Protein AF-A0A939X0T2-F1 (afdb_monomer)

Sequence (406 aa):
MNTKLKSLFQQLLQSPRRFPVEAALGVVFFIIAVWDSESSTWNETSARMESAVNSDILWFFVPLVALSFWLHRVNRWAYLASFFLFLPLMALDLKPFLWTYGFAFTYVLAGILLVVGNRKLDNRSFAAHALHVVTQMFFGMLITGILNLAVVAIVASFFYIFGIEEPKHLYEHIIQFIWFVLAPQVCCTLIRQNEDDVTEPFKVLRLILNFILSPAVIIYTVILYTYFIKIAFEWDLPKGGVAWMVMGFITVALVGRMAQSILSKRYYDWFYNRFTLIAIPPLIMYWIGSIYRIRLYSFTESRFYLMVAGVLMTLFVLMLWKKRTRRYQLMALIFGAAIILFTYIPGISAKSIGLGCQKQRLTQLINELKLTDAKTGKLSDEIDMRRIKQDSLLCEQYMDFTSVVN

Solvent-accessible surface area (backbone atoms only — not comparable to full-atom values): 22617 Å² total; per-residue (Å²): 134,67,66,79,56,58,45,50,56,50,46,57,72,41,24,51,78,74,42,47,54,56,38,50,51,11,50,51,53,30,52,52,52,49,51,48,59,56,54,60,72,76,29,86,88,59,79,83,82,72,74,92,62,48,68,70,48,65,75,46,47,65,39,51,47,24,48,32,60,25,27,60,66,74,37,69,65,58,21,60,52,46,61,59,56,56,60,66,54,42,74,46,88,50,70,78,48,66,80,34,72,68,42,59,49,45,53,54,50,21,55,48,37,58,46,61,48,57,93,55,85,50,70,70,60,36,51,53,48,34,55,46,39,54,53,25,42,53,51,23,51,50,51,43,49,52,44,49,53,49,50,52,52,48,52,53,49,49,33,64,74,73,67,50,87,76,64,83,62,50,67,55,50,53,51,41,41,44,58,36,40,46,29,56,44,45,24,57,50,50,51,58,62,59,80,66,78,84,89,65,100,52,59,65,60,53,46,43,46,66,68,42,49,49,52,49,54,51,54,45,49,51,56,53,50,54,46,53,52,49,34,70,73,70,72,53,81,69,61,79,63,51,44,58,50,45,49,51,50,52,51,53,50,51,52,48,46,56,54,46,71,74,44,94,75,66,88,55,51,77,55,56,71,43,36,59,66,66,47,46,64,51,50,53,53,33,49,56,42,50,52,54,47,39,70,74,70,46,52,35,39,70,57,41,52,49,51,53,49,50,53,50,52,52,50,52,44,54,32,64,72,41,80,90,57,58,43,72,67,56,55,52,51,52,51,52,49,49,48,51,50,36,67,71,36,86,77,65,9,33,60,50,48,12,52,50,46,45,51,52,51,50,52,50,52,38,60,74,68,60,40,53,36,94,88,75,79,40,76,44,91,80,68,67,61,70,63,32,69,73,34,72,66,49,37,52,53,47,53,54,51,52,67,73,75,107

Foldseek 3Di:
DDDPVVVLVVLLVCLCVVQVLLQLLLVVLLVLLVVVQVVVVVPPPPPDDDPLWDNVLNLCLLLLLLVLLLCSLVDPVVNVVSSCVSVVVRVDDCVVVCPDVVSVVSVVVSLVSQLPSDPDPDPVVSVVLSVQLVVLLVLLVVLLVLLLVLVCLLVVLLCQLVVPDDPPCPSVSSNSSSVSRVSSSSSSSSSPVPVPDDDDPCPSLCCSLPPRLPVSLVSLLVSLVVSLVVCVVVVDAGDDCLLVSLLVSLVSLVVSLVSLVVDPDRPCCVPSLCVLVSSVSSLVSNCRNLVVCCVVQNAALVSVVSVLSSVLSNVQSVLSVDPVSPDVVVSVVVVVVSCCQQPPDPPNHSHNRRCVGLVVLLVVLCVVQVQADPPPRDGDPDRPVVVCVVDPVSVVSVVSNVVSVD

Mean predicted aligned error: 10.66 Å

Structure (mmCIF, N/CA/C/O backbone):
data_AF-A0A939X0T2-F1
#
_entry.id   AF-A0A939X0T2-F1
#
loop_
_atom_site.group_PDB
_atom_site.id
_atom_site.type_symbol
_atom_site.label_atom_id
_atom_site.label_alt_id
_atom_site.label_comp_id
_atom_site.label_asym_id
_atom_site.label_entity_id
_atom_site.label_seq_id
_atom_site.pdbx_PDB_ins_code
_atom_site.Cartn_x
_atom_site.Cartn_y
_atom_site.Cartn_z
_atom_site.occupancy
_atom_site.B_iso_or_equiv
_atom_site.auth_seq_id
_atom_site.auth_comp_id
_atom_site.auth_asym_id
_atom_site.auth_atom_id
_atom_site.pdbx_PDB_model_num
ATOM 1 N N . MET A 1 1 ? 3.122 -24.301 16.387 1.00 46.59 1 MET A N 1
ATOM 2 C CA . MET A 1 1 ? 2.465 -23.012 16.053 1.00 46.59 1 MET A CA 1
ATOM 3 C C . MET A 1 1 ? 2.042 -22.338 17.360 1.00 46.59 1 MET A C 1
ATOM 5 O O . MET A 1 1 ? 1.084 -22.799 17.961 1.00 46.59 1 MET A O 1
ATOM 9 N N . ASN A 1 2 ? 2.788 -21.352 17.888 1.00 48.94 2 ASN A N 1
ATOM 10 C CA . ASN A 1 2 ? 2.541 -20.872 19.263 1.00 48.94 2 ASN A CA 1
ATOM 11 C C . ASN A 1 2 ? 1.215 -20.107 19.409 1.00 48.94 2 ASN A C 1
ATOM 13 O O . ASN A 1 2 ? 0.898 -19.189 18.650 1.00 48.94 2 ASN A O 1
ATOM 17 N N . THR A 1 3 ? 0.505 -20.487 20.465 1.00 51.91 3 THR A N 1
ATOM 18 C CA . THR A 1 3 ? -0.833 -20.093 20.925 1.00 51.91 3 THR A CA 1
ATOM 19 C C . THR A 1 3 ? -1.138 -18.592 20.883 1.00 51.91 3 THR A C 1
ATOM 21 O O . THR A 1 3 ? -2.220 -18.229 20.436 1.00 51.91 3 THR A O 1
ATOM 24 N N . LYS A 1 4 ? -0.189 -17.710 21.237 1.00 52.03 4 LYS A N 1
ATOM 25 C CA . LYS A 1 4 ? -0.418 -16.248 21.318 1.00 52.03 4 LYS A CA 1
ATOM 26 C C . LYS A 1 4 ? -0.579 -15.513 19.974 1.00 52.03 4 LYS A C 1
ATOM 28 O O . LYS A 1 4 ? -1.029 -14.379 19.969 1.00 52.03 4 LYS A O 1
ATOM 33 N N . LEU A 1 5 ? -0.180 -16.094 18.836 1.00 50.94 5 LEU A N 1
ATOM 34 C CA . LEU A 1 5 ? -0.314 -15.435 17.519 1.00 50.94 5 LEU A CA 1
ATOM 35 C C . LEU A 1 5 ? -1.510 -15.978 16.733 1.00 50.94 5 LEU A C 1
ATOM 37 O O . LEU A 1 5 ? -2.252 -15.210 16.124 1.00 50.94 5 LEU A O 1
ATOM 41 N N . LYS A 1 6 ? -1.741 -17.298 16.833 1.00 57.78 6 LYS A N 1
ATOM 42 C CA . LYS A 1 6 ? -3.012 -17.915 16.436 1.00 57.78 6 LYS A CA 1
ATOM 43 C C . LYS A 1 6 ? -4.164 -17.230 17.172 1.00 57.78 6 LYS A C 1
ATOM 45 O O . LYS A 1 6 ? -5.175 -16.951 16.545 1.00 57.78 6 LYS A O 1
ATOM 50 N N . SER A 1 7 ? -3.964 -16.860 18.442 1.00 61.12 7 SER A N 1
ATOM 51 C CA . SER A 1 7 ? -4.960 -16.108 19.197 1.00 61.12 7 SER A CA 1
ATOM 52 C C . SER A 1 7 ? -5.221 -14.715 18.633 1.00 61.12 7 SER A C 1
ATOM 54 O O . SER A 1 7 ? -6.370 -14.325 18.662 1.00 61.12 7 SER A O 1
ATOM 56 N N . LEU A 1 8 ? -4.248 -13.964 18.095 1.00 60.44 8 LEU A N 1
ATOM 57 C CA . LEU A 1 8 ? -4.535 -12.633 17.522 1.00 60.44 8 LEU A CA 1
ATOM 58 C C . LEU A 1 8 ? -5.352 -12.740 16.235 1.00 60.44 8 LEU A C 1
ATOM 60 O O . LEU A 1 8 ? -6.330 -12.022 16.075 1.00 60.44 8 LEU A O 1
ATOM 64 N N . PHE A 1 9 ? -4.986 -13.662 15.341 1.00 63.22 9 PHE A N 1
ATOM 65 C CA . PHE A 1 9 ? -5.760 -13.901 14.123 1.00 63.22 9 PHE A CA 1
ATOM 66 C C . PHE A 1 9 ? -7.151 -14.452 14.454 1.00 63.22 9 PHE A C 1
ATOM 68 O O . PHE A 1 9 ? -8.141 -13.972 13.921 1.00 63.22 9 PHE A O 1
ATOM 75 N N . GLN A 1 10 ? -7.252 -15.385 15.406 1.00 67.56 10 GLN A N 1
ATOM 76 C CA . GLN A 1 10 ? -8.541 -15.840 15.934 1.00 67.56 10 GLN A CA 1
ATOM 77 C C . GLN A 1 10 ? -9.315 -14.712 16.623 1.00 67.56 10 GLN A C 1
ATOM 79 O O . GLN A 1 10 ? -10.532 -14.690 16.528 1.00 67.56 10 GLN A O 1
ATOM 84 N N . GLN A 1 11 ? -8.651 -13.770 17.293 1.00 68.12 11 GLN A N 1
ATOM 85 C CA . GLN A 1 11 ? -9.292 -12.611 17.914 1.00 68.12 11 GLN A CA 1
ATOM 86 C C . GLN A 1 11 ? -9.806 -11.624 16.868 1.00 68.12 11 GLN A C 1
ATOM 88 O O . GLN A 1 11 ? -10.896 -11.104 17.061 1.00 68.12 11 GLN A O 1
ATOM 93 N N . LEU A 1 12 ? -9.080 -11.414 15.764 1.00 69.69 12 LEU A N 1
ATOM 94 C CA . LEU A 1 12 ? -9.565 -10.646 14.614 1.00 69.69 12 LEU A CA 1
ATOM 95 C C . LEU A 1 12 ? -10.752 -11.353 13.948 1.00 69.69 12 LEU A C 1
ATOM 97 O O . LEU A 1 12 ? -11.773 -10.723 13.706 1.00 69.69 12 LEU A O 1
ATOM 101 N N . LEU A 1 13 ? -10.676 -12.673 13.753 1.00 72.25 13 LEU A N 1
ATOM 102 C CA . LEU A 1 13 ? -11.790 -13.471 13.222 1.00 72.25 13 LEU A CA 1
ATOM 103 C C . LEU A 1 13 ? -13.018 -13.452 14.148 1.00 72.25 13 LEU A C 1
ATOM 105 O O . LEU A 1 13 ? -14.155 -13.535 13.697 1.00 72.25 13 LEU A O 1
ATOM 109 N N . GLN A 1 14 ? -12.789 -13.360 15.458 1.00 77.12 14 GLN A N 1
ATOM 110 C CA . GLN A 1 14 ? -13.828 -13.217 16.476 1.00 77.12 14 GLN A CA 1
ATOM 111 C C . GLN A 1 14 ? -14.229 -11.757 16.712 1.00 77.12 14 GLN A C 1
ATOM 113 O O . GLN A 1 14 ? -15.144 -11.524 17.501 1.00 77.12 14 GLN A O 1
ATOM 118 N N . SER A 1 15 ? -13.578 -10.783 16.071 1.00 79.12 15 SER A N 1
ATOM 119 C CA . SER A 1 15 ? -13.833 -9.358 16.295 1.00 79.12 15 SER A CA 1
ATOM 120 C C . SER A 1 15 ? -15.284 -8.979 15.992 1.00 79.12 15 SER A C 1
ATOM 122 O O . SER A 1 15 ? -15.916 -8.423 16.891 1.00 79.12 15 SER A O 1
ATOM 124 N N . PRO A 1 16 ? -15.899 -9.446 14.883 1.00 79.25 16 PRO A N 1
ATOM 125 C CA . PRO A 1 16 ? -17.313 -9.175 14.615 1.00 79.25 16 PRO A CA 1
ATOM 126 C C . PRO A 1 16 ? -18.265 -9.748 15.673 1.00 79.25 16 PRO A C 1
ATOM 128 O O . PRO A 1 16 ? -19.349 -9.222 15.888 1.00 79.25 16 PRO A O 1
ATOM 131 N N . ARG A 1 17 ? -17.867 -10.818 16.379 1.00 80.50 17 ARG A N 1
ATOM 132 C CA . ARG A 1 17 ? -18.649 -11.360 17.506 1.00 80.50 17 ARG A CA 1
ATOM 133 C C . ARG A 1 17 ? -18.451 -10.567 18.797 1.00 80.50 17 ARG A C 1
ATOM 135 O O . ARG A 1 17 ? -19.300 -10.628 19.679 1.00 80.50 17 ARG A O 1
ATOM 142 N N . ARG A 1 18 ? -17.320 -9.876 18.943 1.00 81.38 18 ARG A N 1
ATOM 143 C CA . ARG A 1 18 ? -16.981 -9.074 20.131 1.00 81.38 18 ARG A CA 1
ATOM 144 C C . ARG A 1 18 ? -17.493 -7.639 20.023 1.00 81.38 18 ARG A C 1
ATOM 146 O O . ARG A 1 18 ? -17.884 -7.084 21.043 1.00 81.38 18 ARG A O 1
ATOM 153 N N . PHE A 1 19 ? -17.501 -7.092 18.813 1.00 85.06 19 PHE A N 1
ATOM 154 C CA . PHE A 1 19 ? -17.938 -5.741 18.462 1.00 85.06 19 PHE A CA 1
ATOM 155 C C . PHE A 1 19 ? -19.006 -5.807 17.351 1.00 85.06 19 PHE A C 1
ATOM 157 O O . PHE A 1 19 ? -18.753 -5.391 16.215 1.00 85.06 19 PHE A O 1
ATOM 164 N N . PRO A 1 20 ? -20.182 -6.409 17.636 1.00 88.69 20 PRO A N 1
ATOM 165 C CA . PRO A 1 20 ? -21.210 -6.645 16.625 1.00 88.69 20 PRO A CA 1
ATOM 166 C C . PRO A 1 20 ? -21.814 -5.356 16.065 1.00 88.69 20 PRO A C 1
ATOM 168 O O . PRO A 1 20 ? -22.130 -5.317 14.880 1.00 88.69 20 PRO A O 1
ATOM 171 N N . VAL A 1 21 ? -21.947 -4.297 16.873 1.00 90.38 21 VAL A N 1
ATOM 172 C CA . VAL A 1 21 ? -22.518 -3.021 16.409 1.00 90.38 21 VAL A CA 1
ATOM 173 C C . VAL A 1 21 ? -21.551 -2.305 15.473 1.00 90.38 21 VAL A C 1
ATOM 175 O O . VAL A 1 21 ? -21.965 -1.851 14.417 1.00 90.38 21 VAL A O 1
ATOM 178 N N . GLU A 1 22 ? -20.257 -2.269 15.795 1.00 91.81 22 GLU A N 1
ATOM 179 C CA . GLU A 1 22 ? -19.222 -1.693 14.932 1.00 91.81 22 GLU A CA 1
ATOM 180 C C . GLU A 1 22 ? -19.118 -2.448 13.602 1.00 91.81 22 GLU A C 1
ATOM 182 O O . GLU A 1 22 ? -18.925 -1.836 12.554 1.00 91.81 22 GLU A O 1
ATOM 187 N N . ALA A 1 23 ? -19.253 -3.779 13.633 1.00 91.56 23 ALA A N 1
ATOM 188 C CA . ALA A 1 23 ? -19.253 -4.602 12.426 1.00 91.56 23 ALA A CA 1
ATOM 189 C C . ALA A 1 23 ? -20.502 -4.341 11.574 1.00 91.56 23 ALA A C 1
ATOM 191 O O . ALA A 1 23 ? -20.392 -4.167 10.363 1.00 91.56 23 ALA A O 1
ATOM 192 N N . ALA A 1 24 ? -21.677 -4.275 12.206 1.00 93.12 24 ALA A N 1
ATOM 193 C CA . ALA A 1 24 ? -22.932 -3.984 11.525 1.00 93.12 24 ALA A CA 1
ATOM 194 C C . ALA A 1 24 ? -22.932 -2.572 10.921 1.00 93.12 24 ALA A C 1
ATOM 196 O O . ALA A 1 24 ? -23.265 -2.425 9.749 1.00 93.12 24 ALA A O 1
ATOM 197 N N . LEU A 1 25 ? -22.489 -1.554 11.671 1.00 93.19 25 LEU A N 1
ATOM 198 C CA . LEU A 1 25 ? -22.306 -0.192 11.161 1.00 93.19 25 LEU A CA 1
ATOM 199 C C . LEU A 1 25 ? -21.341 -0.179 9.972 1.00 93.19 25 LEU A C 1
ATOM 201 O O . LEU A 1 25 ? -21.660 0.414 8.950 1.00 93.19 25 LEU A O 1
ATOM 205 N N . GLY A 1 26 ? -20.210 -0.884 10.060 1.00 93.44 26 GLY A N 1
ATOM 206 C CA . GLY A 1 26 ? -19.265 -1.003 8.949 1.00 93.44 26 GLY A CA 1
ATOM 207 C C . GLY A 1 26 ? -19.890 -1.575 7.675 1.00 93.44 26 GLY A C 1
ATOM 208 O O . GLY A 1 26 ? -19.675 -1.041 6.592 1.00 93.44 26 GLY A O 1
ATOM 209 N N . VAL A 1 27 ? -20.706 -2.627 7.795 1.00 94.75 27 VAL A N 1
ATOM 210 C CA . VAL A 1 27 ? -21.397 -3.241 6.648 1.00 94.75 27 VAL A CA 1
ATOM 211 C C . VAL A 1 27 ? -22.483 -2.323 6.083 1.00 94.75 27 VAL A C 1
ATOM 213 O O . VAL A 1 27 ? -22.570 -2.180 4.869 1.00 94.75 27 VAL A O 1
ATOM 216 N N . VAL A 1 28 ? -23.285 -1.671 6.931 1.00 93.62 28 VAL A N 1
ATOM 217 C CA . VAL A 1 28 ? -24.322 -0.729 6.476 1.00 93.62 28 VAL A CA 1
ATOM 218 C C . VAL A 1 28 ? -23.692 0.449 5.734 1.00 93.62 28 VAL A C 1
ATOM 220 O O . VAL A 1 28 ? -24.116 0.769 4.629 1.00 93.62 28 VAL A O 1
ATOM 223 N N . PHE A 1 29 ? -22.647 1.060 6.297 1.00 93.94 29 PHE A N 1
ATOM 224 C CA . PHE A 1 29 ? -21.946 2.177 5.660 1.00 93.94 29 PHE A CA 1
ATOM 225 C C . PHE A 1 29 ? -21.234 1.762 4.373 1.00 93.94 29 PHE A C 1
ATOM 227 O O . PHE A 1 29 ? -21.226 2.528 3.417 1.00 93.94 29 PHE A O 1
ATOM 234 N N . PHE A 1 30 ? -20.704 0.538 4.311 1.00 94.69 30 PHE A N 1
ATOM 235 C CA . PHE A 1 30 ? -20.190 -0.027 3.067 1.00 94.69 30 PHE A CA 1
ATOM 236 C C . PHE A 1 30 ? -21.285 -0.142 1.996 1.00 94.69 30 PHE A C 1
ATOM 238 O O . PHE A 1 30 ? -21.071 0.303 0.875 1.00 94.69 30 PHE A O 1
ATOM 245 N N . ILE A 1 31 ? -22.470 -0.663 2.333 1.00 92.50 31 ILE A N 1
ATOM 246 C CA . ILE A 1 31 ? -23.594 -0.767 1.385 1.00 92.50 31 ILE A CA 1
ATOM 247 C C . ILE A 1 31 ? -24.044 0.622 0.911 1.00 92.50 31 ILE A C 1
ATOM 249 O O . ILE A 1 31 ? -24.269 0.806 -0.281 1.00 92.50 31 ILE A O 1
ATOM 253 N N . ILE A 1 32 ? -24.132 1.602 1.818 1.00 90.69 32 ILE A N 1
ATOM 254 C CA . ILE A 1 32 ? -24.464 2.993 1.471 1.00 90.69 32 ILE A CA 1
ATOM 255 C C . ILE A 1 32 ? -23.409 3.585 0.526 1.00 90.69 32 ILE A C 1
ATOM 257 O O . ILE A 1 32 ? -23.768 4.217 -0.460 1.00 90.69 32 ILE A O 1
ATOM 261 N N . ALA A 1 33 ? -22.120 3.358 0.790 1.00 90.56 33 ALA A N 1
ATOM 262 C CA . ALA A 1 33 ? -21.033 3.875 -0.040 1.00 90.56 33 ALA A CA 1
ATOM 263 C C . ALA A 1 33 ? -20.995 3.234 -1.438 1.00 90.56 33 ALA A C 1
ATOM 265 O O . ALA A 1 33 ? -20.744 3.920 -2.428 1.00 90.56 33 ALA A O 1
ATOM 266 N N . VAL A 1 34 ? -21.291 1.934 -1.530 1.00 89.81 34 VAL A N 1
ATOM 267 C CA . VAL A 1 34 ? -21.436 1.236 -2.814 1.00 89.81 34 VAL A CA 1
ATOM 268 C C . VAL A 1 34 ? -22.638 1.788 -3.576 1.00 89.81 34 VAL A C 1
ATOM 270 O O . VAL A 1 34 ? -22.505 2.134 -4.747 1.00 89.81 34 VAL A O 1
ATOM 273 N N . TRP A 1 35 ? -23.785 1.939 -2.909 1.00 88.44 35 TRP A N 1
ATOM 274 C CA . TRP A 1 35 ? -24.985 2.523 -3.509 1.00 88.44 35 TRP A CA 1
ATOM 275 C C . TRP A 1 35 ? -24.727 3.930 -4.055 1.00 88.44 35 TRP A C 1
ATOM 277 O O . TRP A 1 35 ? -25.121 4.229 -5.179 1.00 88.44 35 TRP A O 1
ATOM 287 N N . ASP A 1 36 ? -24.030 4.774 -3.292 1.00 84.94 36 ASP A N 1
ATOM 288 C CA . ASP A 1 36 ? -23.643 6.119 -3.717 1.00 84.94 36 ASP A CA 1
ATOM 289 C C . ASP A 1 36 ? -22.778 6.081 -4.986 1.00 84.94 36 ASP A C 1
ATOM 291 O O . ASP A 1 36 ? -23.136 6.699 -5.991 1.00 84.94 36 ASP A O 1
ATOM 295 N N . SER A 1 37 ? -21.717 5.262 -4.989 1.00 83.88 37 SER A N 1
ATOM 296 C CA . SER A 1 37 ? -20.821 5.119 -6.148 1.00 83.88 37 SER A CA 1
ATOM 297 C C . SER A 1 37 ? -21.558 4.664 -7.414 1.00 83.88 37 SER A C 1
ATOM 299 O O . SER A 1 37 ? -21.397 5.269 -8.473 1.00 83.88 37 SER A O 1
ATOM 301 N N . GLU A 1 38 ? -22.444 3.673 -7.300 1.00 82.88 38 GLU A N 1
ATOM 302 C CA . GLU A 1 38 ? -23.231 3.165 -8.426 1.00 82.88 38 GLU A CA 1
ATOM 303 C C . GLU A 1 38 ? -24.276 4.190 -8.881 1.00 82.88 38 GLU A C 1
ATOM 305 O O . GLU A 1 38 ? -24.415 4.455 -10.067 1.00 82.88 38 GLU A O 1
ATOM 310 N N . SER A 1 39 ? -24.978 4.852 -7.960 1.00 75.25 39 SER A N 1
ATOM 311 C CA . SER A 1 39 ? -25.997 5.844 -8.330 1.00 75.25 39 SER A CA 1
ATOM 312 C C . SER A 1 39 ? -25.413 7.063 -9.057 1.00 75.25 39 SER A C 1
ATOM 314 O O . SER A 1 39 ? -26.061 7.625 -9.944 1.00 75.25 39 SER A O 1
ATOM 316 N N . SER A 1 40 ? -24.169 7.438 -8.736 1.00 67.31 40 SER A N 1
ATOM 317 C CA . SER A 1 40 ? -23.473 8.564 -9.362 1.00 67.31 40 SER A CA 1
ATOM 318 C C . SER A 1 40 ? -23.209 8.357 -10.859 1.00 67.31 40 SER A C 1
ATOM 320 O O . SER A 1 40 ? -23.239 9.321 -11.621 1.00 67.31 40 SER A O 1
ATOM 322 N N . THR A 1 41 ? -23.027 7.111 -11.313 1.00 60.78 41 THR A N 1
ATOM 323 C CA . THR A 1 41 ? -22.762 6.806 -12.730 1.00 60.78 41 THR A CA 1
ATOM 324 C C . THR A 1 41 ? -24.011 6.687 -13.586 1.00 60.78 41 THR A C 1
ATOM 326 O O . THR A 1 41 ? -23.929 6.851 -14.802 1.00 60.78 41 THR A O 1
ATOM 329 N N . TRP A 1 42 ? -25.168 6.417 -12.984 1.00 57.69 42 TRP A N 1
ATOM 330 C CA . TRP A 1 42 ? -26.425 6.278 -13.720 1.00 57.69 42 TRP A CA 1
ATOM 331 C C . TRP A 1 42 ? -27.040 7.645 -14.063 1.00 57.69 42 TRP A C 1
ATOM 333 O O . TRP A 1 42 ? -27.774 7.760 -15.041 1.00 57.69 42 TRP A O 1
ATOM 343 N N . ASN A 1 43 ? -26.706 8.689 -13.293 1.00 54.56 43 ASN A N 1
ATOM 344 C CA . ASN A 1 43 ? -27.447 9.951 -13.242 1.00 54.56 43 ASN A CA 1
ATOM 345 C C . ASN A 1 43 ? -26.643 11.200 -13.659 1.00 54.56 43 ASN A C 1
ATOM 347 O O . ASN A 1 43 ? -26.888 12.280 -13.124 1.00 54.56 43 ASN A O 1
ATOM 351 N N . GLU A 1 44 ? -25.743 11.132 -14.650 1.00 53.78 44 GLU A N 1
ATOM 352 C CA . GLU A 1 44 ? -25.063 12.339 -15.185 1.00 53.78 44 GLU A CA 1
ATOM 353 C C . GLU A 1 44 ? -26.040 13.429 -15.695 1.00 53.78 44 GLU A C 1
ATOM 355 O O . GLU A 1 44 ? -25.669 14.597 -15.795 1.00 53.78 44 GLU A O 1
ATOM 360 N N . THR A 1 45 ? -27.310 13.091 -15.958 1.00 49.22 45 THR A N 1
ATOM 361 C CA . THR A 1 45 ? -28.350 14.024 -16.441 1.00 49.22 45 THR A CA 1
ATOM 362 C C . THR A 1 45 ? -29.402 14.448 -15.398 1.00 49.22 45 THR A C 1
ATOM 364 O O . THR A 1 45 ? -30.122 15.413 -15.643 1.00 49.22 45 THR A O 1
ATOM 367 N N . SER A 1 46 ? -29.477 13.821 -14.216 1.00 48.50 46 SER A N 1
ATOM 368 C CA . SER A 1 46 ? -30.529 14.063 -13.194 1.00 48.50 46 SER A CA 1
ATOM 369 C C . SER A 1 46 ? -29.989 14.220 -11.753 1.00 48.50 46 SER A C 1
ATOM 371 O O . SER A 1 46 ? -30.726 14.131 -10.770 1.00 48.50 46 SER A O 1
ATOM 373 N N . ALA A 1 47 ? -28.690 14.509 -11.620 1.00 47.19 47 ALA A N 1
ATOM 374 C CA . ALA A 1 47 ? -27.840 14.358 -10.429 1.00 47.19 47 ALA A CA 1
ATOM 375 C C . ALA A 1 47 ? -28.160 15.163 -9.142 1.00 47.19 47 ALA A C 1
ATOM 377 O O . ALA A 1 47 ? -27.296 15.255 -8.271 1.00 47.19 47 ALA A O 1
ATOM 378 N N . ARG A 1 48 ? -29.328 15.795 -8.964 1.00 47.78 48 ARG A N 1
ATOM 379 C CA . ARG A 1 48 ? -29.574 16.615 -7.751 1.00 47.78 48 ARG A CA 1
ATOM 380 C C . ARG A 1 48 ? -30.858 16.349 -6.974 1.00 47.78 48 ARG A C 1
ATOM 382 O O . ARG A 1 48 ? -30.953 16.866 -5.866 1.00 47.78 48 ARG A O 1
ATOM 389 N N . MET A 1 49 ? -31.806 15.559 -7.482 1.00 43.94 49 MET A N 1
ATOM 390 C CA . MET A 1 49 ? -33.134 15.455 -6.848 1.00 43.94 49 MET A CA 1
ATOM 391 C C . MET A 1 49 ? -33.577 14.054 -6.401 1.00 43.94 49 MET A C 1
ATOM 393 O O . MET A 1 49 ? -34.558 13.974 -5.672 1.00 43.94 49 MET A O 1
ATOM 397 N N . GLU A 1 50 ? -32.867 12.971 -6.743 1.00 48.62 50 GLU A N 1
ATOM 398 C CA . GLU A 1 50 ? -33.399 11.603 -6.551 1.00 48.62 50 GLU A CA 1
ATOM 399 C C . GLU A 1 50 ? -32.448 10.570 -5.911 1.00 48.62 50 GLU A C 1
ATOM 401 O O . GLU A 1 50 ? -32.719 9.372 -5.968 1.00 48.62 50 GLU A O 1
ATOM 406 N N . SER A 1 51 ? -31.367 10.961 -5.224 1.00 52.31 51 SER A N 1
ATOM 407 C CA . SER A 1 51 ? -30.728 10.003 -4.307 1.00 52.31 51 SER A CA 1
ATOM 408 C C . SER A 1 51 ? -31.543 9.949 -3.008 1.00 52.31 51 SER A C 1
ATOM 410 O O . SER A 1 51 ? -31.385 10.789 -2.126 1.00 52.31 51 SER A O 1
ATOM 412 N N . ALA A 1 52 ? -32.421 8.951 -2.867 1.00 55.75 52 ALA A N 1
ATOM 413 C CA . ALA A 1 52 ? -33.190 8.707 -1.634 1.00 55.75 52 ALA A CA 1
ATOM 414 C C . ALA A 1 52 ? -32.304 8.474 -0.387 1.00 55.75 52 ALA A C 1
ATOM 416 O O . ALA A 1 52 ? -32.792 8.469 0.742 1.00 55.75 52 ALA A O 1
ATOM 417 N N . VAL A 1 53 ? -31.000 8.271 -0.590 1.00 64.88 53 VAL A N 1
ATOM 418 C CA . VAL A 1 53 ? -29.996 8.078 0.452 1.00 64.88 53 VAL A CA 1
ATOM 419 C C . VAL A 1 53 ? -29.113 9.317 0.527 1.00 64.88 53 VAL A C 1
ATOM 421 O O . VAL A 1 53 ? -28.498 9.697 -0.466 1.00 64.88 53 VAL A O 1
ATOM 424 N N . ASN A 1 54 ? -29.042 9.942 1.705 1.00 74.69 54 ASN A N 1
ATOM 425 C CA . ASN A 1 54 ? -28.126 11.049 1.935 1.00 74.69 54 ASN A CA 1
ATOM 426 C C . ASN A 1 54 ? -26.685 10.532 2.116 1.00 74.69 54 ASN A C 1
ATOM 428 O O . ASN A 1 54 ? -26.296 10.135 3.216 1.00 74.69 54 ASN A O 1
ATOM 432 N N . SER A 1 55 ? -25.890 10.556 1.046 1.00 77.81 55 SER A N 1
ATOM 433 C CA . SER A 1 55 ? -24.486 10.114 1.030 1.00 77.81 55 SER A CA 1
ATOM 434 C C . SER A 1 55 ? -23.577 10.904 1.979 1.00 77.81 55 SER A C 1
ATOM 436 O O . SER A 1 55 ? -22.533 10.406 2.403 1.00 77.81 55 SER A O 1
ATOM 438 N N . ASP A 1 56 ? -23.999 12.096 2.413 1.00 84.50 56 ASP A N 1
ATOM 439 C CA . ASP A 1 56 ? -23.281 12.905 3.401 1.00 84.50 56 ASP A CA 1
ATOM 440 C C . ASP A 1 56 ? -23.125 12.189 4.750 1.00 84.50 56 ASP A C 1
ATOM 442 O O . ASP A 1 56 ? -22.211 12.493 5.521 1.00 84.50 56 ASP A O 1
ATOM 446 N N . ILE A 1 57 ? -23.976 11.195 5.035 1.00 89.12 57 ILE A N 1
ATOM 447 C CA . ILE A 1 57 ? -23.876 10.399 6.256 1.00 89.12 57 ILE A CA 1
ATOM 448 C C . ILE A 1 57 ? -22.539 9.665 6.372 1.00 89.12 57 ILE A C 1
ATOM 450 O O . ILE A 1 57 ? -22.066 9.462 7.489 1.00 89.12 57 ILE A O 1
ATOM 454 N N . LEU A 1 58 ? -21.892 9.315 5.252 1.00 90.38 58 LEU A N 1
ATOM 455 C CA . LEU A 1 58 ? -20.625 8.576 5.233 1.00 90.38 58 LEU A CA 1
ATOM 456 C C . LEU A 1 58 ? -19.527 9.278 6.047 1.00 90.38 58 LEU A C 1
ATOM 458 O O . LEU A 1 58 ? -18.709 8.618 6.693 1.00 90.38 58 LEU A O 1
ATOM 462 N N . TRP A 1 59 ? -19.562 10.610 6.107 1.00 90.12 59 TRP A N 1
ATOM 463 C CA . TRP A 1 59 ? -18.647 11.428 6.900 1.00 90.12 59 TRP A CA 1
ATOM 464 C C . TRP A 1 59 ? -18.794 11.217 8.418 1.00 90.12 59 TRP A C 1
ATOM 466 O O . TRP A 1 59 ? -17.823 11.334 9.164 1.00 90.12 59 TRP A O 1
ATOM 476 N N . PHE A 1 60 ? -19.973 10.815 8.894 1.00 91.81 60 PHE A N 1
ATOM 477 C CA . PHE A 1 60 ? -20.238 10.542 10.310 1.00 91.81 60 PHE A CA 1
ATOM 478 C C . PHE A 1 60 ? -19.829 9.139 10.765 1.00 91.81 60 PHE A C 1
ATOM 480 O O . PHE A 1 60 ? -19.955 8.823 11.951 1.00 91.81 60 PHE A O 1
ATOM 487 N N . PHE A 1 61 ? -19.295 8.304 9.870 1.00 93.44 61 PHE A N 1
ATOM 488 C CA . PHE A 1 61 ? -18.910 6.934 10.194 1.00 93.44 61 PHE A CA 1
ATOM 489 C C . PHE A 1 61 ? -17.958 6.843 11.395 1.00 93.44 61 PHE A C 1
ATOM 491 O O . PHE A 1 61 ? -18.228 6.136 12.366 1.00 93.44 61 PHE A O 1
ATOM 498 N N . VAL A 1 62 ? -16.850 7.589 11.355 1.00 92.62 62 VAL A N 1
ATOM 499 C CA . VAL A 1 62 ? -15.827 7.553 12.412 1.00 92.62 62 VAL A CA 1
ATOM 500 C C . VAL A 1 62 ? -16.384 8.056 13.755 1.00 92.62 62 VAL A C 1
ATOM 502 O O . VAL A 1 62 ? -16.207 7.349 14.751 1.00 92.62 62 VAL A O 1
ATOM 505 N N . PRO A 1 63 ? -17.092 9.206 13.822 1.00 93.75 63 PRO A N 1
ATOM 506 C CA . PRO A 1 63 ? -17.786 9.621 15.040 1.00 93.75 63 PRO A CA 1
ATOM 507 C C . PRO A 1 63 ? -18.763 8.580 15.602 1.00 93.75 63 PRO A C 1
ATOM 509 O O . PRO A 1 63 ? -18.762 8.341 16.810 1.00 93.75 63 PRO A O 1
ATOM 512 N N . LEU A 1 64 ? -19.563 7.928 14.752 1.00 93.38 64 LEU A N 1
ATOM 513 C CA . LEU A 1 64 ? -20.539 6.924 15.187 1.00 93.38 64 LEU A CA 1
ATOM 514 C C . LEU A 1 64 ? -19.870 5.659 15.734 1.00 93.38 64 LEU A C 1
ATOM 516 O O . LEU A 1 64 ? -20.286 5.159 16.776 1.00 93.38 64 LEU A O 1
ATOM 520 N N . VAL A 1 65 ? -18.800 5.182 15.093 1.00 92.56 65 VAL A N 1
ATOM 521 C CA . VAL A 1 65 ? -18.003 4.047 15.588 1.00 92.56 65 VAL A CA 1
ATOM 522 C C . VAL A 1 65 ? -17.316 4.386 16.914 1.00 92.56 65 VAL A C 1
ATOM 524 O O . VAL A 1 65 ? -17.277 3.565 17.829 1.00 92.56 65 VAL A O 1
ATOM 527 N N . ALA A 1 66 ? -16.779 5.601 17.058 1.00 91.69 66 ALA A N 1
ATOM 528 C CA . ALA A 1 66 ? -16.180 6.044 18.316 1.00 91.69 66 ALA A CA 1
ATOM 529 C C . ALA A 1 66 ? -17.215 6.099 19.452 1.00 91.69 66 ALA A C 1
ATOM 531 O O . ALA A 1 66 ? -16.943 5.651 20.570 1.00 91.69 66 ALA A O 1
ATOM 532 N N . LEU A 1 67 ? -18.416 6.602 19.153 1.00 92.19 67 LEU A N 1
ATOM 533 C CA . LEU A 1 67 ? -19.534 6.641 20.087 1.00 92.19 67 LEU A CA 1
ATOM 534 C C . LEU A 1 67 ? -20.002 5.231 20.470 1.00 92.19 67 LEU A C 1
ATOM 536 O O . LEU A 1 67 ? -20.162 4.959 21.661 1.00 92.19 67 LEU A O 1
ATOM 540 N N . SER A 1 68 ? -20.186 4.325 19.502 1.00 91.25 68 SER A N 1
ATOM 541 C CA . SER A 1 68 ? -20.597 2.942 19.776 1.00 91.25 68 SER A CA 1
ATOM 542 C C . SER A 1 68 ? -19.564 2.232 20.650 1.00 91.25 68 SER A C 1
ATOM 544 O O . SER A 1 68 ? -19.923 1.614 21.653 1.00 91.25 68 SER A O 1
ATOM 546 N N . PHE A 1 69 ? -18.276 2.413 20.352 1.00 88.38 69 PHE A N 1
ATOM 547 C CA . PHE A 1 69 ? -17.191 1.813 21.120 1.00 88.38 69 PHE A CA 1
ATOM 548 C C . PHE A 1 69 ? -17.145 2.326 22.564 1.00 88.38 69 PHE A C 1
ATOM 550 O O . PHE A 1 69 ? -16.895 1.559 23.499 1.00 88.38 69 PHE A O 1
ATOM 557 N N . TRP A 1 70 ? -17.415 3.616 22.777 1.00 89.25 70 TRP A N 1
ATOM 558 C CA . TRP A 1 70 ? -17.543 4.178 24.120 1.00 89.25 70 TRP A CA 1
ATOM 559 C C . TRP A 1 70 ? -18.771 3.616 24.852 1.00 89.25 70 TRP A C 1
ATOM 561 O O . TRP A 1 70 ? -18.654 3.136 25.983 1.00 89.25 70 TRP A O 1
ATOM 571 N N . LEU A 1 71 ? -19.935 3.581 24.192 1.00 88.25 71 LEU A N 1
ATOM 572 C CA . LEU A 1 71 ? -21.180 3.052 24.758 1.00 88.25 71 LEU A CA 1
ATOM 573 C C . LEU A 1 71 ? -21.076 1.571 25.128 1.00 88.25 71 LEU A C 1
ATOM 575 O O . LEU A 1 71 ? -21.621 1.172 26.159 1.00 88.25 71 LEU A O 1
ATOM 579 N N . HIS A 1 72 ? -20.307 0.786 24.367 1.00 85.88 72 HIS A N 1
ATOM 580 C CA . HIS A 1 72 ? -19.995 -0.611 24.674 1.00 85.88 72 HIS A CA 1
ATOM 581 C C . HIS A 1 72 ? -19.442 -0.793 26.098 1.00 85.88 72 HIS A C 1
ATOM 583 O O . HIS A 1 72 ? -19.726 -1.794 26.756 1.00 85.88 72 HIS A O 1
ATOM 589 N N . ARG A 1 73 ? -1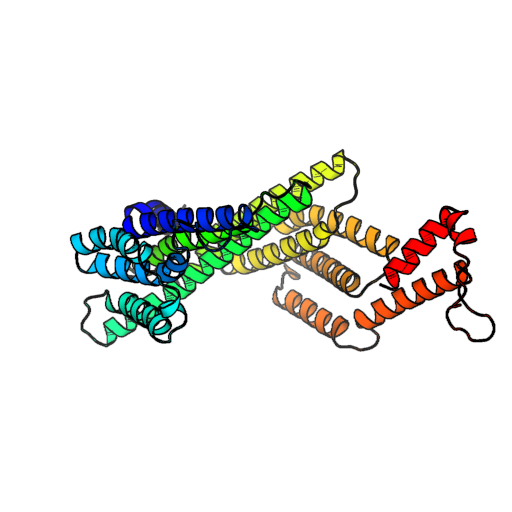8.675 0.186 26.597 1.00 81.62 73 ARG A N 1
ATOM 590 C CA . ARG A 1 73 ? -18.058 0.163 27.935 1.00 81.62 73 ARG A CA 1
ATOM 591 C C . ARG A 1 73 ? -18.957 0.741 29.029 1.00 81.62 73 ARG A C 1
ATOM 593 O O . ARG A 1 73 ? -18.734 0.480 30.211 1.00 81.62 73 ARG A O 1
ATOM 600 N N . VAL A 1 74 ? -19.953 1.543 28.656 1.00 83.94 74 VAL A N 1
ATOM 601 C CA . VAL A 1 74 ? -20.811 2.276 29.597 1.00 83.94 74 VAL A CA 1
ATOM 602 C C . VAL A 1 74 ? -22.092 1.503 29.897 1.00 83.94 74 VAL A C 1
ATOM 604 O O . VAL A 1 74 ? -22.380 1.253 31.068 1.00 83.94 74 VAL A O 1
ATOM 607 N N . ASN A 1 75 ? -22.858 1.140 28.861 1.00 86.38 75 ASN A N 1
ATOM 608 C CA . ASN A 1 75 ? -24.172 0.509 28.985 1.00 86.38 75 ASN A CA 1
ATOM 609 C C . ASN A 1 75 ? -24.503 -0.352 27.750 1.00 86.38 75 ASN A C 1
ATOM 611 O O . ASN A 1 75 ? -24.500 0.131 26.620 1.00 86.38 75 ASN A O 1
ATOM 615 N N . ARG A 1 76 ? -24.886 -1.616 27.979 1.00 87.12 76 ARG A N 1
ATOM 616 C CA . ARG A 1 76 ? -25.242 -2.582 26.923 1.00 87.12 76 ARG A CA 1
ATOM 617 C C . ARG A 1 76 ? -26.440 -2.147 26.073 1.00 87.12 76 ARG A C 1
ATOM 619 O O . ARG A 1 76 ? -26.433 -2.374 24.868 1.00 87.12 76 ARG A O 1
ATOM 626 N N . TRP A 1 77 ? -27.451 -1.523 26.676 1.00 88.69 77 TRP A N 1
ATOM 627 C CA . TRP A 1 77 ? -28.648 -1.094 25.944 1.00 88.69 77 TRP A CA 1
ATOM 628 C C . TRP A 1 77 ? -28.374 0.126 25.074 1.00 88.69 77 TRP A C 1
ATOM 630 O O . TRP A 1 77 ? -28.786 0.160 23.920 1.00 88.69 77 TRP A O 1
ATOM 640 N N . ALA A 1 78 ? -27.613 1.091 25.595 1.00 88.44 78 ALA A N 1
ATOM 641 C CA . ALA A 1 78 ? -27.195 2.253 24.820 1.00 88.44 78 ALA A CA 1
ATOM 642 C C . ALA A 1 78 ? -26.254 1.850 23.670 1.00 88.44 78 ALA A C 1
ATOM 644 O O . ALA A 1 78 ? -26.355 2.392 22.576 1.00 88.44 78 ALA A O 1
ATOM 645 N N . TYR A 1 79 ? -25.401 0.842 23.883 1.00 89.69 79 TYR A N 1
ATOM 646 C CA . TYR A 1 79 ? -24.585 0.241 22.828 1.00 89.69 79 TYR A CA 1
ATOM 647 C C . TYR A 1 79 ? -25.436 -0.338 21.691 1.00 89.69 79 TYR A C 1
ATOM 649 O O . TYR A 1 79 ? -25.205 -0.007 20.533 1.00 89.69 79 TYR A O 1
ATOM 657 N N . LEU A 1 80 ? -26.462 -1.135 22.003 1.00 89.06 80 LEU A N 1
ATOM 658 C CA . LEU A 1 80 ? -27.379 -1.657 20.983 1.00 89.06 80 LEU A CA 1
ATOM 659 C C . LEU A 1 80 ? -28.174 -0.536 20.298 1.00 89.06 80 LEU A C 1
ATOM 661 O O . LEU A 1 80 ? -28.305 -0.538 19.079 1.00 89.06 80 LEU A O 1
ATOM 665 N N . ALA A 1 81 ? -28.646 0.454 21.061 1.00 90.12 81 ALA A N 1
ATOM 666 C CA . ALA A 1 81 ? -29.369 1.605 20.522 1.00 90.12 81 ALA A CA 1
ATOM 667 C C . ALA A 1 81 ? -28.499 2.468 19.593 1.00 90.12 81 ALA A C 1
ATOM 669 O O . ALA A 1 81 ? -29.016 3.038 18.635 1.00 90.12 81 ALA A O 1
ATOM 670 N N . SER A 1 82 ? -27.181 2.522 19.828 1.00 90.31 82 SER A N 1
ATOM 671 C CA . SER A 1 82 ? -26.246 3.293 18.998 1.00 90.31 82 SER A CA 1
ATOM 672 C C . SER A 1 82 ? -26.236 2.855 17.535 1.00 90.31 82 SER A C 1
ATOM 674 O O . SER A 1 82 ? -26.003 3.685 16.659 1.00 90.31 82 SER A O 1
ATOM 676 N N . PHE A 1 83 ? -26.583 1.591 17.260 1.00 89.94 83 PHE A N 1
ATOM 677 C CA . PHE A 1 83 ? -26.760 1.100 15.898 1.00 89.94 83 PHE A CA 1
ATOM 678 C C . PHE A 1 83 ? -27.824 1.895 15.137 1.00 89.94 83 PHE A C 1
ATOM 680 O O . PHE A 1 83 ? -27.640 2.166 13.964 1.00 89.94 83 PHE A O 1
ATOM 687 N N . PHE A 1 84 ? -28.914 2.318 15.778 1.00 90.44 84 PHE A N 1
ATOM 688 C CA . PHE A 1 84 ? -30.013 3.003 15.093 1.00 90.44 84 PHE A CA 1
ATOM 689 C C . PHE A 1 84 ? -29.780 4.509 14.903 1.00 90.44 84 PHE A C 1
ATOM 691 O O . PHE A 1 84 ? -30.587 5.163 14.247 1.00 90.44 84 PHE A O 1
ATOM 698 N N . LEU A 1 85 ? -28.683 5.073 15.426 1.00 88.94 85 LEU A N 1
ATOM 699 C CA . LEU A 1 85 ? -28.405 6.514 15.346 1.00 88.94 85 LEU A CA 1
ATOM 700 C C . LEU A 1 85 ? -28.121 7.013 13.924 1.00 88.94 85 LEU A C 1
ATOM 702 O O . LEU A 1 85 ? -28.279 8.204 13.668 1.00 88.94 85 LEU A O 1
ATOM 706 N N . PHE A 1 86 ? -27.742 6.134 12.991 1.00 87.31 86 PHE A N 1
ATOM 707 C CA . PHE A 1 86 ? -27.541 6.546 11.600 1.00 87.31 86 PHE A CA 1
ATOM 708 C C . PHE A 1 86 ? -28.873 6.847 10.883 1.00 87.31 86 PHE A C 1
ATOM 710 O O . PHE A 1 86 ? -28.901 7.696 10.001 1.00 87.31 86 PHE A O 1
ATOM 717 N N . LEU A 1 87 ? -29.990 6.222 11.280 1.00 87.50 87 LEU A N 1
ATOM 718 C CA . LEU A 1 87 ? -31.298 6.418 10.636 1.00 87.50 87 LEU A CA 1
ATOM 719 C C . LEU A 1 87 ? -31.815 7.867 10.707 1.00 87.50 87 LEU A C 1
ATOM 721 O O . LEU A 1 87 ? -32.152 8.411 9.657 1.00 87.50 87 LEU A O 1
ATOM 725 N N . PRO A 1 88 ? -31.873 8.533 11.881 1.00 86.25 88 PRO A N 1
ATOM 726 C CA . PRO A 1 88 ? -32.311 9.925 11.932 1.00 86.25 88 PRO A CA 1
ATOM 727 C C . PRO A 1 88 ? -31.332 10.863 11.217 1.00 86.25 88 PRO A C 1
ATOM 729 O O . PRO A 1 88 ? -31.774 11.822 10.600 1.00 86.25 88 PRO A O 1
ATOM 732 N N . LEU A 1 89 ? -30.023 10.582 11.248 1.00 85.25 89 LEU A N 1
ATOM 733 C CA . LEU A 1 89 ? -29.022 11.383 10.531 1.00 85.25 89 LEU A CA 1
ATOM 734 C C . LEU A 1 89 ? -29.198 11.298 9.012 1.00 85.25 89 LEU A C 1
ATOM 736 O O . LEU A 1 89 ? -29.022 12.295 8.323 1.00 85.25 89 LEU A O 1
ATOM 740 N N . MET A 1 90 ? -29.594 10.132 8.503 1.00 82.75 90 MET A N 1
ATOM 741 C CA . MET A 1 90 ? -29.857 9.914 7.080 1.00 82.75 90 MET A CA 1
ATOM 742 C C . MET A 1 90 ? -31.051 10.733 6.569 1.00 82.75 90 MET A C 1
ATOM 744 O O . MET A 1 90 ? -31.086 11.083 5.394 1.00 82.75 90 MET A O 1
ATOM 748 N N . ALA A 1 91 ? -32.014 11.050 7.442 1.00 83.81 91 ALA A N 1
ATOM 749 C CA . ALA A 1 91 ? -33.195 11.841 7.101 1.00 83.81 91 ALA A CA 1
ATOM 750 C C . ALA A 1 91 ? -32.948 13.363 7.106 1.00 83.81 91 ALA A C 1
ATOM 752 O O . ALA A 1 91 ? -33.800 14.119 6.644 1.00 83.81 91 ALA A O 1
ATOM 753 N N . LEU A 1 92 ? -31.817 13.824 7.650 1.00 84.12 92 LEU A N 1
ATOM 754 C CA . LEU A 1 92 ? -31.482 15.244 7.753 1.00 84.12 92 LEU A CA 1
ATOM 755 C C . LEU A 1 92 ? -30.636 15.704 6.563 1.00 84.12 92 LEU A C 1
ATOM 757 O O . LEU A 1 92 ? -29.827 14.941 6.036 1.00 84.12 92 LEU A O 1
ATOM 761 N N . ASP A 1 93 ? -30.763 16.980 6.191 1.00 82.31 93 ASP A N 1
ATOM 762 C CA . ASP A 1 93 ? -29.808 17.624 5.286 1.00 82.31 93 ASP A CA 1
ATOM 763 C C . ASP A 1 93 ? -28.545 18.023 6.065 1.00 82.31 93 ASP A C 1
ATOM 765 O O . ASP A 1 93 ? -28.534 18.975 6.850 1.00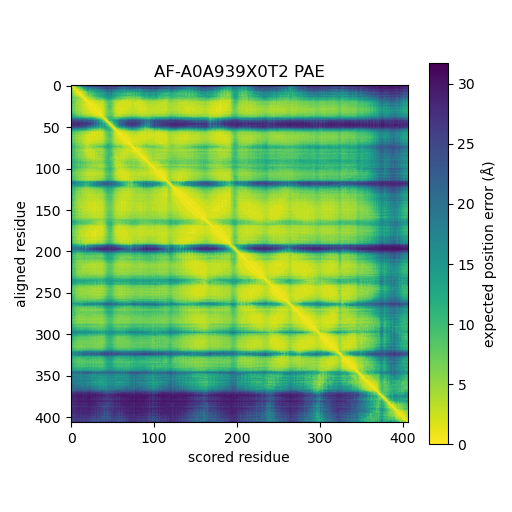 82.31 93 ASP A O 1
ATOM 769 N N . LEU A 1 94 ? -27.481 17.240 5.883 1.00 84.31 94 LEU A N 1
ATOM 770 C CA . LEU A 1 94 ? -26.219 17.375 6.611 1.00 84.31 94 LEU A CA 1
ATOM 771 C C . LEU A 1 94 ? -25.231 18.327 5.918 1.00 84.31 94 LEU A C 1
ATOM 773 O O . LEU A 1 94 ? -24.283 18.777 6.571 1.00 84.31 94 LEU A O 1
ATOM 777 N N . LYS A 1 95 ? -25.444 18.684 4.640 1.00 83.38 95 LYS A N 1
ATOM 778 C CA . LYS A 1 95 ? -24.505 19.517 3.858 1.00 83.38 95 LYS A CA 1
ATOM 779 C C . LYS A 1 95 ? -24.146 20.829 4.542 1.00 83.38 95 LYS A C 1
ATOM 781 O O . LYS A 1 95 ? -22.953 21.131 4.605 1.00 83.38 95 LYS A O 1
ATOM 786 N N . PRO A 1 96 ? -25.104 21.605 5.092 1.00 86.56 96 PRO A N 1
ATOM 787 C CA . PRO A 1 96 ? -24.770 22.875 5.732 1.00 86.56 96 PRO A CA 1
ATOM 788 C C . PRO A 1 96 ? -23.844 22.690 6.940 1.00 86.56 96 PRO A C 1
ATOM 790 O O . PRO A 1 96 ? -22.984 23.527 7.213 1.00 86.56 96 PRO A O 1
ATOM 793 N N . PHE A 1 97 ? -23.986 21.573 7.657 1.00 87.75 97 PHE A N 1
ATOM 794 C CA . PHE A 1 97 ? -23.194 21.300 8.848 1.00 87.75 97 PHE A CA 1
ATOM 795 C C . PHE A 1 97 ? -21.785 20.791 8.522 1.00 87.75 97 PHE A C 1
ATOM 797 O O . PHE A 1 97 ? -20.839 21.223 9.179 1.00 87.75 97 PHE A O 1
ATOM 804 N N . LEU A 1 98 ? -21.621 19.939 7.499 1.00 87.38 98 LEU A N 1
ATOM 805 C CA . LEU A 1 98 ? -20.326 19.341 7.128 1.00 87.38 98 LEU A CA 1
ATOM 806 C C . LEU A 1 98 ? -19.222 20.378 6.857 1.00 87.38 98 LEU A C 1
ATOM 808 O O . LEU A 1 98 ? -18.054 20.130 7.147 1.00 87.38 98 LEU A O 1
ATOM 812 N N . TRP A 1 99 ? -19.591 21.555 6.350 1.00 85.31 99 TRP A N 1
ATOM 813 C CA . TRP A 1 99 ? -18.655 22.640 6.030 1.00 85.31 99 TRP A CA 1
ATOM 814 C C . TRP A 1 99 ? -18.458 23.655 7.163 1.00 85.31 99 TRP A C 1
ATOM 816 O O . TRP A 1 99 ? -17.791 24.673 6.985 1.00 85.31 99 TRP A O 1
ATOM 826 N N . THR A 1 100 ? -19.018 23.392 8.344 1.00 91.38 100 THR A N 1
ATOM 827 C CA . THR A 1 100 ? -18.881 24.254 9.523 1.00 91.38 100 THR A CA 1
ATOM 828 C C . THR A 1 100 ? -17.768 23.743 10.443 1.00 91.38 100 THR A C 1
ATOM 830 O O . THR A 1 100 ? -17.546 22.541 10.565 1.00 91.38 100 THR A O 1
ATOM 833 N N . TYR A 1 101 ? -17.115 24.634 11.202 1.00 90.12 101 TYR A N 1
ATOM 834 C CA . TYR A 1 101 ? -16.155 24.239 12.248 1.00 90.12 101 TYR A CA 1
ATOM 835 C C . TYR A 1 101 ? -16.741 23.249 13.269 1.00 90.12 101 TYR A C 1
ATOM 837 O O . TYR A 1 101 ? -16.017 22.406 13.795 1.00 90.12 101 TYR A O 1
ATOM 845 N N . GLY A 1 102 ? -18.054 23.309 13.521 1.00 89.56 102 GLY A N 1
ATOM 846 C CA . GLY A 1 102 ? -18.769 22.362 14.379 1.00 89.56 102 GLY A CA 1
ATOM 847 C C . GLY A 1 102 ? -18.577 20.907 13.949 1.00 89.56 102 GLY A C 1
ATOM 848 O O . GLY A 1 102 ? -18.401 20.044 14.807 1.00 89.56 102 GLY A O 1
ATOM 849 N N . PHE A 1 103 ? -18.500 20.638 12.643 1.00 90.38 103 PHE A N 1
ATOM 850 C CA . PHE A 1 103 ? -18.209 19.303 12.134 1.00 90.38 103 PHE A CA 1
ATOM 851 C C . PHE A 1 103 ? -16.800 18.838 12.522 1.00 90.38 103 PHE A C 1
ATOM 853 O O . PHE A 1 103 ? -16.640 17.721 13.011 1.00 90.38 103 PHE A O 1
ATOM 860 N N . ALA A 1 104 ? -15.786 19.704 12.449 1.00 89.75 104 ALA A N 1
ATOM 861 C CA . ALA A 1 104 ? -14.440 19.370 12.927 1.00 89.75 104 ALA A CA 1
ATOM 862 C C . ALA A 1 104 ? -14.427 19.026 14.431 1.00 89.75 104 ALA A C 1
ATOM 864 O O . ALA A 1 104 ? -13.779 18.062 14.848 1.00 89.75 104 ALA A O 1
ATOM 865 N N . PHE A 1 105 ? -15.209 19.741 15.248 1.00 92.75 105 PHE A N 1
ATOM 866 C CA . PHE A 1 105 ? -15.362 19.424 16.673 1.00 92.75 105 PHE A CA 1
ATOM 867 C C . PHE A 1 105 ? -16.031 18.063 16.928 1.00 92.75 105 PHE A C 1
ATOM 869 O O . PHE A 1 105 ? -15.759 17.459 17.966 1.00 92.75 105 PHE A O 1
ATOM 876 N N . THR A 1 106 ? -16.824 17.517 15.996 1.00 92.81 106 THR A N 1
ATOM 877 C CA . THR A 1 106 ? -17.368 16.151 16.144 1.00 92.81 106 THR A CA 1
ATOM 878 C C . THR A 1 106 ? -16.275 15.080 16.119 1.00 92.81 106 THR A C 1
ATOM 880 O O . THR A 1 106 ? -16.346 14.122 16.887 1.00 92.81 106 THR A O 1
ATOM 883 N N . TYR A 1 107 ? -15.210 15.264 15.331 1.00 91.44 107 TYR A N 1
ATOM 884 C CA . TYR A 1 107 ? -14.051 14.364 15.346 1.00 91.44 107 TYR A CA 1
ATOM 885 C C . TYR A 1 107 ? -13.197 14.537 16.599 1.00 91.44 107 TYR A C 1
ATOM 887 O O . TYR A 1 107 ? -12.681 13.552 17.129 1.00 91.44 107 TYR A O 1
ATOM 895 N N . VAL A 1 108 ? -13.074 15.767 17.108 1.00 92.69 108 VAL A N 1
ATOM 896 C CA . VAL A 1 108 ? -12.422 16.015 18.403 1.00 92.69 108 VAL A CA 1
ATOM 897 C C . VAL A 1 108 ? -13.182 15.284 19.511 1.00 92.69 108 VAL A C 1
ATOM 899 O O . VAL A 1 108 ? -12.574 14.563 20.301 1.00 92.69 108 VAL A O 1
ATOM 902 N N . LEU A 1 109 ? -14.515 15.386 19.520 1.00 92.69 109 LEU A N 1
ATOM 903 C CA . LEU A 1 109 ? -15.374 14.655 20.450 1.00 92.69 109 LEU A CA 1
ATOM 904 C C . LEU A 1 109 ? -15.217 13.136 20.294 1.00 92.69 109 LEU A C 1
ATOM 906 O O . LEU A 1 109 ? -15.058 12.442 21.296 1.00 92.69 109 LEU A O 1
ATOM 910 N N . ALA A 1 110 ? -15.191 12.620 19.063 1.00 91.69 110 ALA A N 1
ATOM 911 C CA . ALA A 1 110 ? -14.947 11.205 18.786 1.00 91.69 110 ALA A CA 1
ATOM 912 C C . ALA A 1 110 ? -13.603 10.728 19.371 1.00 91.69 110 ALA A C 1
ATOM 914 O O . ALA A 1 110 ? -13.540 9.685 20.024 1.00 91.69 110 ALA A O 1
ATOM 915 N N . GLY A 1 111 ? -12.540 11.523 19.211 1.00 89.19 111 GLY A N 1
ATOM 916 C CA . GLY A 1 111 ? -11.231 11.255 19.807 1.00 89.19 111 GLY A CA 1
ATOM 917 C C . GLY A 1 111 ? -11.267 11.219 21.338 1.00 89.19 111 GLY A C 1
ATOM 918 O O . GLY A 1 111 ? -10.708 10.306 21.949 1.00 89.19 111 GLY A O 1
ATOM 919 N N . ILE A 1 112 ? -11.973 12.165 21.966 1.00 89.38 112 ILE A N 1
ATOM 920 C CA . ILE A 1 112 ? -12.145 12.213 23.426 1.00 89.38 112 ILE A CA 1
ATOM 921 C C . ILE A 1 112 ? -12.924 10.986 23.925 1.00 89.38 112 ILE A C 1
ATOM 923 O O . ILE A 1 112 ? -12.495 10.345 24.885 1.00 89.38 112 ILE A O 1
ATOM 927 N N . LEU A 1 113 ? -14.023 10.610 23.261 1.00 89.38 113 LEU A N 1
ATOM 928 C CA . LEU A 1 113 ? -14.839 9.444 23.627 1.00 89.38 113 LEU A CA 1
ATOM 929 C C . LEU A 1 113 ? -14.024 8.144 23.620 1.00 89.38 113 LEU A C 1
ATOM 931 O O . LEU A 1 113 ? -14.128 7.342 24.550 1.00 89.38 113 LEU A O 1
ATOM 935 N N . LEU A 1 114 ? -13.148 7.959 22.629 1.00 86.50 114 LEU A N 1
ATOM 936 C CA . LEU A 1 114 ? -12.266 6.789 22.556 1.00 86.50 114 LEU A CA 1
ATOM 937 C C . LEU A 1 114 ? -11.314 6.684 23.760 1.00 86.50 114 LEU A C 1
ATOM 939 O O . LEU A 1 114 ? -11.044 5.583 24.244 1.00 86.50 114 LEU A O 1
ATOM 943 N N . VAL A 1 115 ? -10.820 7.817 24.264 1.00 84.75 115 VAL A N 1
ATOM 944 C CA . VAL A 1 115 ? -9.874 7.872 25.390 1.00 84.75 115 VAL A CA 1
ATOM 945 C C . VAL A 1 115 ? -10.577 7.725 26.743 1.00 84.75 115 VAL A C 1
ATOM 947 O O . VAL A 1 115 ? -10.107 6.977 27.604 1.00 84.75 115 VAL A O 1
ATOM 950 N N . VAL A 1 116 ? -11.712 8.408 26.925 1.00 83.25 116 VAL A N 1
ATOM 951 C CA . VAL A 1 116 ? -12.461 8.492 28.195 1.00 83.25 116 VAL A CA 1
ATOM 952 C C . VAL A 1 116 ? -13.169 7.185 28.558 1.00 83.25 116 VAL A C 1
ATOM 954 O O . VAL A 1 116 ? -13.548 6.978 29.707 1.00 83.25 116 VAL A O 1
ATOM 957 N N . GLY A 1 117 ? -13.308 6.248 27.620 1.00 67.62 117 GLY A N 1
ATOM 958 C CA . GLY A 1 117 ? -14.038 4.996 27.832 1.00 67.62 117 GLY A CA 1
ATOM 959 C C . GLY A 1 117 ? -13.521 4.080 28.952 1.00 67.62 117 GLY A C 1
ATOM 960 O O . GLY A 1 117 ? -14.171 3.080 29.239 1.00 67.62 117 GLY A O 1
ATOM 961 N N . ASN A 1 118 ? -12.375 4.351 29.585 1.00 66.25 118 ASN A N 1
ATOM 962 C CA . ASN A 1 118 ? -11.908 3.583 30.741 1.00 66.25 118 ASN A CA 1
ATOM 963 C C . ASN A 1 118 ? -12.207 4.362 32.027 1.00 66.25 118 ASN A C 1
ATOM 965 O O . ASN A 1 118 ? -11.669 5.448 32.218 1.00 66.25 118 ASN A O 1
ATOM 969 N N . ARG A 1 119 ? -13.044 3.806 32.917 1.00 63.56 119 ARG A N 1
ATOM 970 C CA . ARG A 1 119 ? -13.496 4.419 34.190 1.00 63.56 119 ARG A CA 1
ATOM 971 C C . ARG A 1 119 ? -12.375 4.580 35.238 1.00 63.56 119 ARG A C 1
ATOM 973 O O . ARG A 1 119 ? -12.632 4.542 36.438 1.00 63.56 119 ARG A O 1
ATOM 980 N N . LYS A 1 120 ? -11.122 4.700 34.806 1.00 66.44 120 LYS A N 1
ATOM 981 C CA . LYS A 1 120 ? -9.964 4.874 35.676 1.00 66.44 120 LYS A CA 1
ATOM 982 C C . LYS A 1 120 ? -9.831 6.353 36.029 1.00 66.44 120 LYS A C 1
ATOM 984 O O . LYS A 1 120 ? -9.518 7.167 35.167 1.00 66.44 120 LYS A O 1
ATOM 989 N N . LEU A 1 121 ? -10.099 6.675 37.291 1.00 64.94 121 LEU A N 1
ATOM 990 C CA . LEU A 1 121 ? -10.108 8.046 37.811 1.00 64.94 121 LEU A CA 1
ATOM 991 C C . LEU A 1 121 ? -8.696 8.577 38.124 1.00 64.94 121 LEU A C 1
ATOM 993 O O . LEU A 1 121 ? -8.510 9.786 38.217 1.00 64.94 121 LEU A O 1
ATOM 997 N N . ASP A 1 122 ? -7.687 7.704 38.239 1.00 81.69 122 ASP A N 1
ATOM 998 C CA . ASP A 1 122 ? -6.317 8.128 38.549 1.00 81.69 122 ASP A CA 1
ATOM 999 C C . ASP A 1 122 ? -5.607 8.724 37.327 1.00 81.69 122 ASP A C 1
ATOM 1001 O O . ASP A 1 122 ? -5.424 8.041 36.312 1.00 81.69 122 ASP A O 1
ATOM 1005 N N . ASN A 1 123 ? -5.074 9.943 37.471 1.00 82.94 123 ASN A N 1
ATOM 1006 C CA . ASN A 1 123 ? -4.404 10.704 36.404 1.00 82.94 123 ASN A CA 1
ATOM 1007 C C . ASN A 1 123 ? -3.329 9.909 35.642 1.00 82.94 123 ASN A C 1
ATOM 1009 O O . ASN A 1 123 ? -3.279 9.950 34.414 1.00 82.94 123 ASN A O 1
ATOM 1013 N N . ARG A 1 124 ? -2.473 9.151 36.346 1.00 81.94 124 ARG A N 1
ATOM 1014 C CA . ARG A 1 124 ? -1.421 8.340 35.699 1.00 81.94 124 ARG A CA 1
ATOM 1015 C C . ARG A 1 124 ? -2.004 7.209 34.857 1.00 81.94 124 ARG A C 1
ATOM 1017 O O . ARG A 1 124 ? -1.525 6.944 33.757 1.00 81.94 124 ARG A O 1
ATOM 1024 N N . SER A 1 125 ? -3.031 6.543 35.371 1.00 77.94 125 SER A N 1
ATOM 1025 C CA . SER A 1 125 ? -3.660 5.410 34.695 1.00 77.94 125 SER A CA 1
ATOM 1026 C C . SER A 1 125 ? -4.509 5.854 33.499 1.00 77.94 125 SER A C 1
ATOM 1028 O O . SER A 1 125 ? -4.497 5.187 32.464 1.00 77.94 125 SER A O 1
ATOM 1030 N N . PHE A 1 126 ? -5.161 7.016 33.608 1.00 82.69 126 PHE A N 1
ATOM 1031 C CA . PHE A 1 126 ? -5.853 7.673 32.508 1.00 82.69 126 PHE A CA 1
ATOM 1032 C C . PHE A 1 126 ? -4.871 8.070 31.401 1.00 82.69 126 PHE A C 1
ATOM 1034 O O . PHE A 1 126 ? -5.073 7.694 30.250 1.00 82.69 126 PHE A O 1
ATOM 1041 N N . ALA A 1 127 ? -3.765 8.744 31.744 1.00 83.62 127 ALA A N 1
ATOM 1042 C CA . ALA A 1 127 ? -2.744 9.141 30.772 1.00 83.62 127 ALA A CA 1
ATOM 1043 C C . ALA A 1 127 ? -2.125 7.931 30.048 1.00 83.62 127 ALA A C 1
ATOM 1045 O O . ALA A 1 127 ? -1.970 7.949 28.826 1.00 83.62 127 ALA A O 1
ATOM 1046 N N . ALA A 1 128 ? -1.831 6.847 30.776 1.00 81.38 128 ALA A N 1
ATOM 1047 C CA . ALA A 1 128 ? -1.333 5.607 30.185 1.00 81.38 128 ALA A CA 1
ATOM 1048 C C . ALA A 1 128 ? -2.352 4.970 29.222 1.00 81.38 128 ALA A C 1
ATOM 1050 O O . ALA A 1 128 ? -1.982 4.546 28.127 1.00 81.38 128 ALA A O 1
ATOM 1051 N N . HIS A 1 129 ? -3.637 4.937 29.593 1.00 81.56 129 HIS A N 1
ATOM 1052 C CA . HIS A 1 129 ? -4.701 4.441 28.718 1.00 81.56 129 HIS A CA 1
ATOM 1053 C C . HIS A 1 129 ? -4.881 5.324 27.475 1.00 81.56 129 HIS A C 1
ATOM 1055 O O . HIS A 1 129 ? -4.983 4.802 26.368 1.00 81.56 129 HIS A O 1
ATOM 1061 N N . ALA A 1 130 ? -4.864 6.649 27.628 1.00 84.19 130 ALA A N 1
ATOM 1062 C CA . ALA A 1 130 ? -4.969 7.591 26.518 1.00 84.19 130 ALA A CA 1
ATOM 1063 C C . ALA A 1 130 ? -3.857 7.373 25.483 1.00 84.19 130 ALA A C 1
ATOM 1065 O O . ALA A 1 130 ? -4.136 7.164 24.301 1.00 84.19 130 ALA A O 1
ATOM 1066 N N . LEU A 1 131 ? -2.600 7.332 25.939 1.00 84.00 131 LEU A N 1
ATOM 1067 C CA . LEU A 1 131 ? -1.446 7.050 25.083 1.00 84.00 131 LEU A CA 1
ATOM 1068 C C . LEU A 1 131 ? -1.558 5.680 24.418 1.00 84.00 131 LEU A C 1
ATOM 1070 O O . LEU A 1 131 ? -1.221 5.531 23.242 1.00 84.00 131 LEU A O 1
ATOM 1074 N N . HIS A 1 132 ? -2.067 4.683 25.138 1.00 82.94 132 HIS A N 1
ATOM 1075 C CA . HIS A 1 132 ? -2.293 3.360 24.584 1.00 82.94 132 HIS A CA 1
ATOM 1076 C C . HIS A 1 132 ? -3.334 3.388 23.454 1.00 82.94 132 HIS A C 1
ATOM 1078 O O . HIS A 1 132 ? -3.055 2.837 22.387 1.00 82.94 132 HIS A O 1
ATOM 1084 N N . VAL A 1 133 ? -4.498 4.016 23.646 1.00 84.56 133 VAL A N 1
ATOM 1085 C CA . VAL A 1 133 ? -5.554 4.105 22.621 1.00 84.56 133 VAL A CA 1
ATOM 1086 C C . VAL A 1 133 ? -5.030 4.798 21.367 1.00 84.56 133 VAL A C 1
ATOM 1088 O O . VAL A 1 133 ? -5.155 4.245 20.276 1.00 84.56 133 VAL A O 1
ATOM 1091 N N . VAL A 1 134 ? -4.377 5.955 21.522 1.00 86.31 134 VAL A N 1
ATOM 1092 C CA . VAL A 1 134 ? -3.795 6.718 20.404 1.00 86.31 134 VAL A CA 1
ATOM 1093 C C . VAL A 1 134 ? -2.768 5.877 19.645 1.00 86.31 134 VAL A C 1
ATOM 1095 O O . VAL A 1 134 ? -2.829 5.771 18.421 1.00 86.31 134 VAL A O 1
ATOM 1098 N N . THR A 1 135 ? -1.864 5.211 20.368 1.00 84.44 135 THR A N 1
ATOM 1099 C CA . THR A 1 135 ? -0.824 4.367 19.765 1.00 84.44 135 THR A CA 1
ATOM 1100 C C . THR A 1 135 ? -1.421 3.195 18.980 1.00 84.44 135 THR A C 1
ATOM 1102 O O . THR A 1 135 ? -0.979 2.900 17.871 1.00 84.44 135 THR A O 1
ATOM 1105 N N . GLN A 1 136 ? -2.441 2.520 19.520 1.00 85.62 136 GLN A N 1
ATOM 1106 C CA . GLN A 1 136 ? -3.080 1.399 18.820 1.00 85.62 136 GLN A CA 1
ATOM 1107 C C . GLN A 1 136 ? -3.950 1.845 17.654 1.00 85.62 136 GLN A C 1
ATOM 1109 O O . GLN A 1 136 ? -4.000 1.131 16.659 1.00 85.62 136 GLN A O 1
ATOM 1114 N N . MET A 1 137 ? -4.601 3.006 17.744 1.00 87.75 137 MET A N 1
ATOM 1115 C CA . MET A 1 137 ? -5.313 3.598 16.612 1.00 87.75 137 MET A CA 1
ATOM 1116 C C . MET A 1 137 ? -4.348 3.889 15.467 1.00 87.75 137 MET A C 1
ATOM 1118 O O . MET A 1 137 ? -4.593 3.452 14.347 1.00 87.75 137 MET A O 1
ATOM 1122 N N . PHE A 1 138 ? -3.207 4.521 15.758 1.00 89.31 138 PHE A N 1
ATOM 1123 C CA . PHE A 1 138 ? -2.167 4.762 14.760 1.00 89.31 138 PHE A CA 1
ATOM 1124 C C . PHE A 1 138 ? -1.704 3.458 14.096 1.00 89.31 138 PHE A C 1
ATOM 1126 O O . PHE A 1 138 ? -1.701 3.344 12.870 1.00 89.31 138 PHE A O 1
ATOM 1133 N N . PHE A 1 139 ? -1.374 2.436 14.890 1.00 86.56 139 PHE A N 1
ATOM 1134 C CA . PHE A 1 139 ? -0.954 1.148 14.343 1.00 86.56 139 PHE A CA 1
ATOM 1135 C C . PHE A 1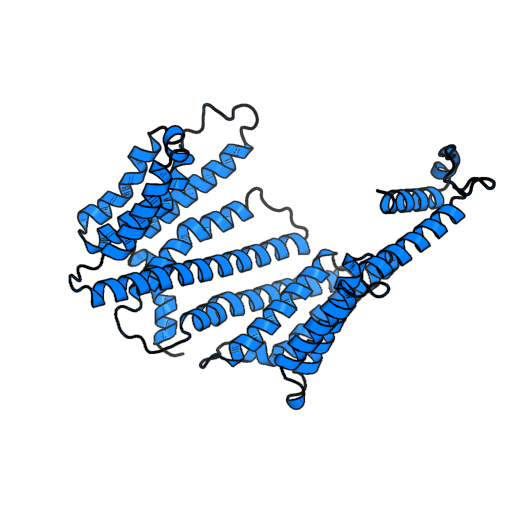 139 ? -2.072 0.402 13.605 1.00 86.56 139 PHE A C 1
ATOM 1137 O O . PHE A 1 139 ? -1.792 -0.230 12.591 1.00 86.56 139 PHE A O 1
ATOM 1144 N N . GLY A 1 140 ? -3.321 0.479 14.064 1.00 89.50 140 GLY A N 1
ATOM 1145 C CA . GLY A 1 140 ? -4.475 -0.134 13.407 1.00 89.50 140 GLY A CA 1
ATOM 1146 C C . GLY A 1 140 ? -4.778 0.494 12.051 1.00 89.50 140 GLY A C 1
ATOM 1147 O O . GLY A 1 140 ? -4.968 -0.227 11.068 1.00 89.50 140 GLY A O 1
ATOM 1148 N N . MET A 1 141 ? -4.718 1.824 11.966 1.00 91.56 141 MET A N 1
ATOM 1149 C CA . MET A 1 141 ? -4.817 2.557 10.702 1.00 91.56 141 MET A CA 1
ATOM 1150 C C . MET A 1 141 ? -3.645 2.228 9.775 1.00 91.56 141 MET A C 1
ATOM 1152 O O . MET A 1 141 ? -3.861 1.980 8.593 1.00 91.56 141 MET A O 1
ATOM 1156 N N . LEU A 1 142 ? -2.420 2.137 10.300 1.00 91.19 142 LEU A N 1
ATOM 1157 C CA . LEU A 1 142 ? -1.239 1.759 9.520 1.00 91.19 142 LEU A CA 1
ATOM 1158 C C . LEU A 1 142 ? -1.355 0.331 8.963 1.00 91.19 142 LEU A C 1
ATOM 1160 O O . LEU A 1 142 ? -1.098 0.110 7.782 1.00 91.19 142 LEU A O 1
ATOM 1164 N N . ILE A 1 143 ? -1.777 -0.637 9.784 1.00 90.00 143 ILE A N 1
ATOM 1165 C CA . ILE A 1 143 ? -2.037 -2.028 9.370 1.00 90.00 143 ILE A CA 1
ATOM 1166 C C . ILE A 1 143 ? -3.067 -2.054 8.238 1.00 90.00 143 ILE A C 1
ATOM 1168 O O . ILE A 1 143 ? -2.841 -2.694 7.211 1.00 90.00 143 ILE A O 1
ATOM 1172 N N . THR A 1 144 ? -4.178 -1.343 8.418 1.00 92.56 144 THR A N 1
ATOM 1173 C CA . THR A 1 144 ? -5.276 -1.309 7.447 1.00 92.56 144 THR A CA 1
ATOM 1174 C C . THR A 1 144 ? -4.867 -0.608 6.151 1.00 92.56 144 THR A C 1
ATOM 1176 O O . THR A 1 144 ? -5.169 -1.097 5.067 1.00 92.56 144 THR A O 1
ATOM 1179 N N . GLY A 1 145 ? -4.102 0.482 6.238 1.00 94.62 145 GLY A N 1
ATOM 1180 C CA . GLY A 1 145 ? -3.565 1.190 5.079 1.00 94.62 145 GLY A CA 1
ATOM 1181 C C . GLY A 1 145 ? -2.585 0.340 4.267 1.00 94.62 145 GLY A C 1
ATOM 1182 O O . GLY A 1 145 ? -2.694 0.279 3.045 1.00 94.62 145 GLY A O 1
ATOM 1183 N N . ILE A 1 146 ? -1.670 -0.382 4.926 1.00 94.06 146 ILE A N 1
ATOM 1184 C CA . ILE A 1 146 ? -0.757 -1.315 4.241 1.00 94.06 146 ILE A CA 1
ATOM 1185 C C . ILE A 1 146 ? -1.539 -2.456 3.582 1.00 94.06 146 ILE A C 1
ATOM 1187 O O . ILE A 1 146 ? -1.211 -2.847 2.462 1.00 94.06 146 ILE A O 1
ATOM 1191 N N . LEU A 1 147 ? -2.573 -2.982 4.249 1.00 94.38 147 LEU A N 1
ATOM 1192 C CA . LEU A 1 147 ? -3.456 -3.991 3.665 1.00 94.38 147 LEU A CA 1
ATOM 1193 C C . LEU A 1 147 ? -4.156 -3.455 2.410 1.00 94.38 147 LEU A C 1
ATOM 1195 O O . LEU A 1 147 ? -4.137 -4.132 1.388 1.00 94.38 147 LEU A O 1
ATOM 1199 N N . ASN A 1 148 ? -4.712 -2.242 2.469 1.00 95.69 148 ASN A N 1
ATOM 1200 C CA . ASN A 1 148 ? -5.351 -1.592 1.327 1.00 95.69 148 ASN A CA 1
ATOM 1201 C C . ASN A 1 148 ? -4.395 -1.479 0.135 1.00 95.69 148 ASN A C 1
ATOM 1203 O O . ASN A 1 148 ? -4.704 -1.951 -0.955 1.00 95.69 148 ASN A O 1
ATOM 1207 N N . LEU A 1 149 ? -3.192 -0.943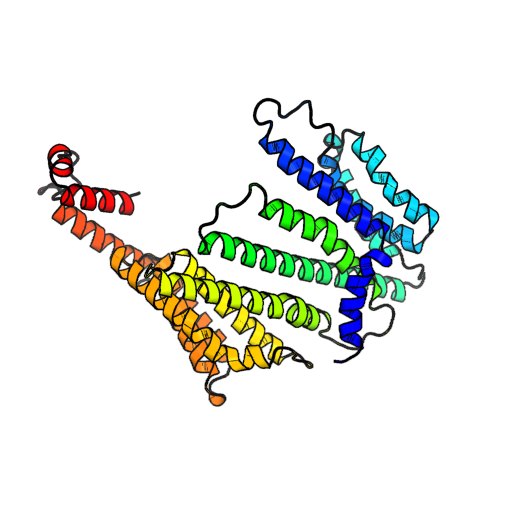 0.364 1.00 95.44 149 LEU A N 1
ATOM 1208 C CA . LEU A 1 149 ? -2.172 -0.823 -0.678 1.00 95.44 149 LEU A CA 1
ATOM 1209 C C . LEU A 1 149 ? -1.798 -2.185 -1.275 1.00 95.44 149 LEU A C 1
ATOM 1211 O O . LEU A 1 149 ? -1.675 -2.302 -2.491 1.00 95.44 149 LEU A O 1
ATOM 1215 N N . ALA A 1 150 ? -1.646 -3.218 -0.444 1.00 95.19 150 ALA A N 1
ATOM 1216 C CA . ALA A 1 150 ? -1.340 -4.566 -0.912 1.00 95.19 150 ALA A CA 1
ATOM 1217 C C . ALA A 1 150 ? -2.468 -5.158 -1.773 1.00 95.19 150 ALA A C 1
ATOM 1219 O O . ALA A 1 150 ? -2.186 -5.710 -2.835 1.00 95.19 150 ALA A O 1
ATOM 1220 N N . VAL A 1 151 ? -3.729 -5.037 -1.342 1.00 96.25 151 VAL A N 1
ATOM 1221 C CA . VAL A 1 151 ? -4.889 -5.563 -2.082 1.00 96.25 151 VAL A CA 1
ATOM 1222 C C . VAL A 1 151 ? -5.064 -4.825 -3.406 1.00 96.25 151 VAL A C 1
ATOM 1224 O O . VAL A 1 151 ? -5.136 -5.476 -4.445 1.00 96.25 151 VAL A O 1
ATOM 1227 N N . VAL A 1 152 ? -5.051 -3.488 -3.394 1.00 95.38 152 VAL A N 1
ATOM 1228 C CA . VAL A 1 152 ? -5.163 -2.672 -4.613 1.00 95.38 152 VAL A CA 1
ATOM 1229 C C . VAL A 1 152 ? -4.028 -2.992 -5.581 1.00 95.38 152 VAL A C 1
ATOM 1231 O O . VAL A 1 152 ? -4.286 -3.224 -6.758 1.00 95.38 152 VAL A O 1
ATOM 1234 N N . ALA A 1 153 ? -2.785 -3.096 -5.098 1.00 94.19 153 ALA A N 1
ATOM 1235 C CA . ALA A 1 153 ? -1.653 -3.456 -5.946 1.00 94.19 153 ALA A CA 1
ATOM 1236 C C . ALA A 1 153 ? -1.818 -4.847 -6.572 1.00 94.19 153 ALA A C 1
ATOM 1238 O O . ALA A 1 153 ? -1.531 -5.004 -7.756 1.00 94.19 153 ALA A O 1
ATOM 1239 N N . ILE A 1 154 ? -2.281 -5.849 -5.817 1.00 95.50 154 ILE A N 1
ATOM 1240 C CA . ILE A 1 154 ? -2.533 -7.208 -6.323 1.00 95.50 154 ILE A CA 1
ATOM 1241 C C . ILE A 1 154 ? -3.623 -7.200 -7.400 1.00 95.50 154 ILE A C 1
ATOM 1243 O O . ILE A 1 154 ? -3.422 -7.768 -8.473 1.00 95.50 154 ILE A O 1
ATOM 1247 N N . VAL A 1 155 ? -4.752 -6.547 -7.124 1.00 95.44 155 VAL A N 1
ATOM 1248 C CA . VAL A 1 155 ? -5.907 -6.502 -8.028 1.00 95.44 155 VAL A CA 1
ATOM 1249 C C . VAL A 1 155 ? -5.565 -5.736 -9.305 1.00 95.44 155 VAL A C 1
ATOM 1251 O O . VAL A 1 155 ? -5.728 -6.282 -10.393 1.00 95.44 155 VAL A O 1
ATOM 1254 N N . ALA A 1 156 ? -4.981 -4.540 -9.188 1.00 93.31 156 ALA A N 1
ATOM 1255 C CA . ALA A 1 156 ? -4.542 -3.756 -10.343 1.00 93.31 156 ALA A CA 1
ATOM 1256 C C . ALA A 1 156 ? -3.520 -4.516 -11.191 1.00 93.31 156 ALA A C 1
ATOM 1258 O O . ALA A 1 156 ? -3.577 -4.523 -12.418 1.00 93.31 156 ALA A O 1
ATOM 1259 N N . SER A 1 157 ? -2.601 -5.223 -10.529 1.00 93.19 157 SER A N 1
ATOM 1260 C CA . SER A 1 157 ? -1.615 -6.055 -11.212 1.00 93.19 157 SER A CA 1
ATOM 1261 C C . SER A 1 157 ? -2.265 -7.174 -12.016 1.00 93.19 157 SER A C 1
ATOM 1263 O O . SER A 1 157 ? -1.846 -7.429 -13.141 1.00 93.19 157 SER A O 1
ATOM 1265 N N . PHE A 1 158 ? -3.278 -7.832 -11.452 1.00 94.25 158 PHE A N 1
ATOM 1266 C CA . PHE A 1 158 ? -4.009 -8.908 -12.107 1.00 94.25 158 PHE A CA 1
ATOM 1267 C C . PHE A 1 158 ? -4.714 -8.413 -13.378 1.00 94.25 158 PHE A C 1
ATOM 1269 O O . PHE A 1 158 ? -4.428 -8.922 -14.463 1.00 94.25 158 PHE A O 1
ATOM 1276 N N . PHE A 1 159 ? -5.560 -7.385 -13.277 1.00 93.69 159 PHE A N 1
ATOM 1277 C CA . PHE A 1 159 ? -6.291 -6.855 -14.434 1.00 93.69 159 PHE A CA 1
ATOM 1278 C C . PHE A 1 159 ? -5.348 -6.328 -15.519 1.00 93.69 159 PHE A C 1
ATOM 1280 O O . PHE A 1 159 ? -5.467 -6.717 -16.686 1.00 93.69 159 PHE A O 1
ATOM 1287 N N . TYR A 1 160 ? -4.326 -5.559 -15.126 1.00 91.81 160 TYR A N 1
ATOM 1288 C CA . TYR A 1 160 ? -3.335 -5.020 -16.052 1.00 91.81 160 TYR A CA 1
ATOM 1289 C C . TYR A 1 160 ? -2.628 -6.118 -16.853 1.00 91.81 160 TYR A C 1
ATOM 1291 O O . TYR A 1 160 ? -2.543 -6.067 -18.084 1.00 91.81 160 TYR A O 1
ATOM 1299 N N . ILE A 1 161 ? -2.109 -7.131 -16.161 1.00 91.50 161 ILE A N 1
ATOM 1300 C CA . ILE A 1 161 ? -1.310 -8.189 -16.770 1.00 91.50 161 ILE A CA 1
ATOM 1301 C C . ILE A 1 161 ? -2.164 -9.093 -17.662 1.00 91.50 161 ILE A C 1
ATOM 1303 O O . ILE A 1 161 ? -1.771 -9.379 -18.796 1.00 91.50 161 ILE A O 1
ATOM 1307 N N . PHE A 1 162 ? -3.347 -9.498 -17.199 1.00 90.81 162 PHE A N 1
ATOM 1308 C CA . PHE A 1 162 ? -4.216 -10.374 -17.982 1.00 90.81 162 PHE A CA 1
ATOM 1309 C C . PHE A 1 162 ? -4.959 -9.639 -19.101 1.00 90.81 162 PHE A C 1
ATOM 1311 O O . PHE A 1 162 ? -5.357 -10.292 -20.060 1.00 90.81 162 PHE A O 1
ATOM 1318 N N . GLY A 1 163 ? -5.032 -8.302 -19.057 1.00 88.62 163 GLY A N 1
ATOM 1319 C CA . GLY A 1 163 ? -5.737 -7.500 -20.063 1.00 88.62 163 GLY A CA 1
ATOM 1320 C C . GLY A 1 163 ? -7.245 -7.674 -19.987 1.00 88.62 163 GLY A C 1
ATOM 1321 O O . GLY A 1 163 ? -7.902 -7.679 -21.018 1.00 88.62 163 GLY A O 1
ATOM 1322 N N . ILE A 1 164 ? -7.754 -7.886 -18.776 1.00 89.81 164 ILE A N 1
ATOM 1323 C CA . ILE A 1 164 ? -9.180 -8.034 -18.507 1.00 89.81 164 ILE A CA 1
ATOM 1324 C C . ILE A 1 164 ? -9.735 -6.632 -18.260 1.00 89.81 164 ILE A C 1
ATOM 1326 O O . ILE A 1 164 ? -9.085 -5.832 -17.587 1.00 89.81 164 ILE A O 1
ATOM 1330 N N . GLU A 1 165 ? -10.915 -6.339 -18.801 1.00 90.88 165 GLU A N 1
ATOM 1331 C CA . GLU A 1 165 ? -11.606 -5.083 -18.518 1.00 90.88 165 GLU A CA 1
ATOM 1332 C C . GLU A 1 165 ? -11.947 -4.985 -17.029 1.00 90.88 165 GLU A C 1
ATOM 1334 O O . GLU A 1 165 ? -12.475 -5.918 -16.417 1.00 90.88 165 GLU A O 1
ATOM 1339 N N . GLU A 1 166 ? -11.599 -3.848 -16.436 1.00 89.25 166 GLU A N 1
ATOM 1340 C CA . GLU A 1 166 ? -11.824 -3.588 -15.023 1.00 89.25 166 GLU A CA 1
ATOM 1341 C C . GLU A 1 166 ? -13.291 -3.196 -14.802 1.00 89.25 166 GLU A C 1
ATOM 1343 O O . GLU A 1 166 ? -13.781 -2.274 -15.460 1.00 89.25 166 GLU A O 1
ATOM 1348 N N . PRO A 1 167 ? -14.008 -3.853 -13.871 1.00 88.88 167 PRO A N 1
ATOM 1349 C CA . PRO A 1 167 ? -15.327 -3.395 -13.465 1.00 88.88 167 PRO A CA 1
ATOM 1350 C C . PRO A 1 167 ? -15.273 -1.943 -12.978 1.00 88.88 167 PRO A C 1
ATOM 1352 O O . PRO A 1 167 ? -14.346 -1.549 -12.260 1.00 88.88 167 PRO A O 1
ATOM 1355 N N . LYS A 1 168 ? -16.293 -1.155 -13.333 1.00 84.38 168 LYS A N 1
ATOM 1356 C CA . LYS A 1 168 ? -16.446 0.217 -12.832 1.00 84.38 168 LYS A CA 1
ATOM 1357 C C . LYS A 1 168 ? -16.471 0.210 -11.297 1.00 84.38 168 LYS A C 1
ATOM 1359 O O . LYS A 1 168 ? -16.993 -0.722 -10.696 1.00 84.38 168 LYS A O 1
ATOM 1364 N N . HIS A 1 169 ? -15.863 1.220 -10.676 1.00 88.06 169 HIS A N 1
ATOM 1365 C CA . HIS A 1 169 ? -15.775 1.393 -9.215 1.00 88.06 169 HIS A CA 1
ATOM 1366 C C . HIS A 1 169 ? -15.121 0.250 -8.414 1.00 88.06 169 HIS A C 1
ATOM 1368 O O . HIS A 1 169 ? -15.091 0.326 -7.187 1.00 88.06 169 HIS A O 1
ATOM 1374 N N . LEU A 1 170 ? -14.506 -0.761 -9.047 1.00 91.50 170 LEU A N 1
ATOM 1375 C CA . LEU A 1 170 ? -13.910 -1.899 -8.329 1.00 91.50 170 LEU A CA 1
ATOM 1376 C C . LEU A 1 170 ? -12.951 -1.459 -7.209 1.00 91.50 170 LEU A C 1
ATOM 1378 O O . LEU A 1 170 ? -13.026 -1.950 -6.081 1.00 91.50 170 LEU A O 1
ATOM 1382 N N . TYR A 1 171 ? -12.038 -0.530 -7.509 1.00 92.44 171 TYR A N 1
ATOM 1383 C CA . TYR A 1 171 ? -11.083 -0.033 -6.517 1.00 92.44 171 TYR A CA 1
ATOM 1384 C C . TYR A 1 171 ? -11.763 0.751 -5.400 1.00 92.44 171 TYR A C 1
ATOM 1386 O O . TYR A 1 171 ? -11.352 0.633 -4.247 1.00 92.44 171 TYR A O 1
ATOM 1394 N N . GLU A 1 172 ? -12.806 1.516 -5.717 1.00 91.69 172 GLU A N 1
ATOM 1395 C CA . GLU A 1 172 ? -13.582 2.251 -4.722 1.00 91.69 172 GLU A CA 1
ATOM 1396 C C . GLU A 1 172 ? -14.266 1.278 -3.765 1.00 91.69 172 GLU A C 1
ATOM 1398 O O . GLU A 1 172 ? -14.099 1.419 -2.557 1.00 91.69 172 GLU A O 1
ATOM 1403 N N . HIS A 1 173 ? -14.916 0.226 -4.273 1.00 93.56 173 HIS A N 1
ATOM 1404 C CA . HIS A 1 173 ? -15.551 -0.799 -3.438 1.00 93.56 173 HIS A CA 1
ATOM 1405 C C . HIS A 1 173 ? -14.540 -1.525 -2.547 1.00 93.56 173 HIS A C 1
ATOM 1407 O O . HIS A 1 173 ? -14.807 -1.756 -1.369 1.00 93.56 173 HIS A O 1
ATOM 1413 N N . ILE A 1 174 ? -13.349 -1.846 -3.067 1.00 94.75 174 ILE A N 1
ATOM 1414 C CA . ILE A 1 174 ? -12.269 -2.451 -2.270 1.00 94.75 174 ILE A CA 1
ATOM 1415 C C . ILE A 1 174 ? -11.845 -1.511 -1.137 1.00 94.75 174 ILE A C 1
ATOM 1417 O O . ILE A 1 174 ? -11.765 -1.930 0.020 1.00 94.75 174 ILE A O 1
ATOM 1421 N N . ILE A 1 175 ? -11.584 -0.242 -1.453 1.00 95.25 175 ILE A N 1
ATOM 1422 C CA . ILE A 1 175 ? -11.149 0.765 -0.480 1.00 95.25 175 ILE A CA 1
ATOM 1423 C C . ILE A 1 175 ? -12.242 0.972 0.576 1.00 95.25 175 ILE A C 1
ATOM 1425 O O . ILE A 1 175 ? -11.955 0.915 1.772 1.00 95.25 175 ILE A O 1
ATOM 1429 N N . GLN A 1 176 ? -13.495 1.142 0.154 1.00 94.44 176 GLN A N 1
ATOM 1430 C CA . GLN A 1 176 ? -14.656 1.300 1.028 1.00 94.44 176 GLN A CA 1
ATOM 1431 C C . GLN A 1 176 ? -14.823 0.089 1.951 1.00 94.44 176 GLN A C 1
ATOM 1433 O O . GLN A 1 176 ? -14.961 0.263 3.160 1.00 94.44 176 GLN A O 1
ATOM 1438 N N . PHE A 1 177 ? -14.738 -1.140 1.434 1.00 95.56 177 PHE A N 1
ATOM 1439 C CA . PHE A 1 177 ? -14.827 -2.348 2.257 1.00 95.56 177 PHE A CA 1
ATOM 1440 C C . PHE A 1 177 ? -13.720 -2.389 3.318 1.00 95.56 177 PHE A C 1
ATOM 1442 O O . PHE A 1 177 ? -13.973 -2.656 4.495 1.00 95.56 177 PHE A O 1
ATOM 1449 N N . ILE A 1 178 ? -12.480 -2.086 2.930 1.00 95.56 178 ILE A N 1
ATOM 1450 C CA . ILE A 1 178 ? -11.343 -2.114 3.851 1.00 95.56 178 ILE A CA 1
ATOM 1451 C C . ILE A 1 178 ? -11.489 -1.040 4.941 1.00 95.56 178 ILE A C 1
ATOM 1453 O O . ILE A 1 178 ? -11.246 -1.334 6.114 1.00 95.56 178 ILE A O 1
ATOM 1457 N N . TRP A 1 179 ? -11.920 0.175 4.598 1.00 94.94 179 TRP A N 1
ATOM 1458 C CA . TRP A 1 179 ? -12.026 1.274 5.561 1.00 94.94 179 TRP A CA 1
ATOM 1459 C C . TRP A 1 179 ? -13.293 1.246 6.419 1.00 94.94 179 TRP A C 1
ATOM 1461 O O . TRP A 1 179 ? -13.205 1.541 7.610 1.00 94.94 179 TRP A O 1
ATOM 1471 N N . PHE A 1 180 ? -14.443 0.851 5.869 1.00 94.69 180 PHE A N 1
ATOM 1472 C CA . PHE A 1 180 ? -15.693 0.763 6.628 1.00 94.69 180 PHE A CA 1
ATOM 1473 C C . PHE A 1 180 ? -15.818 -0.551 7.401 1.00 94.69 180 PHE A C 1
ATOM 1475 O O . PHE A 1 180 ? -16.275 -0.546 8.539 1.00 94.69 180 PHE A O 1
ATOM 1482 N N . VAL A 1 181 ? -15.380 -1.685 6.847 1.00 93.62 181 VAL A N 1
ATOM 1483 C CA . VAL A 1 181 ? -15.576 -2.992 7.496 1.00 93.62 181 VAL A CA 1
ATOM 1484 C C . VAL A 1 181 ? -14.339 -3.428 8.273 1.00 93.62 181 VAL A C 1
ATOM 1486 O O . VAL A 1 181 ? -14.445 -3.782 9.446 1.00 93.62 181 VAL A O 1
ATOM 1489 N N . LEU A 1 182 ? -13.150 -3.410 7.662 1.00 92.12 182 LEU A N 1
ATOM 1490 C CA . LEU A 1 182 ? -11.954 -3.980 8.300 1.00 92.12 182 LEU A CA 1
ATOM 1491 C C . LEU A 1 182 ? -11.283 -3.023 9.294 1.00 92.12 182 LEU A C 1
ATOM 1493 O O . LEU A 1 182 ? -10.898 -3.464 10.381 1.00 92.12 182 LEU A O 1
ATOM 1497 N N . ALA A 1 183 ? -11.163 -1.730 8.972 1.00 92.50 183 ALA A N 1
ATOM 1498 C CA . ALA A 1 183 ? -10.458 -0.757 9.816 1.00 92.50 183 ALA A CA 1
ATOM 1499 C C . ALA A 1 183 ? -11.000 -0.680 11.256 1.00 92.50 183 ALA A C 1
ATOM 1501 O O . ALA A 1 183 ? -10.201 -0.804 12.192 1.00 92.50 183 ALA A O 1
ATOM 1502 N N . PRO A 1 184 ? -12.325 -0.549 11.485 1.00 91.69 184 PRO A N 1
ATOM 1503 C CA . PRO A 1 184 ? -12.871 -0.478 12.839 1.00 91.69 184 PRO A CA 1
ATOM 1504 C C . PRO A 1 184 ? -12.587 -1.747 13.632 1.00 91.69 184 PRO A C 1
ATOM 1506 O O . PRO A 1 184 ? -12.220 -1.676 14.803 1.00 91.69 184 PRO A O 1
ATOM 1509 N N . GLN A 1 185 ? -12.708 -2.911 12.991 1.00 89.81 185 GLN A N 1
ATOM 1510 C CA . GLN A 1 185 ? -12.494 -4.208 13.630 1.00 89.81 185 GLN A CA 1
ATOM 1511 C C . GLN A 1 185 ? -11.035 -4.372 14.058 1.00 89.81 185 GLN A C 1
ATOM 1513 O O . GLN A 1 185 ? -10.756 -4.799 15.183 1.00 89.81 185 GLN A O 1
ATOM 1518 N N . VAL A 1 186 ? -10.087 -3.980 13.202 1.00 88.31 186 VAL A N 1
ATOM 1519 C CA . VAL A 1 186 ? -8.655 -3.986 13.525 1.00 88.31 186 VAL A CA 1
ATOM 1520 C C . VAL A 1 186 ? -8.367 -3.037 14.690 1.00 88.31 186 VAL A C 1
ATOM 1522 O O . VAL A 1 186 ? -7.768 -3.461 15.682 1.00 88.31 186 VAL A O 1
ATOM 1525 N N . CYS A 1 187 ? -8.845 -1.792 14.625 1.00 88.38 187 CYS A N 1
ATOM 1526 C CA . CYS A 1 187 ? -8.628 -0.787 15.665 1.00 88.38 187 CYS A CA 1
ATOM 1527 C C . CYS A 1 187 ? -9.224 -1.202 17.020 1.00 88.38 187 CYS A C 1
ATOM 1529 O O . CYS A 1 187 ? -8.515 -1.197 18.027 1.00 88.38 187 CYS A O 1
ATOM 1531 N N . CYS A 1 188 ? -10.483 -1.647 17.057 1.00 85.62 188 CYS A N 1
ATOM 1532 C CA . CYS A 1 188 ? -11.147 -2.087 18.290 1.00 85.62 188 CYS A CA 1
ATOM 1533 C C . CYS A 1 188 ? -10.436 -3.291 18.924 1.00 85.62 188 CYS A C 1
ATOM 1535 O O . CYS A 1 188 ? -10.273 -3.364 20.146 1.00 85.62 188 CYS A O 1
ATOM 1537 N N . THR A 1 189 ? -9.961 -4.227 18.096 1.00 84.38 189 THR A N 1
ATOM 1538 C CA . THR A 1 189 ? -9.226 -5.408 18.571 1.00 84.38 189 THR A CA 1
ATOM 1539 C C . THR A 1 189 ? -7.872 -5.025 19.171 1.00 84.38 189 THR A C 1
ATOM 1541 O O . THR A 1 189 ? -7.513 -5.535 20.233 1.00 84.38 189 THR A O 1
ATOM 1544 N N . LEU A 1 190 ? -7.130 -4.119 18.526 1.00 81.31 190 LEU A N 1
ATOM 1545 C CA . LEU A 1 190 ? -5.816 -3.668 18.996 1.00 81.31 190 LEU A CA 1
ATOM 1546 C C . LEU A 1 190 ? -5.902 -2.841 20.279 1.00 81.31 190 LEU A C 1
ATOM 1548 O O . LEU A 1 190 ? -5.091 -3.044 21.181 1.00 81.31 190 LEU A O 1
ATOM 1552 N N . ILE A 1 191 ? -6.906 -1.965 20.393 1.00 80.62 191 ILE A N 1
ATOM 1553 C CA . ILE A 1 191 ? -7.148 -1.178 21.611 1.00 80.62 191 ILE A CA 1
ATOM 1554 C C . ILE A 1 191 ? -7.384 -2.094 22.818 1.00 80.62 191 ILE A C 1
ATOM 1556 O O . ILE A 1 191 ? -6.902 -1.805 23.905 1.00 80.62 191 ILE A O 1
ATOM 1560 N N . ARG A 1 192 ? -8.087 -3.218 22.636 1.00 76.69 192 ARG A N 1
ATOM 1561 C CA . ARG A 1 192 ? -8.400 -4.156 23.726 1.00 76.69 192 ARG A CA 1
ATOM 1562 C C . ARG A 1 192 ? -7.246 -5.097 24.091 1.00 76.69 192 ARG A C 1
ATOM 1564 O O . ARG A 1 192 ? -7.149 -5.551 25.223 1.00 76.69 192 ARG A O 1
ATOM 1571 N N . GLN A 1 193 ? -6.380 -5.434 23.139 1.00 66.56 193 GLN A N 1
ATOM 1572 C CA . GLN A 1 193 ? -5.388 -6.511 23.268 1.00 66.56 193 GLN A CA 1
ATOM 1573 C C . GLN A 1 193 ? -4.235 -6.279 24.257 1.00 66.56 193 GLN A C 1
ATOM 1575 O O . GLN A 1 193 ? -3.432 -7.195 24.430 1.00 66.56 193 GLN A O 1
ATOM 1580 N N . ASN A 1 194 ? -4.101 -5.088 24.837 1.00 58.16 194 ASN A N 1
ATOM 1581 C CA . ASN A 1 194 ? -2.992 -4.729 25.725 1.00 58.16 194 ASN A CA 1
ATOM 1582 C C . ASN A 1 194 ? -3.472 -4.296 27.126 1.00 58.16 194 ASN A C 1
ATOM 1584 O O . ASN A 1 194 ? -2.663 -3.815 27.916 1.00 58.16 194 ASN A O 1
ATOM 1588 N N . GLU A 1 195 ? -4.756 -4.494 27.457 1.00 55.22 195 GLU A N 1
ATOM 1589 C CA . GLU A 1 195 ? -5.222 -4.392 28.850 1.00 55.22 195 GLU A CA 1
ATOM 1590 C C . GLU A 1 195 ? -4.689 -5.552 29.712 1.00 55.22 195 GLU A C 1
ATOM 1592 O O . GLU A 1 195 ? -4.478 -5.364 30.907 1.00 55.22 195 GLU A O 1
ATOM 1597 N N . ASP A 1 196 ? -4.337 -6.681 29.081 1.00 46.12 196 ASP A N 1
ATOM 1598 C CA . ASP A 1 196 ? -3.717 -7.846 29.712 1.00 46.12 196 ASP A CA 1
ATOM 1599 C C . ASP A 1 196 ? -2.335 -8.122 29.074 1.00 46.12 196 ASP A C 1
ATOM 1601 O O . ASP A 1 196 ? -2.239 -8.709 27.995 1.00 46.12 196 ASP A O 1
ATOM 1605 N N . ASP A 1 197 ? -1.263 -7.717 29.764 1.00 47.31 197 ASP A N 1
ATOM 1606 C CA . ASP A 1 197 ? 0.127 -8.186 29.588 1.00 47.31 197 ASP A CA 1
ATOM 1607 C C . ASP A 1 197 ? 0.904 -7.684 28.334 1.00 47.31 197 ASP A C 1
ATOM 1609 O O . ASP A 1 197 ? 0.704 -8.131 27.199 1.00 47.31 197 ASP A O 1
ATOM 1613 N N . VAL A 1 198 ? 1.871 -6.770 28.535 1.00 43.50 198 VAL A N 1
ATOM 1614 C CA . VAL A 1 198 ? 2.702 -6.181 27.459 1.00 43.50 198 VAL A CA 1
ATOM 1615 C C . VAL A 1 198 ? 4.195 -6.344 27.746 1.00 43.50 198 VAL A C 1
ATOM 1617 O O . VAL A 1 198 ? 4.764 -5.617 28.552 1.00 43.50 198 VAL A O 1
ATOM 1620 N N . THR A 1 199 ? 4.855 -7.254 27.023 1.00 48.88 199 THR A N 1
ATOM 1621 C CA . THR A 1 199 ? 6.323 -7.444 27.072 1.00 48.88 199 THR A CA 1
ATOM 1622 C C . THR A 1 199 ? 6.980 -7.690 25.701 1.00 48.88 199 THR A C 1
ATOM 1624 O O . THR A 1 199 ? 8.128 -8.122 25.648 1.00 48.88 199 THR A O 1
ATOM 1627 N N . GLU A 1 200 ? 6.325 -7.408 24.561 1.00 54.66 200 GLU A N 1
ATOM 1628 C CA . GLU A 1 200 ? 6.978 -7.551 23.240 1.00 54.66 200 GLU A CA 1
ATOM 1629 C C . GLU A 1 200 ? 7.074 -6.222 22.451 1.00 54.66 200 GLU A C 1
ATOM 1631 O O . GLU A 1 200 ? 6.053 -5.738 21.955 1.00 54.66 200 GLU A O 1
ATOM 1636 N N . PRO A 1 201 ? 8.289 -5.674 22.227 1.00 50.38 201 PRO A N 1
ATOM 1637 C CA . PRO A 1 201 ? 8.501 -4.358 21.603 1.00 50.38 201 PRO A CA 1
ATOM 1638 C C . PRO A 1 201 ? 8.169 -4.272 20.097 1.00 50.38 201 PRO A C 1
ATOM 1640 O O . PRO A 1 201 ? 8.161 -3.181 19.540 1.00 50.38 201 PRO A O 1
ATOM 1643 N N . PHE A 1 202 ? 7.843 -5.384 19.418 1.00 65.31 202 PHE A N 1
ATOM 1644 C CA . PHE A 1 202 ? 7.581 -5.409 17.963 1.00 65.31 202 PHE A CA 1
ATOM 1645 C C . PHE A 1 202 ? 6.329 -6.208 17.555 1.00 65.31 202 PHE A C 1
ATOM 1647 O O . PHE A 1 202 ? 6.261 -6.757 16.452 1.00 65.31 202 PHE A O 1
ATOM 1654 N N . LYS A 1 203 ? 5.320 -6.302 18.430 1.00 73.56 203 LYS A N 1
ATOM 1655 C CA . LYS A 1 203 ? 4.088 -7.082 18.178 1.00 73.56 203 LYS A CA 1
ATOM 1656 C C . LYS A 1 203 ? 3.372 -6.663 16.885 1.00 73.56 203 LYS A C 1
ATOM 1658 O O . LYS A 1 203 ? 3.012 -7.522 16.082 1.00 73.56 203 LYS A O 1
ATOM 1663 N N . VAL A 1 204 ? 3.228 -5.357 16.655 1.00 75.12 204 VAL A N 1
ATOM 1664 C CA . VAL A 1 204 ? 2.579 -4.803 15.452 1.00 75.12 204 VAL A CA 1
ATOM 1665 C C . VAL A 1 204 ? 3.381 -5.108 14.190 1.00 75.12 204 VAL A C 1
ATOM 1667 O O . VAL A 1 204 ? 2.828 -5.612 13.215 1.00 75.12 204 VAL A O 1
ATOM 1670 N N . LEU A 1 205 ? 4.698 -4.890 14.223 1.00 76.44 205 LEU A N 1
ATOM 1671 C CA . LEU A 1 205 ? 5.580 -5.209 13.100 1.00 76.44 205 LEU A CA 1
ATOM 1672 C C . LEU A 1 205 ? 5.498 -6.700 12.738 1.00 76.44 205 LEU A C 1
ATOM 1674 O O . LEU A 1 205 ? 5.421 -7.058 11.565 1.00 76.44 205 LEU A O 1
ATOM 1678 N N . ARG A 1 206 ? 5.433 -7.582 13.744 1.00 78.75 206 ARG A N 1
ATOM 1679 C CA . ARG A 1 206 ? 5.232 -9.020 13.532 1.00 78.75 206 ARG A CA 1
ATOM 1680 C C . ARG A 1 206 ? 3.907 -9.320 12.832 1.00 78.75 206 ARG A C 1
ATOM 1682 O O . ARG A 1 206 ? 3.880 -10.217 11.989 1.00 78.75 206 ARG A O 1
ATOM 1689 N N . LEU A 1 207 ? 2.832 -8.611 13.184 1.00 78.75 207 LEU A N 1
ATOM 1690 C CA . LEU A 1 207 ? 1.524 -8.769 12.551 1.00 78.75 207 LEU A CA 1
ATOM 1691 C C . LEU A 1 207 ? 1.586 -8.362 11.074 1.00 78.75 207 LEU A C 1
ATOM 1693 O O . LEU A 1 207 ? 1.260 -9.171 10.208 1.00 78.75 207 LEU A O 1
ATOM 1697 N N . ILE A 1 208 ? 2.080 -7.151 10.797 1.00 84.00 208 ILE A N 1
ATOM 1698 C CA . ILE A 1 208 ? 2.193 -6.602 9.439 1.00 84.00 208 ILE A CA 1
ATOM 1699 C C . ILE A 1 208 ? 3.006 -7.547 8.558 1.00 84.00 208 ILE A C 1
ATOM 1701 O O . ILE A 1 208 ? 2.551 -7.955 7.493 1.00 84.00 208 ILE A O 1
ATOM 1705 N N . LEU A 1 209 ? 4.191 -7.952 9.014 1.00 84.31 209 LEU A N 1
ATOM 1706 C CA . LEU A 1 209 ? 5.095 -8.744 8.189 1.00 84.31 209 LEU A CA 1
ATOM 1707 C C . LEU A 1 209 ? 4.574 -10.156 7.935 1.00 84.31 209 LEU A C 1
ATOM 1709 O O . LEU A 1 209 ? 4.659 -10.630 6.806 1.00 84.31 209 LEU A O 1
ATOM 1713 N N . ASN A 1 210 ? 4.033 -10.840 8.946 1.00 84.31 210 ASN A N 1
ATOM 1714 C CA . ASN A 1 210 ? 3.634 -12.243 8.802 1.00 84.31 210 ASN A CA 1
ATOM 1715 C C . ASN A 1 210 ? 2.220 -12.442 8.243 1.00 84.31 210 ASN A C 1
ATOM 1717 O O . ASN A 1 210 ? 1.961 -13.489 7.656 1.00 84.31 210 ASN A O 1
ATOM 1721 N N . PHE A 1 211 ? 1.300 -11.496 8.430 1.00 81.56 211 PHE A N 1
ATOM 1722 C CA . PHE A 1 211 ? -0.099 -11.690 8.024 1.00 81.56 211 PHE A CA 1
ATOM 1723 C C . PHE A 1 211 ? -0.529 -10.826 6.851 1.00 81.56 211 PHE A C 1
ATOM 1725 O O . PHE A 1 211 ? -1.472 -11.201 6.166 1.00 81.56 211 PHE A O 1
ATOM 1732 N N . ILE A 1 212 ? 0.155 -9.711 6.599 1.00 87.94 212 ILE A N 1
ATOM 1733 C CA . ILE A 1 212 ? -0.173 -8.837 5.471 1.00 87.94 212 ILE A CA 1
ATOM 1734 C C . ILE A 1 212 ? 0.914 -8.966 4.415 1.00 87.94 212 ILE A C 1
ATOM 1736 O O . ILE A 1 212 ? 0.664 -9.497 3.339 1.00 87.94 212 ILE A O 1
ATOM 1740 N N . LEU A 1 213 ? 2.146 -8.572 4.748 1.00 90.31 213 LEU A N 1
ATOM 1741 C CA . LEU A 1 213 ? 3.221 -8.460 3.768 1.00 90.31 213 LEU A CA 1
ATOM 1742 C C . LEU A 1 213 ? 3.611 -9.815 3.164 1.00 90.31 213 LEU A C 1
ATOM 1744 O O . LEU A 1 213 ? 3.624 -9.953 1.947 1.00 90.31 213 LEU A O 1
ATOM 1748 N N . SER A 1 214 ? 3.923 -10.822 3.989 1.00 90.69 214 SER A N 1
ATOM 1749 C CA . SER A 1 214 ? 4.414 -12.112 3.471 1.00 90.69 214 SER A CA 1
ATOM 1750 C C . SER A 1 214 ? 3.357 -12.846 2.629 1.00 90.69 214 SER A C 1
ATOM 1752 O O . SER A 1 214 ? 3.694 -13.254 1.518 1.00 90.69 214 SER A O 1
ATOM 1754 N N . PRO A 1 215 ? 2.087 -12.984 3.072 1.00 91.50 215 PRO A N 1
ATOM 1755 C CA . PRO A 1 215 ? 1.039 -13.575 2.239 1.00 91.50 215 PRO A CA 1
ATOM 1756 C C . PRO A 1 215 ? 0.782 -12.785 0.955 1.00 91.50 215 PRO A C 1
ATOM 1758 O O . PRO A 1 215 ? 0.687 -13.395 -0.106 1.00 91.50 215 PRO A O 1
ATOM 1761 N N . ALA A 1 216 ? 0.742 -11.448 1.022 1.00 93.94 216 ALA A N 1
ATOM 1762 C CA . ALA A 1 216 ? 0.557 -10.610 -0.160 1.00 93.94 216 ALA A CA 1
ATOM 1763 C C . ALA A 1 216 ? 1.675 -10.824 -1.190 1.00 93.94 216 ALA A C 1
ATOM 1765 O O . ALA A 1 216 ? 1.391 -11.029 -2.365 1.00 93.94 216 ALA A O 1
ATOM 1766 N N . VAL A 1 217 ? 2.940 -10.864 -0.756 1.00 94.62 217 VAL A N 1
ATOM 1767 C CA . VAL A 1 217 ? 4.089 -11.125 -1.641 1.00 94.62 217 VAL A CA 1
ATOM 1768 C C . VAL A 1 217 ? 4.015 -12.527 -2.256 1.00 94.62 217 VAL A C 1
ATOM 1770 O O . VAL A 1 217 ? 4.350 -12.694 -3.428 1.00 94.62 217 VAL A O 1
ATOM 1773 N N . ILE A 1 218 ? 3.555 -13.537 -1.512 1.00 94.81 218 ILE A N 1
ATOM 1774 C CA . ILE A 1 218 ? 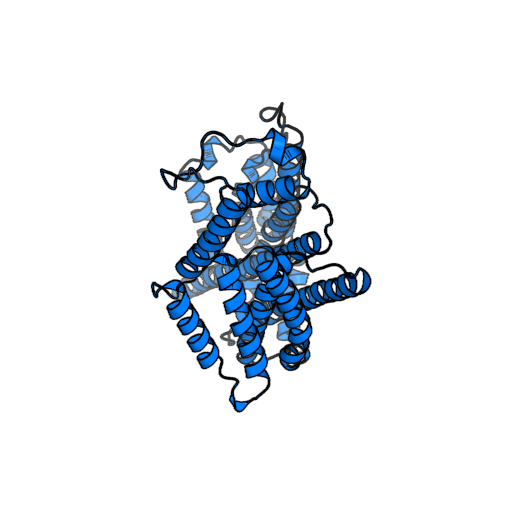3.369 -14.897 -2.042 1.00 94.81 218 ILE A CA 1
ATOM 1775 C C . ILE A 1 218 ? 2.261 -14.923 -3.100 1.00 94.81 218 ILE A C 1
ATOM 1777 O O . ILE A 1 218 ? 2.492 -15.438 -4.191 1.00 94.81 218 ILE A O 1
ATOM 1781 N N . ILE A 1 219 ? 1.095 -14.331 -2.820 1.00 95.62 219 ILE A N 1
ATOM 1782 C CA . ILE A 1 219 ? -0.013 -14.219 -3.785 1.00 95.62 219 ILE A CA 1
ATOM 1783 C C . ILE A 1 219 ? 0.459 -13.484 -5.044 1.00 95.62 219 ILE A C 1
ATOM 1785 O O . ILE A 1 219 ? 0.248 -13.959 -6.158 1.00 95.62 219 ILE A O 1
ATOM 1789 N N . TYR A 1 220 ? 1.181 -12.376 -4.870 1.00 95.25 220 TYR A N 1
ATOM 1790 C CA . TYR A 1 220 ? 1.756 -11.614 -5.974 1.00 95.25 220 TYR A CA 1
ATOM 1791 C C . TYR A 1 220 ? 2.739 -12.449 -6.803 1.00 95.25 220 TYR A C 1
ATOM 1793 O O . TYR A 1 220 ? 2.722 -12.394 -8.030 1.00 95.25 220 TYR A O 1
ATOM 1801 N N . THR A 1 221 ? 3.565 -13.270 -6.144 1.00 95.25 221 THR A N 1
ATOM 1802 C CA . THR A 1 221 ? 4.480 -14.203 -6.822 1.00 95.25 221 THR A CA 1
ATOM 1803 C C . THR A 1 221 ? 3.698 -15.178 -7.700 1.00 95.25 221 THR A C 1
ATOM 1805 O O . THR A 1 221 ? 4.067 -15.381 -8.851 1.00 95.25 221 THR A O 1
ATOM 1808 N N . VAL A 1 222 ? 2.605 -15.755 -7.187 1.00 95.94 222 VAL A N 1
ATOM 1809 C CA . VAL A 1 222 ? 1.761 -16.697 -7.941 1.00 95.94 222 VAL A CA 1
ATOM 1810 C C . VAL A 1 222 ? 1.152 -16.027 -9.173 1.00 95.94 222 VAL A C 1
ATOM 1812 O O . VAL A 1 222 ? 1.231 -16.589 -10.264 1.00 95.94 222 VAL A O 1
ATOM 1815 N N . ILE A 1 223 ? 0.605 -14.816 -9.032 1.00 94.88 223 ILE A N 1
ATOM 1816 C CA . ILE A 1 223 ? 0.028 -14.054 -10.153 1.00 94.88 223 ILE A CA 1
ATOM 1817 C C . ILE A 1 223 ? 1.089 -13.783 -11.221 1.00 94.88 223 ILE A C 1
ATOM 1819 O O . ILE A 1 223 ? 0.881 -14.067 -12.400 1.00 94.88 223 ILE A O 1
ATOM 1823 N N . LEU A 1 224 ? 2.253 -13.290 -10.798 1.00 94.44 224 LEU A N 1
ATOM 1824 C CA . LEU A 1 224 ? 3.341 -12.943 -11.701 1.00 94.44 224 LEU A CA 1
ATOM 1825 C C . LEU A 1 224 ? 3.873 -14.175 -12.454 1.00 94.44 224 LEU A C 1
ATOM 1827 O O . LEU A 1 224 ? 4.094 -14.120 -13.660 1.00 94.44 224 LEU A O 1
ATOM 1831 N N . TYR A 1 225 ? 4.021 -15.310 -11.768 1.00 94.50 225 TYR A N 1
ATOM 1832 C CA . TYR A 1 225 ? 4.453 -16.564 -12.387 1.00 94.50 225 TYR A CA 1
ATOM 1833 C C . TYR A 1 225 ? 3.405 -17.141 -13.339 1.00 94.50 225 TYR A C 1
ATOM 1835 O O . TYR A 1 225 ? 3.764 -17.635 -14.405 1.00 94.50 225 TYR A O 1
ATOM 1843 N N . THR A 1 226 ? 2.121 -17.041 -12.992 1.00 94.81 226 THR A N 1
ATOM 1844 C CA . THR A 1 226 ? 1.024 -17.454 -13.881 1.00 94.81 226 THR A CA 1
ATOM 1845 C C . THR A 1 226 ? 1.084 -16.679 -15.195 1.00 94.81 226 THR A C 1
ATOM 1847 O O . THR A 1 226 ? 0.938 -17.250 -16.271 1.00 94.81 226 THR A O 1
ATOM 1850 N N . TYR A 1 227 ? 1.388 -15.385 -15.127 1.00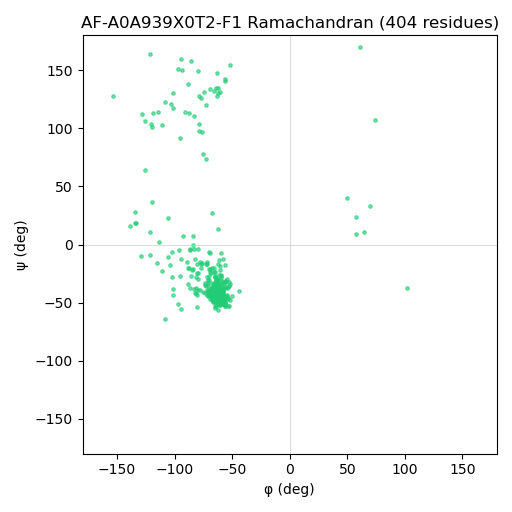 93.38 227 TYR A N 1
ATOM 1851 C CA . TYR A 1 227 ? 1.581 -14.574 -16.319 1.00 93.38 227 TYR A CA 1
ATOM 1852 C C . TYR A 1 227 ? 2.833 -14.919 -17.121 1.00 93.38 227 TYR A C 1
ATOM 1854 O O . TYR A 1 227 ? 2.784 -14.939 -18.346 1.00 93.38 227 TYR A O 1
ATOM 1862 N N . PHE A 1 228 ? 3.952 -15.214 -16.462 1.00 92.81 228 PHE A N 1
ATOM 1863 C CA . PHE A 1 228 ? 5.152 -15.646 -17.181 1.00 92.81 228 PHE A CA 1
ATOM 1864 C C . PHE A 1 228 ? 4.914 -16.941 -17.953 1.00 92.81 228 PHE A C 1
ATOM 1866 O O . PHE A 1 228 ? 5.408 -17.079 -19.067 1.00 92.81 228 PHE A O 1
ATOM 1873 N N . ILE A 1 229 ? 4.117 -17.850 -17.387 1.00 92.94 229 ILE A N 1
ATOM 1874 C CA . ILE A 1 229 ? 3.660 -19.054 -18.081 1.00 92.94 229 ILE A CA 1
ATOM 1875 C C . ILE A 1 229 ? 2.779 -18.672 -19.279 1.00 92.94 229 ILE A C 1
ATOM 1877 O O . ILE A 1 229 ? 3.036 -19.156 -20.376 1.00 92.94 229 ILE A O 1
ATOM 1881 N N . LYS A 1 230 ? 1.799 -17.770 -19.099 1.00 91.81 230 LYS A N 1
ATOM 1882 C CA . LYS A 1 230 ? 0.936 -17.267 -20.186 1.00 91.81 230 LYS A CA 1
ATOM 1883 C C . LYS A 1 230 ? 1.760 -16.741 -21.368 1.00 91.81 230 LYS A C 1
ATOM 1885 O O . LYS A 1 230 ? 1.596 -17.218 -22.483 1.00 91.81 230 LYS A O 1
ATOM 1890 N N . ILE A 1 231 ? 2.697 -15.829 -21.110 1.00 89.88 231 ILE A N 1
ATOM 1891 C CA . ILE A 1 231 ? 3.574 -15.255 -22.140 1.00 89.88 231 ILE A CA 1
ATOM 1892 C C . ILE A 1 231 ? 4.455 -16.303 -22.813 1.00 89.88 231 ILE A C 1
ATOM 1894 O O . ILE A 1 231 ? 4.655 -16.252 -24.022 1.00 89.88 231 ILE A O 1
ATOM 1898 N N . ALA A 1 232 ? 4.990 -17.252 -22.045 1.00 89.44 232 ALA A N 1
ATOM 1899 C CA . ALA A 1 232 ? 5.816 -18.308 -22.613 1.00 89.44 232 ALA A CA 1
ATOM 1900 C C . ALA A 1 232 ? 5.029 -19.199 -23.590 1.00 89.44 232 ALA A C 1
ATOM 1902 O O . ALA A 1 232 ? 5.620 -19.717 -24.533 1.00 89.44 232 ALA A O 1
ATOM 1903 N N . PHE A 1 233 ? 3.716 -19.367 -23.385 1.00 91.31 233 PHE A N 1
ATOM 1904 C CA . PHE A 1 233 ? 2.841 -20.091 -24.311 1.00 91.31 233 PHE A CA 1
ATOM 1905 C C . PHE A 1 233 ? 2.387 -19.246 -25.505 1.00 91.31 233 PHE A C 1
ATOM 1907 O O . PHE A 1 233 ? 2.365 -19.752 -26.624 1.00 91.31 233 PHE A O 1
ATOM 1914 N N . GLU A 1 234 ? 2.027 -17.982 -25.278 1.00 89.94 234 GLU A N 1
ATOM 1915 C CA . GLU A 1 234 ? 1.534 -17.070 -26.323 1.00 89.94 234 GLU A CA 1
ATOM 1916 C C . GLU A 1 234 ? 2.658 -16.536 -27.225 1.00 89.94 234 GLU A C 1
ATOM 1918 O O . GLU A 1 234 ? 2.380 -16.048 -28.313 1.00 89.94 234 GLU A O 1
ATOM 1923 N N . TRP A 1 235 ? 3.924 -16.660 -26.805 1.00 85.44 235 TRP A N 1
ATOM 1924 C CA . TRP A 1 235 ? 5.095 -16.071 -27.473 1.00 85.44 235 TRP A CA 1
ATOM 1925 C C . TRP A 1 235 ? 5.017 -14.547 -27.637 1.00 85.44 235 TRP A C 1
ATOM 1927 O O . TRP A 1 235 ? 5.714 -13.961 -28.466 1.00 85.44 235 TRP A O 1
ATOM 1937 N N . ASP A 1 236 ? 4.224 -13.898 -26.789 1.00 82.00 236 ASP A N 1
ATOM 1938 C CA . ASP A 1 236 ? 4.063 -12.452 -26.767 1.00 82.00 236 ASP A CA 1
ATOM 1939 C C . ASP A 1 236 ? 5.131 -11.763 -25.917 1.00 82.00 236 ASP A C 1
ATOM 1941 O O . ASP A 1 236 ? 5.733 -12.333 -25.007 1.00 82.00 236 ASP A O 1
ATOM 1945 N N . LEU A 1 237 ? 5.369 -10.479 -26.175 1.00 82.12 237 LEU A N 1
ATOM 1946 C CA . LEU A 1 237 ? 6.245 -9.696 -25.313 1.00 82.12 237 LEU A CA 1
ATOM 1947 C C . LEU A 1 237 ? 5.532 -9.219 -24.041 1.00 82.12 237 LEU A C 1
ATOM 1949 O O . LEU A 1 237 ? 4.344 -8.888 -24.072 1.00 82.12 237 LEU A O 1
ATOM 1953 N N . PRO A 1 238 ? 6.260 -9.068 -22.916 1.00 80.31 238 PRO A N 1
ATOM 1954 C CA . PRO A 1 238 ? 5.665 -8.550 -21.700 1.00 80.31 238 PRO A CA 1
ATOM 1955 C C . PRO A 1 238 ? 5.159 -7.121 -21.887 1.00 80.31 238 PRO A C 1
ATOM 1957 O O . PRO A 1 238 ? 5.861 -6.233 -22.385 1.00 80.31 238 PRO A O 1
ATOM 1960 N N . LYS A 1 239 ? 3.936 -6.888 -21.398 1.00 82.81 239 LYS A N 1
ATOM 1961 C CA . LYS A 1 239 ? 3.346 -5.553 -21.284 1.00 82.81 239 LYS A CA 1
ATOM 1962 C C . LYS A 1 239 ? 4.278 -4.590 -20.555 1.00 82.81 239 LYS A C 1
ATOM 1964 O O . LYS A 1 239 ? 5.084 -4.958 -19.704 1.00 82.81 239 LYS A O 1
ATOM 1969 N N . GLY A 1 240 ? 4.123 -3.306 -20.839 1.00 80.88 240 GLY A N 1
ATOM 1970 C CA . GLY A 1 240 ? 5.060 -2.299 -20.355 1.00 80.88 240 GLY A CA 1
ATOM 1971 C C . GLY A 1 240 ? 5.139 -2.051 -18.876 1.00 80.88 240 GLY A C 1
ATOM 1972 O O . GLY A 1 240 ? 6.221 -1.795 -18.354 1.00 80.88 240 GLY A O 1
ATOM 1973 N N . GLY A 1 241 ? 3.997 -2.142 -18.215 1.00 85.25 241 GLY A N 1
ATOM 1974 C CA . GLY A 1 241 ? 3.884 -2.011 -16.776 1.00 85.25 241 GLY A CA 1
ATOM 1975 C C . GLY A 1 241 ? 4.594 -3.140 -16.041 1.00 85.25 241 GLY A C 1
ATOM 1976 O O . GLY A 1 241 ? 4.997 -2.937 -14.904 1.00 85.25 241 GLY A O 1
ATOM 1977 N N . VAL A 1 242 ? 4.854 -4.284 -16.690 1.00 89.75 242 VAL A N 1
ATOM 1978 C CA . VAL A 1 242 ? 5.485 -5.451 -16.050 1.00 89.75 242 VAL A CA 1
ATOM 1979 C C . VAL A 1 242 ? 6.850 -5.093 -15.468 1.00 89.75 242 VAL A C 1
ATOM 1981 O O . VAL A 1 242 ? 7.191 -5.580 -14.395 1.00 89.75 242 VAL A O 1
ATOM 1984 N N . ALA A 1 243 ? 7.609 -4.197 -16.108 1.00 90.12 243 ALA A N 1
ATOM 1985 C CA . ALA A 1 243 ? 8.881 -3.731 -15.560 1.00 90.12 243 ALA A CA 1
ATOM 1986 C C . ALA A 1 243 ? 8.694 -3.067 -14.179 1.00 90.12 243 ALA A C 1
ATOM 1988 O O . ALA A 1 243 ? 9.340 -3.457 -13.206 1.00 90.12 243 ALA A O 1
ATOM 1989 N N . TRP A 1 244 ? 7.746 -2.134 -14.060 1.00 90.19 244 TRP A N 1
ATOM 1990 C CA . TRP A 1 244 ? 7.408 -1.469 -12.795 1.00 90.19 244 TRP A CA 1
ATOM 1991 C C . TRP A 1 244 ? 6.879 -2.445 -11.742 1.00 90.19 244 TRP A C 1
ATOM 1993 O O . TRP A 1 244 ? 7.213 -2.340 -10.564 1.00 90.19 244 TRP A O 1
ATOM 2003 N N . MET A 1 245 ? 6.099 -3.432 -12.171 1.00 92.69 245 MET A N 1
ATOM 2004 C CA . MET A 1 245 ? 5.523 -4.459 -11.304 1.00 92.69 245 MET A CA 1
ATOM 2005 C C . MET A 1 245 ? 6.591 -5.381 -10.716 1.00 92.69 245 MET A C 1
ATOM 2007 O O . MET A 1 245 ? 6.626 -5.602 -9.506 1.00 92.69 245 MET A O 1
ATOM 2011 N N . VAL A 1 246 ? 7.511 -5.871 -11.552 1.00 94.50 246 VAL A N 1
ATOM 2012 C CA . VAL A 1 246 ? 8.662 -6.663 -11.103 1.00 94.50 246 VAL A CA 1
ATOM 2013 C C . VAL A 1 246 ? 9.552 -5.829 -10.182 1.00 94.50 246 VAL A C 1
ATOM 2015 O O . VAL A 1 246 ? 10.018 -6.337 -9.162 1.00 94.50 246 VAL A O 1
ATOM 2018 N N . MET A 1 247 ? 9.749 -4.545 -10.493 1.00 93.12 247 MET A N 1
ATOM 2019 C CA . MET A 1 247 ? 10.517 -3.640 -9.641 1.00 93.12 247 MET A CA 1
ATOM 2020 C C . MET A 1 247 ? 9.895 -3.489 -8.249 1.00 93.12 247 MET A C 1
ATOM 2022 O O . MET A 1 247 ? 10.586 -3.657 -7.237 1.00 93.12 247 MET A O 1
ATOM 2026 N N . GLY A 1 248 ? 8.589 -3.222 -8.187 1.00 93.44 248 GLY A N 1
ATOM 2027 C CA . GLY A 1 248 ? 7.835 -3.158 -6.937 1.00 93.44 248 GLY A CA 1
ATOM 2028 C C . GLY A 1 248 ? 7.911 -4.473 -6.164 1.00 93.44 248 GLY A C 1
ATOM 2029 O O . GLY A 1 248 ? 8.260 -4.474 -4.984 1.00 93.44 248 GLY A O 1
ATOM 2030 N N . PHE A 1 249 ? 7.691 -5.602 -6.844 1.00 94.88 249 PHE A N 1
ATOM 2031 C CA . PHE A 1 249 ? 7.782 -6.940 -6.262 1.00 94.88 249 PHE A CA 1
ATOM 2032 C C . PHE A 1 249 ? 9.147 -7.210 -5.618 1.00 94.88 249 PHE A C 1
ATOM 2034 O O . PHE A 1 249 ? 9.207 -7.576 -4.442 1.00 94.88 249 PHE A O 1
ATOM 2041 N N . ILE A 1 250 ? 10.247 -6.998 -6.352 1.00 94.31 250 ILE A N 1
ATOM 2042 C CA . ILE A 1 250 ? 11.600 -7.235 -5.834 1.00 94.31 250 ILE A CA 1
ATOM 2043 C C . ILE A 1 250 ? 11.877 -6.316 -4.645 1.00 94.31 250 ILE A C 1
ATOM 2045 O O . ILE A 1 250 ? 12.376 -6.780 -3.621 1.00 94.31 250 ILE A O 1
ATOM 2049 N N . THR A 1 251 ? 11.508 -5.039 -4.740 1.00 92.44 251 THR A N 1
ATOM 2050 C CA . THR A 1 251 ? 11.716 -4.059 -3.665 1.00 92.44 251 THR A CA 1
ATOM 2051 C C . THR A 1 251 ? 10.984 -4.470 -2.389 1.00 92.44 251 THR A C 1
ATOM 2053 O O . THR A 1 251 ? 11.598 -4.590 -1.327 1.00 92.44 251 THR A O 1
ATOM 2056 N N . VAL A 1 252 ? 9.685 -4.762 -2.487 1.00 93.25 252 VAL A N 1
ATOM 2057 C CA . VAL A 1 252 ? 8.855 -5.167 -1.345 1.00 93.25 252 VAL A CA 1
ATOM 2058 C C . VAL A 1 252 ? 9.339 -6.490 -0.751 1.00 93.25 252 VAL A C 1
ATOM 2060 O O . VAL A 1 252 ? 9.402 -6.633 0.470 1.00 93.25 252 VAL A O 1
ATOM 2063 N N . ALA A 1 253 ? 9.745 -7.450 -1.581 1.00 92.94 253 ALA A N 1
ATOM 2064 C CA . ALA A 1 253 ? 10.263 -8.726 -1.105 1.00 92.94 253 ALA A CA 1
ATOM 2065 C C . ALA A 1 253 ? 11.653 -8.603 -0.447 1.00 92.94 253 ALA A C 1
ATOM 2067 O O . ALA A 1 253 ? 11.911 -9.283 0.550 1.00 92.94 253 ALA A O 1
ATOM 2068 N N . LEU A 1 254 ? 12.524 -7.704 -0.927 1.00 90.94 254 LEU A N 1
ATOM 2069 C CA . LEU A 1 254 ? 13.798 -7.368 -0.277 1.00 90.94 254 LEU A CA 1
ATOM 2070 C C . LEU A 1 254 ? 13.571 -6.729 1.097 1.00 90.94 254 LEU A C 1
ATOM 2072 O O . LEU A 1 254 ? 14.166 -7.175 2.082 1.00 90.94 254 LEU A O 1
ATOM 2076 N N . VAL A 1 255 ? 12.673 -5.741 1.181 1.00 89.44 255 VAL A N 1
ATOM 2077 C CA . VAL A 1 255 ? 12.274 -5.113 2.450 1.00 89.44 255 VAL A CA 1
ATOM 2078 C C . VAL A 1 255 ? 11.660 -6.150 3.388 1.00 89.44 255 VAL A C 1
ATOM 2080 O O . VAL A 1 255 ? 12.044 -6.223 4.552 1.00 89.44 255 VAL A O 1
ATOM 2083 N N . GLY A 1 256 ? 10.781 -7.017 2.881 1.00 88.19 256 GLY A N 1
ATOM 2084 C CA . GLY A 1 256 ? 10.192 -8.121 3.637 1.00 88.19 256 GLY A CA 1
ATOM 2085 C C . GLY A 1 256 ? 11.246 -9.079 4.193 1.00 88.19 256 GLY A C 1
ATOM 2086 O O . GLY A 1 256 ? 11.210 -9.411 5.376 1.00 88.19 256 GLY A O 1
ATOM 2087 N N . ARG A 1 257 ? 12.249 -9.460 3.391 1.00 88.25 257 ARG A N 1
ATOM 2088 C CA . ARG A 1 257 ? 13.368 -10.313 3.827 1.00 88.25 257 ARG A CA 1
ATOM 2089 C C . ARG A 1 257 ? 14.224 -9.641 4.900 1.00 88.25 257 ARG A C 1
ATOM 2091 O O . ARG A 1 257 ? 14.620 -10.291 5.869 1.00 88.25 257 ARG A O 1
ATOM 2098 N N . MET A 1 258 ? 14.512 -8.351 4.733 1.00 85.88 258 MET A N 1
ATOM 2099 C CA . MET A 1 258 ? 15.227 -7.551 5.726 1.00 85.88 258 MET A CA 1
ATOM 2100 C C . MET A 1 258 ? 14.434 -7.497 7.033 1.00 85.88 258 MET A C 1
ATOM 2102 O O . MET A 1 258 ? 14.969 -7.794 8.096 1.00 85.88 258 MET A O 1
ATOM 2106 N N . ALA A 1 259 ? 13.142 -7.203 6.959 1.00 83.69 259 ALA A N 1
ATOM 2107 C CA . ALA A 1 259 ? 12.283 -7.071 8.122 1.00 83.69 259 ALA A CA 1
ATOM 2108 C C . ALA A 1 259 ? 12.079 -8.409 8.862 1.00 83.69 259 ALA A C 1
ATOM 2110 O O . ALA A 1 259 ? 12.155 -8.453 10.090 1.00 83.69 259 ALA A O 1
ATOM 2111 N N . GLN A 1 260 ? 11.949 -9.528 8.140 1.00 82.50 260 GLN A N 1
ATOM 2112 C CA . GLN A 1 260 ? 11.918 -10.877 8.724 1.00 82.50 260 GLN A CA 1
ATOM 2113 C C . GLN A 1 260 ? 13.199 -11.200 9.510 1.00 82.50 260 GLN A C 1
ATOM 2115 O O . GLN A 1 260 ? 13.146 -11.946 10.486 1.00 82.50 260 GLN A O 1
ATOM 2120 N N . SER A 1 261 ? 14.346 -10.598 9.169 1.00 79.69 261 SER A N 1
ATOM 2121 C CA . SER A 1 261 ? 15.588 -10.816 9.923 1.00 79.69 261 SER A CA 1
ATOM 2122 C C . SER A 1 261 ? 15.539 -10.281 11.363 1.00 79.69 261 SER A C 1
ATOM 2124 O O . SER A 1 261 ? 16.232 -10.818 12.226 1.00 79.69 261 SER A O 1
ATOM 2126 N N . ILE A 1 262 ? 14.670 -9.305 11.640 1.00 77.81 262 ILE A N 1
ATOM 2127 C CA . ILE A 1 262 ? 14.473 -8.698 12.966 1.00 77.81 262 ILE A CA 1
ATOM 2128 C C . ILE A 1 262 ? 13.440 -9.487 13.793 1.00 77.81 262 ILE A C 1
ATOM 2130 O O . ILE A 1 262 ? 13.408 -9.412 15.020 1.00 77.81 262 ILE A O 1
ATOM 2134 N N . LEU A 1 263 ? 12.597 -10.290 13.139 1.00 72.94 263 LEU A N 1
ATOM 2135 C CA . LEU A 1 263 ? 11.557 -11.062 13.811 1.00 72.94 263 LEU A CA 1
ATOM 2136 C C . LEU A 1 263 ? 12.139 -12.256 14.567 1.00 72.94 263 LEU A C 1
ATOM 2138 O O . LEU A 1 263 ? 12.858 -13.081 14.005 1.00 72.94 263 LEU A O 1
ATOM 2142 N N . SER A 1 264 ? 11.719 -12.398 15.827 1.00 62.09 264 SER A N 1
ATOM 2143 C CA . SER A 1 264 ? 12.029 -13.562 16.665 1.00 62.09 264 SER A CA 1
ATOM 2144 C C . SER A 1 264 ? 11.341 -14.848 16.191 1.00 62.09 264 SER A C 1
ATOM 2146 O O . SER A 1 264 ? 11.821 -15.942 16.469 1.00 62.09 264 SER A O 1
ATOM 2148 N N . LYS A 1 265 ? 10.214 -14.736 15.471 1.00 66.94 265 LYS A N 1
ATOM 2149 C CA . LYS A 1 265 ? 9.476 -15.868 14.887 1.00 66.94 265 LYS A CA 1
ATOM 2150 C C . LYS A 1 265 ? 9.221 -15.629 13.408 1.00 66.94 265 LYS A C 1
ATOM 2152 O O . LYS A 1 265 ? 8.425 -14.756 13.054 1.00 66.94 265 LYS A O 1
ATOM 2157 N N . ARG A 1 266 ? 9.874 -16.436 12.576 1.00 73.94 266 ARG A N 1
ATOM 2158 C CA . ARG A 1 266 ? 9.860 -16.328 11.118 1.00 73.94 266 ARG A CA 1
ATOM 2159 C C . ARG A 1 266 ? 9.104 -17.511 10.521 1.00 73.94 266 ARG A C 1
ATOM 2161 O O . ARG A 1 266 ? 9.613 -18.625 10.475 1.00 73.94 266 ARG A O 1
ATOM 2168 N N . TYR A 1 267 ? 7.861 -17.289 10.102 1.00 75.44 267 TYR A N 1
ATOM 2169 C CA . TYR A 1 267 ? 7.023 -18.359 9.533 1.00 75.44 267 TYR A CA 1
ATOM 2170 C C . TYR A 1 267 ? 7.325 -18.621 8.054 1.00 75.44 267 TYR A C 1
ATOM 2172 O O . TYR A 1 267 ? 7.170 -19.740 7.572 1.00 75.44 267 TYR A O 1
ATOM 2180 N N . TYR A 1 268 ? 7.790 -17.594 7.343 1.00 83.12 268 TYR A N 1
ATOM 2181 C CA . TYR A 1 268 ? 7.996 -17.618 5.894 1.00 83.12 268 TYR A CA 1
ATOM 2182 C C . TYR A 1 268 ? 9.474 -17.717 5.510 1.00 83.12 268 TYR A C 1
ATOM 2184 O O . TYR A 1 268 ? 9.853 -17.358 4.396 1.00 83.12 268 TYR A O 1
ATOM 2192 N N . ASP A 1 269 ? 10.319 -18.233 6.408 1.00 82.88 269 ASP A N 1
ATOM 2193 C CA . ASP A 1 269 ? 11.740 -18.465 6.122 1.00 82.88 269 ASP A CA 1
ATOM 2194 C C . ASP A 1 269 ? 11.926 -19.365 4.896 1.00 82.88 269 ASP A C 1
ATOM 2196 O O . ASP A 1 269 ? 12.841 -19.151 4.106 1.00 82.88 269 ASP A O 1
ATOM 2200 N N . TRP A 1 270 ? 11.020 -20.319 4.665 1.00 87.00 270 TRP A N 1
ATOM 2201 C CA . TRP A 1 270 ? 11.042 -21.156 3.466 1.00 87.00 270 TRP A CA 1
ATOM 2202 C C . TRP A 1 270 ? 10.949 -20.337 2.169 1.00 87.00 270 TRP A C 1
ATOM 2204 O O . TRP A 1 270 ? 11.583 -20.687 1.175 1.00 87.00 270 TRP A O 1
ATOM 2214 N N . PHE A 1 271 ? 10.165 -19.256 2.165 1.00 89.88 271 PHE A N 1
ATOM 2215 C CA . PHE A 1 271 ? 9.968 -18.388 1.007 1.00 89.88 271 PHE A CA 1
ATOM 2216 C C . PHE A 1 271 ? 11.141 -17.416 0.881 1.00 89.88 271 PHE A C 1
ATOM 2218 O O . PHE A 1 271 ? 11.832 -17.396 -0.134 1.00 89.88 271 PHE A O 1
ATOM 2225 N N . TYR A 1 272 ? 11.452 -16.679 1.951 1.00 87.06 272 TYR A N 1
ATOM 2226 C CA . TYR A 1 272 ? 12.481 -15.638 1.923 1.00 87.06 272 TYR A CA 1
ATOM 2227 C C . TYR A 1 272 ? 13.914 -16.173 1.801 1.00 87.06 272 TYR A C 1
ATOM 2229 O O . TYR A 1 272 ? 14.771 -15.492 1.234 1.00 87.06 272 TYR A O 1
ATOM 2237 N N . ASN A 1 273 ? 14.201 -17.393 2.267 1.00 85.94 273 ASN A N 1
ATOM 2238 C CA . ASN A 1 273 ? 15.499 -18.028 2.019 1.00 85.94 273 ASN A CA 1
ATOM 2239 C C . ASN A 1 273 ? 15.659 -18.447 0.554 1.00 85.94 273 ASN A C 1
ATOM 2241 O O . ASN A 1 273 ? 16.763 -18.357 0.020 1.00 85.94 273 ASN A O 1
ATOM 2245 N N . ARG A 1 274 ? 14.560 -18.839 -0.104 1.00 88.81 274 ARG A N 1
ATOM 2246 C CA . ARG A 1 274 ? 14.519 -19.181 -1.534 1.00 88.81 274 ARG A CA 1
ATOM 2247 C C . ARG A 1 274 ? 14.286 -17.974 -2.441 1.00 88.81 274 ARG A C 1
ATOM 2249 O O . ARG A 1 274 ? 14.377 -18.120 -3.654 1.00 88.81 274 ARG A O 1
ATOM 2256 N N . PHE A 1 275 ? 14.060 -16.786 -1.878 1.00 88.88 275 PHE A N 1
ATOM 2257 C CA . PHE A 1 275 ? 13.750 -15.575 -2.638 1.00 88.88 275 PHE A CA 1
ATOM 2258 C C . PHE A 1 275 ? 14.777 -15.272 -3.733 1.00 88.88 275 PHE A C 1
ATOM 2260 O O . PHE A 1 275 ? 14.397 -14.864 -4.819 1.00 88.88 275 PHE A O 1
ATOM 2267 N N . THR A 1 276 ? 16.065 -15.533 -3.489 1.00 89.00 276 THR A N 1
ATOM 2268 C CA . THR A 1 276 ? 17.106 -15.346 -4.511 1.00 89.00 276 THR A CA 1
ATOM 2269 C C . THR A 1 276 ? 16.828 -16.163 -5.778 1.00 89.00 276 THR A C 1
ATOM 2271 O O . THR A 1 276 ? 17.041 -15.650 -6.866 1.00 89.00 276 THR A O 1
ATOM 2274 N N . LEU A 1 277 ? 16.308 -17.390 -5.653 1.00 91.00 277 LEU A N 1
ATOM 2275 C CA . LEU A 1 277 ? 15.925 -18.228 -6.796 1.00 91.00 277 LEU A CA 1
ATOM 2276 C C . LEU A 1 277 ? 14.582 -17.791 -7.396 1.00 91.00 277 LEU A C 1
ATOM 2278 O O . LEU A 1 277 ? 14.435 -17.755 -8.613 1.00 91.00 277 LEU A O 1
ATOM 2282 N N . ILE A 1 278 ? 13.622 -17.411 -6.548 1.00 92.88 278 ILE A N 1
ATOM 2283 C CA . ILE A 1 278 ? 12.294 -16.926 -6.970 1.00 92.88 278 ILE A CA 1
ATOM 2284 C C . ILE A 1 278 ? 12.399 -15.595 -7.739 1.00 92.88 278 ILE A C 1
ATOM 2286 O O . ILE A 1 278 ? 11.581 -15.296 -8.598 1.00 92.88 278 ILE A O 1
ATOM 2290 N N . ALA A 1 279 ? 13.418 -14.781 -7.469 1.00 92.81 279 ALA A N 1
ATOM 2291 C CA . ALA A 1 279 ? 13.621 -13.509 -8.155 1.00 92.81 279 ALA A CA 1
ATOM 2292 C C . ALA A 1 279 ? 14.223 -13.655 -9.566 1.00 92.81 279 ALA A C 1
ATOM 2294 O O . ALA A 1 279 ? 14.157 -12.699 -10.338 1.00 92.81 279 ALA A O 1
ATOM 2295 N N . ILE A 1 280 ? 14.782 -14.820 -9.929 1.00 93.50 280 ILE A N 1
ATOM 2296 C CA . ILE A 1 280 ? 15.459 -15.016 -11.224 1.00 93.50 280 ILE A CA 1
ATOM 2297 C C . ILE A 1 280 ? 14.478 -14.899 -12.404 1.00 93.50 280 ILE A C 1
ATOM 2299 O O . ILE A 1 280 ? 14.735 -14.062 -13.270 1.00 93.50 280 ILE A O 1
ATOM 2303 N N . PRO A 1 281 ? 13.353 -15.645 -12.468 1.00 93.56 281 PRO A N 1
ATOM 2304 C CA . PRO A 1 281 ? 12.428 -15.515 -13.596 1.00 93.56 281 PRO A CA 1
ATOM 2305 C C . PRO A 1 281 ? 11.843 -14.098 -13.757 1.00 93.56 281 PRO A C 1
ATOM 2307 O O . PRO A 1 281 ? 11.881 -13.585 -14.877 1.00 93.56 281 PRO A O 1
ATOM 2310 N N . PRO A 1 282 ? 11.402 -13.404 -12.681 1.00 93.56 282 PRO A N 1
ATOM 2311 C CA . PRO A 1 282 ? 11.025 -11.996 -12.767 1.00 93.56 282 PRO A CA 1
ATOM 2312 C C . PRO A 1 282 ? 12.119 -11.095 -13.345 1.00 93.56 282 PRO A C 1
ATOM 2314 O O . PRO A 1 282 ? 11.824 -10.272 -14.207 1.00 93.56 282 PRO A O 1
ATOM 2317 N N . LEU A 1 283 ? 13.376 -11.254 -12.915 1.00 93.94 283 LEU A N 1
ATOM 2318 C CA . LEU A 1 283 ? 14.498 -10.462 -13.429 1.00 93.94 283 LEU A CA 1
ATOM 2319 C C . LEU A 1 283 ? 14.760 -10.716 -14.917 1.00 93.94 283 LEU A C 1
ATOM 2321 O O . LEU A 1 283 ? 15.020 -9.769 -15.654 1.00 93.94 283 LEU A O 1
ATOM 2325 N N . ILE A 1 284 ? 14.671 -11.967 -15.375 1.00 93.19 284 ILE A N 1
ATOM 2326 C CA . ILE A 1 284 ? 14.825 -12.300 -16.798 1.00 93.19 284 ILE A CA 1
ATOM 2327 C C . ILE A 1 284 ? 13.746 -11.584 -17.616 1.00 93.19 284 ILE A C 1
ATOM 2329 O O . ILE A 1 284 ? 14.065 -10.871 -18.568 1.00 93.19 284 ILE A O 1
ATOM 2333 N N . MET A 1 285 ? 12.482 -11.701 -17.202 1.00 91.31 285 MET A N 1
ATOM 2334 C CA . MET A 1 285 ? 11.358 -11.042 -17.876 1.00 91.31 285 MET A CA 1
ATOM 2335 C C . MET A 1 285 ? 11.480 -9.516 -17.855 1.00 91.31 285 MET A C 1
ATOM 2337 O O . MET A 1 285 ? 11.210 -8.853 -18.859 1.00 91.31 285 MET A O 1
ATOM 2341 N N . TYR A 1 286 ? 11.954 -8.954 -16.742 1.00 93.12 286 TYR A N 1
ATOM 2342 C CA . TYR A 1 286 ? 12.252 -7.531 -16.619 1.00 93.12 286 TYR A CA 1
ATOM 2343 C C . TYR A 1 286 ? 13.274 -7.064 -17.661 1.00 93.12 286 TYR A C 1
ATOM 2345 O O . TYR A 1 286 ? 13.050 -6.055 -18.335 1.00 93.12 286 TYR A O 1
ATOM 2353 N N . TRP A 1 287 ? 14.386 -7.790 -17.807 1.00 93.62 287 TRP A N 1
ATOM 2354 C CA . TRP A 1 287 ? 15.448 -7.447 -18.750 1.00 93.62 287 TRP A CA 1
ATOM 2355 C C . TRP A 1 287 ? 14.998 -7.585 -20.203 1.00 93.62 287 TRP A C 1
ATOM 2357 O O . TRP A 1 287 ? 15.247 -6.670 -20.987 1.00 93.62 287 TRP A O 1
ATOM 2367 N N . ILE A 1 288 ? 14.283 -8.663 -20.547 1.00 90.62 288 ILE A N 1
ATOM 2368 C CA . ILE A 1 288 ? 13.718 -8.863 -21.892 1.00 90.62 288 ILE A CA 1
ATOM 2369 C C . ILE A 1 288 ? 12.815 -7.680 -22.264 1.00 90.62 288 ILE A C 1
ATOM 2371 O O . ILE A 1 288 ? 13.039 -7.024 -23.284 1.00 90.62 288 ILE A O 1
ATOM 2375 N N . GLY A 1 289 ? 11.845 -7.350 -21.404 1.00 86.56 289 GLY A N 1
ATOM 2376 C CA . GLY A 1 289 ? 10.910 -6.253 -21.657 1.00 86.56 289 GLY A CA 1
ATOM 2377 C C . GLY A 1 289 ? 11.588 -4.882 -21.718 1.00 86.56 289 GLY A C 1
ATOM 2378 O O . GLY A 1 289 ? 11.277 -4.069 -22.592 1.00 86.56 289 GLY A O 1
ATOM 2379 N N . SER A 1 290 ? 12.542 -4.621 -20.821 1.00 87.50 290 SER A N 1
ATOM 2380 C CA . SER A 1 290 ? 13.236 -3.329 -20.750 1.00 87.50 290 SER A CA 1
ATOM 2381 C C . SER A 1 290 ? 14.157 -3.106 -21.950 1.00 87.50 290 SER A C 1
ATOM 2383 O O . SER A 1 290 ? 14.097 -2.047 -22.575 1.00 87.50 290 SER A O 1
ATOM 2385 N N . ILE A 1 291 ? 14.971 -4.102 -22.320 1.00 89.06 291 ILE A N 1
ATOM 2386 C CA . ILE A 1 291 ? 15.910 -3.997 -23.448 1.00 89.06 291 ILE A CA 1
ATOM 2387 C C . ILE A 1 291 ? 15.154 -3.830 -24.764 1.00 89.06 291 ILE A C 1
ATOM 2389 O O . ILE A 1 291 ? 15.527 -2.972 -25.564 1.00 89.06 291 ILE A O 1
ATOM 2393 N N . TYR A 1 292 ? 14.083 -4.599 -24.980 1.00 85.56 292 TYR A N 1
ATOM 2394 C CA . TYR A 1 292 ? 13.274 -4.482 -26.192 1.00 85.56 292 TYR A CA 1
ATOM 2395 C C . TYR A 1 292 ? 12.740 -3.057 -26.383 1.00 85.56 292 TYR A C 1
ATOM 2397 O O . TYR A 1 292 ? 12.876 -2.463 -27.449 1.00 85.56 292 TYR A O 1
ATOM 2405 N N . ARG A 1 293 ? 12.205 -2.459 -25.315 1.00 82.69 293 ARG A N 1
ATOM 2406 C CA . ARG A 1 293 ? 11.645 -1.101 -25.349 1.00 82.69 293 ARG A CA 1
ATOM 2407 C C . ARG A 1 293 ? 12.689 -0.021 -25.553 1.00 82.69 293 ARG A C 1
ATOM 2409 O O . ARG A 1 293 ? 12.412 0.957 -26.239 1.00 82.69 293 ARG A O 1
ATOM 2416 N N . ILE A 1 294 ? 13.861 -0.176 -24.947 1.00 83.69 294 ILE A N 1
ATOM 2417 C CA . ILE A 1 294 ? 14.964 0.768 -25.138 1.00 83.69 294 ILE A CA 1
ATOM 2418 C C . ILE A 1 294 ? 15.449 0.718 -26.590 1.00 83.69 294 ILE A C 1
ATOM 2420 O O . ILE A 1 294 ? 15.708 1.768 -27.167 1.00 83.69 294 ILE A O 1
ATOM 2424 N N . ARG A 1 295 ? 15.510 -0.473 -27.201 1.00 81.69 295 ARG A N 1
ATOM 2425 C CA . ARG A 1 295 ? 15.860 -0.623 -28.621 1.00 81.69 295 ARG A CA 1
ATOM 2426 C C . ARG A 1 295 ? 14.811 -0.010 -29.548 1.00 81.69 295 ARG A C 1
ATOM 2428 O O . ARG A 1 295 ? 15.189 0.661 -30.496 1.00 81.69 295 ARG A O 1
ATOM 2435 N N . LEU A 1 296 ? 13.525 -0.210 -29.254 1.00 74.81 296 LEU A N 1
ATOM 2436 C CA . LEU A 1 296 ? 12.429 0.257 -30.106 1.00 74.81 296 LEU A CA 1
ATOM 2437 C C . LEU A 1 296 ? 12.193 1.774 -30.005 1.00 74.81 296 LEU A C 1
ATOM 2439 O O . LEU A 1 296 ? 11.968 2.436 -31.007 1.00 74.81 296 LEU A O 1
ATOM 2443 N N . TYR A 1 297 ? 12.262 2.342 -28.797 1.00 68.06 297 TYR A N 1
ATOM 2444 C CA . TYR A 1 297 ? 11.851 3.730 -28.550 1.00 68.06 297 TYR A CA 1
ATOM 2445 C C . TYR A 1 297 ? 12.988 4.678 -28.148 1.00 68.06 297 TYR A C 1
ATOM 2447 O O . TYR A 1 297 ? 12.726 5.856 -27.893 1.00 68.06 297 TYR A O 1
ATOM 2455 N N . SER A 1 298 ? 14.234 4.197 -28.093 1.00 73.75 298 SER A N 1
ATOM 2456 C CA . SER A 1 298 ? 15.395 4.917 -27.545 1.00 73.75 298 SER A CA 1
ATOM 2457 C C . SER A 1 298 ? 15.265 5.284 -26.053 1.00 73.75 298 SER A C 1
ATOM 2459 O O . SER A 1 298 ? 14.221 5.109 -25.406 1.00 73.75 298 SER A O 1
ATOM 2461 N N . PHE A 1 299 ? 16.372 5.756 -25.468 1.00 74.12 299 PHE A N 1
ATOM 2462 C CA . PHE A 1 299 ? 16.420 6.174 -24.067 1.00 74.12 299 PHE A CA 1
ATOM 2463 C C . PHE A 1 299 ? 15.551 7.409 -23.809 1.00 74.12 299 PHE A C 1
ATOM 2465 O O . PHE A 1 299 ? 15.645 8.419 -24.499 1.00 74.12 299 PHE A O 1
ATOM 2472 N N . THR A 1 300 ? 14.750 7.321 -22.752 1.00 78.31 300 THR A N 1
ATOM 2473 C CA . THR A 1 300 ? 14.055 8.441 -22.109 1.00 78.31 300 THR A CA 1
ATOM 2474 C C . THR A 1 300 ? 14.500 8.504 -20.656 1.00 78.31 300 THR A C 1
ATOM 2476 O O . THR A 1 300 ? 15.025 7.518 -20.131 1.00 78.31 300 THR A O 1
ATOM 2479 N N . GLU A 1 301 ? 14.256 9.625 -19.981 1.00 74.69 301 GLU A N 1
ATOM 2480 C CA . GLU A 1 301 ? 14.599 9.779 -18.563 1.00 74.69 301 GLU A CA 1
ATOM 2481 C C . GLU A 1 301 ? 14.008 8.642 -17.704 1.00 74.69 301 GLU A C 1
ATOM 2483 O O . GLU A 1 301 ? 14.724 7.978 -16.953 1.00 74.69 301 GLU A O 1
ATOM 2488 N N . SER A 1 302 ? 12.723 8.324 -17.892 1.00 78.88 302 SER A N 1
ATOM 2489 C CA . SER A 1 302 ? 12.044 7.239 -17.171 1.00 78.88 302 SER A CA 1
ATOM 2490 C C . SER A 1 302 ? 12.627 5.850 -17.466 1.00 78.88 302 SER A C 1
ATOM 2492 O O . SER A 1 302 ? 12.820 5.051 -16.548 1.00 78.88 302 SER A O 1
ATOM 2494 N N . ARG A 1 303 ? 12.964 5.552 -18.730 1.00 84.31 303 ARG A N 1
ATOM 2495 C CA . ARG A 1 303 ? 13.575 4.269 -19.126 1.00 84.31 303 ARG A CA 1
ATOM 2496 C C . ARG A 1 303 ? 15.005 4.130 -18.616 1.00 84.31 303 ARG A C 1
ATOM 2498 O O . ARG A 1 303 ? 15.430 3.017 -18.320 1.00 84.31 303 ARG A O 1
ATOM 2505 N N . PHE A 1 304 ? 15.731 5.237 -18.477 1.00 85.38 304 PHE A N 1
ATOM 2506 C CA . PHE A 1 304 ? 17.060 5.229 -17.881 1.00 85.38 304 PHE A CA 1
ATOM 2507 C C . PHE A 1 304 ? 16.998 4.875 -16.390 1.00 85.38 304 PHE A C 1
ATOM 2509 O O . PHE A 1 304 ? 17.717 3.979 -15.951 1.00 85.38 304 PHE A O 1
ATOM 2516 N N . TYR A 1 305 ? 16.086 5.485 -15.623 1.00 85.25 305 TYR A N 1
ATOM 2517 C CA . TYR A 1 305 ? 15.885 5.108 -14.218 1.00 85.25 305 TYR A CA 1
ATOM 2518 C C . TYR A 1 305 ? 15.451 3.649 -14.058 1.00 85.25 305 TYR A C 1
ATOM 2520 O O . TYR A 1 305 ? 15.954 2.963 -13.169 1.00 85.25 305 TYR A O 1
ATOM 2528 N N . LEU A 1 306 ? 14.592 3.142 -14.948 1.00 87.19 306 LEU A N 1
ATOM 2529 C CA . LEU A 1 306 ? 14.273 1.713 -14.996 1.00 87.19 306 LEU A CA 1
ATOM 2530 C C . LEU A 1 306 ? 15.522 0.864 -15.271 1.00 87.19 306 LEU A C 1
ATOM 2532 O O . LEU A 1 306 ? 15.752 -0.136 -14.596 1.00 87.19 306 LEU A O 1
ATOM 2536 N N . MET A 1 307 ? 16.379 1.250 -16.213 1.00 89.62 307 MET A N 1
ATOM 2537 C CA . MET A 1 307 ? 17.613 0.509 -16.489 1.00 89.62 307 MET A CA 1
ATOM 2538 C C . MET A 1 307 ? 18.520 0.436 -15.251 1.00 89.62 307 MET A C 1
ATOM 2540 O O . MET A 1 307 ? 18.947 -0.649 -14.853 1.00 89.62 307 MET A O 1
ATOM 2544 N N . VAL A 1 308 ? 18.754 1.578 -14.597 1.00 89.69 308 VAL A N 1
ATOM 2545 C CA . VAL A 1 308 ? 19.550 1.667 -13.362 1.00 89.69 308 VAL A CA 1
ATOM 2546 C C . VAL A 1 308 ? 18.929 0.814 -12.255 1.00 89.69 308 VAL A C 1
ATOM 2548 O O . VAL A 1 308 ? 19.629 0.021 -11.623 1.00 89.69 308 VAL A O 1
ATOM 2551 N N . ALA A 1 309 ? 17.612 0.905 -12.054 1.00 90.00 309 ALA A N 1
ATOM 2552 C CA . ALA A 1 309 ? 16.895 0.068 -11.099 1.00 90.00 309 ALA A CA 1
ATOM 2553 C C . ALA A 1 309 ? 17.062 -1.427 -11.412 1.00 90.00 309 ALA A C 1
ATOM 2555 O O . ALA A 1 309 ? 17.310 -2.214 -10.503 1.00 90.00 309 ALA A O 1
ATOM 2556 N N . GLY A 1 310 ? 17.001 -1.822 -12.686 1.00 92.44 310 GLY A N 1
ATOM 2557 C CA . GLY A 1 310 ? 17.234 -3.194 -13.147 1.00 92.44 310 GLY A CA 1
ATOM 2558 C C . GLY A 1 310 ? 18.608 -3.732 -12.760 1.00 92.44 310 GLY A C 1
ATOM 2559 O O . GLY A 1 310 ? 18.721 -4.829 -12.204 1.00 92.44 310 GLY A O 1
ATOM 2560 N N . VAL A 1 311 ? 19.652 -2.933 -12.992 1.00 93.50 311 VAL A N 1
ATOM 2561 C CA . VAL A 1 311 ? 21.030 -3.261 -12.597 1.00 93.50 311 VAL A CA 1
ATOM 2562 C C . VAL A 1 311 ? 21.138 -3.402 -11.079 1.00 93.50 311 VAL A C 1
ATOM 2564 O O . VAL A 1 311 ? 21.662 -4.406 -10.595 1.00 93.50 311 VAL A O 1
ATOM 2567 N N . LEU A 1 312 ? 20.599 -2.443 -10.321 1.00 93.44 312 LEU A N 1
ATOM 2568 C CA . LEU A 1 312 ? 20.638 -2.454 -8.856 1.00 93.44 312 LEU A CA 1
ATOM 2569 C C . LEU A 1 312 ? 19.891 -3.652 -8.268 1.00 93.44 312 LEU A C 1
ATOM 2571 O O . LEU A 1 312 ? 20.415 -4.333 -7.391 1.00 93.44 312 LEU A O 1
ATOM 2575 N N . MET A 1 313 ? 18.698 -3.962 -8.775 1.00 93.19 313 MET A N 1
ATOM 2576 C CA . MET A 1 313 ? 17.922 -5.124 -8.342 1.00 93.19 313 MET A CA 1
ATOM 2577 C C . MET A 1 313 ? 18.655 -6.432 -8.627 1.00 93.19 313 MET A C 1
ATOM 2579 O O . MET A 1 313 ? 18.744 -7.287 -7.745 1.00 93.19 313 MET A O 1
ATOM 2583 N N . THR A 1 314 ? 19.233 -6.570 -9.824 1.00 93.31 314 THR A N 1
ATOM 2584 C CA . THR A 1 314 ? 20.041 -7.741 -10.192 1.00 93.31 314 THR A CA 1
ATOM 2585 C C . THR A 1 314 ? 21.232 -7.884 -9.243 1.00 93.31 314 THR A C 1
ATOM 2587 O O . THR A 1 314 ? 21.461 -8.957 -8.683 1.00 93.31 314 THR A O 1
ATOM 2590 N N . LEU A 1 315 ? 21.943 -6.784 -8.976 1.00 91.94 315 LEU A N 1
ATOM 2591 C CA . LEU A 1 315 ? 23.057 -6.743 -8.033 1.00 91.94 315 LEU A CA 1
ATOM 2592 C C . LEU A 1 315 ? 22.623 -7.134 -6.613 1.00 91.94 315 LEU A C 1
ATOM 2594 O O . LEU A 1 315 ? 23.286 -7.950 -5.975 1.00 91.94 315 LEU A O 1
ATOM 2598 N N . PHE A 1 316 ? 21.505 -6.607 -6.111 1.00 90.81 316 PHE A N 1
ATOM 2599 C CA . PHE A 1 316 ? 21.011 -6.918 -4.768 1.00 90.81 316 PHE A CA 1
ATOM 2600 C C . PHE A 1 316 ? 20.590 -8.382 -4.636 1.00 90.81 316 PHE A C 1
ATOM 2602 O O . PHE A 1 316 ? 20.935 -9.024 -3.642 1.00 90.81 316 PHE A O 1
ATOM 2609 N N . VAL A 1 317 ? 19.924 -8.947 -5.646 1.00 89.00 317 VAL A N 1
ATOM 2610 C CA . VAL A 1 317 ? 19.581 -10.377 -5.678 1.00 89.00 317 VAL A CA 1
ATOM 2611 C C . VAL A 1 317 ? 20.844 -11.247 -5.692 1.00 89.00 317 VAL A C 1
ATOM 2613 O O . VAL A 1 317 ? 20.919 -12.214 -4.931 1.00 89.00 317 VAL A O 1
ATOM 2616 N N . LEU A 1 318 ? 21.878 -10.872 -6.452 1.00 88.44 318 LEU A N 1
ATOM 2617 C CA . LEU A 1 318 ? 23.172 -11.567 -6.452 1.00 88.44 318 LEU A CA 1
ATOM 2618 C C . LEU A 1 318 ? 23.900 -11.452 -5.104 1.00 88.44 318 LEU A C 1
ATOM 2620 O O . LEU A 1 318 ? 24.405 -12.446 -4.578 1.00 88.44 318 LEU A O 1
ATOM 2624 N N . MET A 1 319 ? 23.910 -10.268 -4.484 1.00 85.75 319 MET A N 1
ATOM 2625 C CA . MET A 1 319 ? 24.516 -10.049 -3.165 1.00 85.75 319 MET A CA 1
ATOM 2626 C C . MET A 1 319 ? 23.880 -10.923 -2.076 1.00 85.75 319 MET A C 1
ATOM 2628 O O . MET A 1 319 ? 24.578 -11.326 -1.139 1.00 85.75 319 MET A O 1
ATOM 2632 N N . LEU A 1 320 ? 22.586 -11.244 -2.203 1.00 83.62 320 LEU A N 1
ATOM 2633 C CA . LEU A 1 320 ? 21.872 -12.147 -1.297 1.00 83.62 320 LEU A CA 1
ATOM 2634 C C . LEU A 1 320 ? 22.318 -13.614 -1.405 1.00 83.62 320 LEU A C 1
ATOM 2636 O O . LEU A 1 320 ? 22.090 -14.367 -0.456 1.00 83.62 320 LEU A O 1
ATOM 2640 N N . TRP A 1 321 ? 22.942 -14.026 -2.514 1.00 79.69 321 TRP A N 1
ATOM 2641 C CA . TRP A 1 321 ? 23.405 -15.403 -2.729 1.00 79.69 321 TRP A CA 1
ATOM 2642 C C . TRP A 1 321 ? 24.538 -15.779 -1.768 1.00 79.69 321 TRP A C 1
ATOM 2644 O O . TRP A 1 321 ? 24.567 -16.871 -1.198 1.00 79.69 321 TRP A O 1
ATOM 2654 N N . LYS A 1 322 ? 25.484 -14.862 -1.547 1.00 76.00 322 LYS A N 1
ATOM 2655 C CA . LYS A 1 322 ? 26.684 -15.123 -0.747 1.00 76.00 322 LYS A CA 1
ATOM 2656 C C . LYS A 1 322 ? 26.547 -14.500 0.642 1.00 76.00 322 LYS A C 1
ATOM 2658 O O . LYS A 1 322 ? 26.442 -13.286 0.799 1.00 76.00 322 LYS A O 1
ATOM 2663 N N . LYS A 1 323 ? 26.629 -15.334 1.691 1.00 63.72 323 LYS A N 1
ATOM 2664 C CA . LYS A 1 323 ? 26.504 -14.901 3.103 1.00 63.72 323 LYS A CA 1
ATOM 2665 C C . LYS A 1 323 ? 27.452 -13.745 3.471 1.00 63.72 323 LYS A C 1
ATOM 2667 O O . LYS A 1 323 ? 27.082 -12.901 4.277 1.00 63.72 323 LYS A O 1
ATOM 2672 N N . ARG A 1 324 ? 28.642 -13.680 2.855 1.00 55.03 324 ARG A N 1
ATOM 2673 C CA . ARG A 1 324 ? 29.673 -12.651 3.101 1.00 55.03 324 ARG A CA 1
ATOM 2674 C C . ARG A 1 324 ? 29.306 -11.258 2.559 1.00 55.03 324 ARG A C 1
ATOM 2676 O O . ARG A 1 324 ? 29.716 -10.264 3.149 1.00 55.03 324 ARG A O 1
ATOM 2683 N N . THR A 1 325 ? 28.535 -11.180 1.473 1.00 63.91 325 THR A N 1
ATOM 2684 C CA . THR A 1 325 ? 28.090 -9.926 0.822 1.00 63.91 325 THR A CA 1
ATOM 2685 C C . THR A 1 325 ? 26.696 -9.481 1.254 1.00 63.91 325 THR A C 1
ATOM 2687 O O . THR A 1 325 ? 26.257 -8.395 0.881 1.00 63.91 325 THR A O 1
ATOM 2690 N N . ARG A 1 326 ? 26.001 -10.280 2.073 1.00 67.00 326 ARG A N 1
ATOM 2691 C CA . ARG A 1 326 ? 24.669 -9.972 2.603 1.00 67.00 326 ARG A CA 1
ATOM 2692 C C . ARG A 1 326 ? 24.739 -8.884 3.681 1.00 67.00 326 ARG A C 1
ATOM 2694 O O . ARG A 1 326 ? 24.609 -9.165 4.871 1.00 67.00 326 ARG A O 1
ATOM 2701 N N . ARG A 1 327 ? 24.963 -7.640 3.260 1.00 80.31 327 ARG A N 1
ATOM 2702 C CA . ARG A 1 327 ? 24.967 -6.446 4.114 1.00 80.31 327 ARG A CA 1
ATOM 2703 C C . ARG A 1 327 ? 23.907 -5.473 3.607 1.00 80.31 327 ARG A C 1
ATOM 2705 O O . ARG A 1 327 ? 24.136 -4.786 2.617 1.00 80.31 327 ARG A O 1
ATOM 2712 N N . TYR A 1 328 ? 22.769 -5.398 4.299 1.00 82.69 328 TYR A N 1
ATOM 2713 C CA . TYR A 1 328 ? 21.679 -4.482 3.932 1.00 82.69 328 TYR A CA 1
ATOM 2714 C C . TYR A 1 328 ? 22.132 -3.013 3.932 1.00 82.69 328 TYR A C 1
ATOM 2716 O O . TYR A 1 328 ? 21.730 -2.250 3.062 1.00 82.69 328 TYR A O 1
ATOM 2724 N N . GLN A 1 329 ? 23.059 -2.644 4.823 1.00 84.00 329 GLN A N 1
ATOM 2725 C CA . GLN A 1 329 ? 23.688 -1.319 4.823 1.00 84.00 329 GLN A CA 1
ATOM 2726 C C . GLN A 1 329 ? 24.440 -1.028 3.516 1.00 84.00 329 GLN A C 1
ATOM 2728 O O . GLN A 1 329 ? 24.315 0.060 2.970 1.00 84.00 329 GLN A O 1
ATOM 2733 N N . LEU A 1 330 ? 25.196 -1.998 2.987 1.00 85.94 330 LEU A N 1
ATOM 2734 C CA . LEU A 1 330 ? 25.922 -1.819 1.728 1.00 85.94 330 LEU A CA 1
ATOM 2735 C C . LEU A 1 330 ? 24.952 -1.657 0.551 1.00 85.94 330 LEU A C 1
ATOM 2737 O O . LEU A 1 330 ? 25.177 -0.809 -0.301 1.00 85.94 330 LEU A O 1
ATOM 2741 N N . MET A 1 331 ? 23.856 -2.422 0.530 1.00 87.12 331 MET A N 1
ATOM 2742 C CA . MET A 1 331 ? 22.805 -2.266 -0.485 1.00 87.12 331 MET A CA 1
ATOM 2743 C C . MET A 1 331 ? 22.197 -0.858 -0.444 1.00 87.12 331 MET A C 1
ATOM 2745 O O . MET A 1 331 ? 22.073 -0.219 -1.484 1.00 87.12 331 MET A O 1
ATOM 2749 N N . ALA A 1 332 ? 21.889 -0.348 0.753 1.00 86.44 332 ALA A N 1
ATOM 2750 C CA . ALA A 1 332 ? 21.363 1.003 0.933 1.00 86.44 332 ALA A CA 1
ATOM 2751 C C . ALA A 1 332 ? 22.363 2.086 0.489 1.00 86.44 332 ALA A C 1
ATOM 2753 O O . ALA A 1 332 ? 21.969 3.035 -0.183 1.00 86.44 332 ALA A O 1
ATOM 2754 N N . LEU A 1 333 ? 23.655 1.922 0.799 1.00 89.50 333 LEU A N 1
ATOM 2755 C CA . LEU A 1 333 ? 24.706 2.839 0.347 1.00 89.50 333 LEU A CA 1
ATOM 2756 C C . LEU A 1 333 ? 24.853 2.840 -1.178 1.00 89.50 333 LEU A C 1
ATOM 2758 O O . LEU A 1 333 ? 24.932 3.909 -1.771 1.00 89.50 333 LEU A O 1
ATOM 2762 N N . ILE A 1 334 ? 24.847 1.666 -1.817 1.00 90.44 334 ILE A N 1
ATOM 2763 C CA . ILE A 1 334 ? 24.907 1.552 -3.283 1.00 90.44 334 ILE A CA 1
ATOM 2764 C C . ILE A 1 334 ? 23.681 2.217 -3.919 1.00 90.44 334 ILE A C 1
ATOM 2766 O O . ILE A 1 334 ? 23.821 2.960 -4.886 1.00 90.44 334 ILE A O 1
ATOM 2770 N N . PHE A 1 335 ? 22.489 1.983 -3.364 1.00 88.62 335 PHE A N 1
ATOM 2771 C CA . PHE A 1 335 ? 21.257 2.604 -3.845 1.00 88.62 335 PHE A CA 1
ATOM 2772 C C . PHE A 1 335 ? 21.304 4.134 -3.723 1.00 88.62 335 PHE A C 1
ATOM 2774 O O . PHE A 1 335 ? 21.044 4.839 -4.695 1.00 88.62 335 PHE A O 1
ATOM 2781 N N . GLY A 1 336 ? 21.697 4.650 -2.554 1.00 87.69 336 GLY A N 1
ATOM 2782 C CA . GLY A 1 336 ? 21.842 6.087 -2.318 1.00 87.69 336 GLY A CA 1
ATOM 2783 C C . GLY A 1 336 ? 22.890 6.728 -3.229 1.00 87.69 336 GLY A C 1
ATOM 2784 O O . GLY A 1 336 ? 22.628 7.768 -3.825 1.00 87.69 336 GLY A O 1
ATOM 2785 N N . ALA A 1 337 ? 24.042 6.076 -3.412 1.00 89.00 337 ALA A N 1
ATOM 2786 C CA . ALA A 1 337 ? 25.083 6.537 -4.328 1.00 89.00 337 ALA A CA 1
ATOM 2787 C C . ALA A 1 337 ? 24.590 6.584 -5.782 1.00 89.00 337 ALA A C 1
ATOM 2789 O O . ALA A 1 337 ? 24.876 7.548 -6.486 1.00 89.00 337 ALA A O 1
ATOM 2790 N N . ALA A 1 338 ? 23.815 5.588 -6.222 1.00 87.94 338 ALA A N 1
ATOM 2791 C CA . ALA A 1 338 ? 23.237 5.574 -7.563 1.00 87.94 338 ALA A CA 1
ATOM 2792 C C . ALA A 1 338 ? 22.245 6.729 -7.779 1.00 87.94 338 ALA A C 1
ATOM 2794 O O . ALA A 1 338 ? 22.300 7.378 -8.819 1.00 87.94 338 ALA A O 1
ATOM 2795 N N . ILE A 1 339 ? 21.387 7.033 -6.797 1.00 87.06 339 ILE A N 1
ATOM 2796 C CA . ILE A 1 339 ? 20.493 8.202 -6.866 1.00 87.06 339 ILE A CA 1
ATOM 2797 C C . ILE A 1 339 ? 21.311 9.490 -6.971 1.00 87.06 339 ILE A C 1
ATOM 2799 O O . ILE A 1 339 ? 21.059 10.309 -7.849 1.00 87.06 339 ILE A O 1
ATOM 2803 N N . ILE A 1 340 ? 22.324 9.661 -6.117 1.00 85.81 340 ILE A N 1
ATOM 2804 C CA . ILE A 1 340 ? 23.179 10.854 -6.145 1.00 85.81 340 ILE A CA 1
ATOM 2805 C C . ILE A 1 340 ? 23.822 11.023 -7.529 1.00 85.81 340 ILE A C 1
ATOM 2807 O O . ILE A 1 340 ? 23.731 12.095 -8.128 1.00 85.81 340 ILE A O 1
ATOM 2811 N N . LEU A 1 341 ? 24.406 9.945 -8.056 1.00 85.56 341 LEU A N 1
ATOM 2812 C CA . LEU A 1 341 ? 25.122 9.933 -9.327 1.00 85.56 341 LEU A CA 1
ATOM 2813 C C . LEU A 1 341 ? 24.209 10.239 -10.523 1.00 85.56 341 LEU A C 1
ATOM 2815 O O . LEU A 1 341 ? 24.555 11.068 -11.359 1.00 85.56 341 LEU A O 1
ATOM 2819 N N . PHE A 1 342 ? 23.050 9.582 -10.611 1.00 84.25 342 PHE A N 1
ATOM 2820 C CA . PHE A 1 342 ? 22.194 9.631 -11.801 1.00 84.25 342 PHE A CA 1
ATOM 2821 C C . PHE A 1 342 ? 21.082 10.686 -11.743 1.00 84.25 342 PHE A C 1
ATOM 2823 O O . PHE A 1 342 ? 20.479 10.979 -12.777 1.00 84.25 342 PHE A O 1
ATOM 2830 N N . THR A 1 343 ? 20.817 11.283 -10.578 1.00 84.00 343 THR A N 1
ATOM 2831 C CA . THR A 1 343 ? 19.823 12.358 -10.435 1.00 84.00 343 THR A CA 1
ATOM 2832 C C . THR A 1 343 ? 20.466 13.740 -10.365 1.00 84.00 343 THR A C 1
ATOM 2834 O O . THR A 1 343 ? 19.986 14.655 -11.030 1.00 84.00 343 THR A O 1
ATOM 2837 N N . TYR A 1 344 ? 21.552 13.913 -9.606 1.00 80.81 344 TYR A N 1
ATOM 2838 C CA . TYR A 1 344 ? 22.036 15.254 -9.255 1.00 80.81 344 TYR A CA 1
ATOM 2839 C C . TYR A 1 344 ? 23.266 15.723 -10.035 1.00 80.81 344 TYR A C 1
ATOM 2841 O O . TYR A 1 344 ? 23.520 16.924 -10.063 1.00 80.81 344 TYR A O 1
ATOM 2849 N N . ILE A 1 345 ? 24.024 14.827 -10.679 1.00 78.44 345 ILE A N 1
ATOM 2850 C CA . ILE A 1 345 ? 25.236 15.208 -11.421 1.00 78.44 345 ILE A CA 1
ATOM 2851 C C . ILE A 1 345 ? 24.877 15.597 -12.866 1.00 78.44 345 ILE A C 1
ATOM 2853 O O . ILE A 1 345 ? 24.472 14.730 -13.647 1.00 78.44 345 ILE A O 1
ATOM 2857 N N . PRO A 1 346 ? 25.042 16.872 -13.272 1.00 60.19 346 PRO A N 1
ATOM 2858 C CA . PRO A 1 346 ? 24.765 17.304 -14.640 1.00 60.19 346 PRO A CA 1
ATOM 2859 C C . PRO A 1 346 ? 25.711 16.614 -15.636 1.00 60.19 346 PRO A C 1
ATOM 2861 O O . PRO A 1 346 ? 26.911 16.527 -15.395 1.00 60.19 346 PRO A O 1
ATOM 2864 N N . GLY A 1 347 ? 25.180 16.117 -16.758 1.00 63.94 347 GLY A N 1
ATOM 2865 C CA . GLY A 1 347 ? 25.944 15.440 -17.819 1.00 63.94 347 GLY A CA 1
ATOM 2866 C C . GLY A 1 347 ? 25.819 13.914 -17.796 1.00 63.94 347 GLY A C 1
ATOM 2867 O O . GLY A 1 347 ? 25.668 13.302 -18.850 1.00 63.94 347 GLY A O 1
ATOM 2868 N N . ILE A 1 348 ? 25.779 13.310 -16.604 1.00 71.00 348 ILE A N 1
ATOM 2869 C CA . ILE A 1 348 ? 25.513 11.870 -16.399 1.00 71.00 348 ILE A CA 1
ATOM 2870 C C . ILE A 1 348 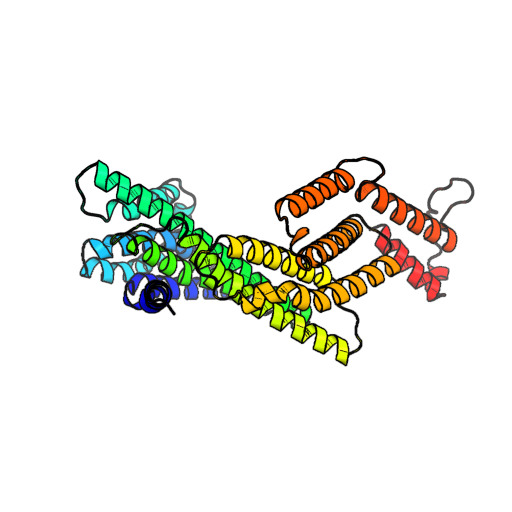? 24.064 11.646 -15.924 1.00 71.00 348 ILE A C 1
ATOM 2872 O O . ILE A 1 348 ? 23.598 10.510 -15.824 1.00 71.00 348 ILE A O 1
ATOM 2876 N N . SER A 1 349 ? 23.322 12.725 -15.649 1.00 74.12 349 SER A N 1
ATOM 2877 C CA . SER A 1 349 ? 21.950 12.613 -15.175 1.00 74.12 349 SER A CA 1
ATOM 2878 C C . SER A 1 349 ? 21.043 11.948 -16.207 1.00 74.12 349 SER A C 1
ATOM 2880 O O . SER A 1 349 ? 21.191 12.113 -17.423 1.00 74.12 349 SER A O 1
ATOM 2882 N N . ALA A 1 350 ? 20.046 11.220 -15.706 1.00 72.00 350 ALA A N 1
ATOM 2883 C CA . ALA A 1 350 ? 19.039 10.559 -16.532 1.00 72.00 350 ALA A CA 1
ATOM 2884 C C . ALA A 1 350 ? 18.377 11.533 -17.523 1.00 72.00 350 ALA A C 1
ATOM 2886 O O . ALA A 1 350 ? 18.109 11.177 -18.671 1.00 72.00 350 ALA A O 1
ATOM 2887 N N . LYS A 1 351 ? 18.176 12.785 -17.092 1.00 70.69 351 LYS A N 1
ATOM 2888 C CA . LYS A 1 351 ? 17.612 13.858 -17.909 1.00 70.69 351 LYS A CA 1
ATOM 2889 C C . LYS A 1 351 ? 18.537 14.272 -19.052 1.00 70.69 351 LYS A C 1
ATOM 2891 O O . LYS A 1 351 ? 18.074 14.371 -20.185 1.00 70.69 351 LYS A O 1
ATOM 2896 N N . SER A 1 352 ? 19.832 14.497 -18.800 1.00 70.62 352 SER A N 1
ATOM 2897 C CA . SER A 1 352 ? 20.762 14.895 -19.869 1.00 70.62 352 SER A CA 1
ATOM 2898 C C . SER A 1 352 ? 20.984 13.775 -20.883 1.00 70.62 352 SER A C 1
ATOM 2900 O O . SER A 1 352 ? 21.019 14.042 -22.082 1.00 70.62 352 SER A O 1
ATOM 2902 N N . ILE A 1 353 ? 21.065 12.524 -20.417 1.00 72.88 353 ILE A N 1
ATOM 2903 C CA . ILE A 1 353 ? 21.197 11.349 -21.289 1.00 72.88 353 ILE A CA 1
ATOM 2904 C C . ILE A 1 353 ? 19.921 11.150 -22.116 1.00 72.88 353 ILE A C 1
ATOM 2906 O O . ILE A 1 353 ? 19.999 10.984 -23.332 1.00 72.88 353 ILE A O 1
ATOM 2910 N N . GLY A 1 354 ? 18.744 11.228 -21.484 1.00 69.75 354 GLY A N 1
ATOM 2911 C CA . GLY A 1 354 ? 17.456 11.115 -22.169 1.00 69.75 354 GLY A CA 1
ATOM 2912 C C . GLY A 1 354 ? 17.274 12.180 -23.252 1.00 69.75 354 GLY A C 1
ATOM 2913 O O . GLY A 1 354 ? 16.980 11.842 -24.396 1.00 69.75 354 GLY A O 1
ATOM 2914 N N . LEU A 1 355 ? 17.535 13.450 -22.924 1.00 73.19 355 LEU A N 1
ATOM 2915 C CA . LEU A 1 355 ? 17.461 14.554 -23.886 1.00 73.19 355 LEU A CA 1
ATOM 2916 C C . LEU A 1 355 ? 18.465 14.391 -25.033 1.00 73.19 355 LEU A C 1
ATOM 2918 O O . LEU A 1 355 ? 18.119 14.651 -26.182 1.00 73.19 355 LEU A O 1
ATOM 2922 N N . GLY A 1 356 ? 19.690 13.941 -24.745 1.00 74.56 356 GLY A N 1
ATOM 2923 C CA . GLY A 1 356 ? 20.707 13.688 -25.767 1.00 74.56 356 GLY A CA 1
ATOM 2924 C C . GLY A 1 356 ? 20.269 12.620 -26.770 1.00 74.56 356 GLY A C 1
ATOM 2925 O O . GLY A 1 356 ? 20.288 12.862 -27.978 1.00 74.56 356 GLY A O 1
ATOM 2926 N N . CYS A 1 357 ? 19.804 11.469 -26.276 1.00 72.06 357 CYS A N 1
ATOM 2927 C CA . CYS A 1 357 ? 19.332 10.374 -27.123 1.00 72.06 357 CYS A CA 1
ATOM 2928 C C . CYS A 1 357 ? 18.080 10.752 -27.928 1.00 72.06 357 CYS A C 1
ATOM 2930 O O . CYS A 1 357 ? 18.010 10.455 -29.121 1.00 72.06 357 CYS A O 1
ATOM 2932 N N . GLN A 1 358 ? 17.111 11.437 -27.313 1.00 74.12 358 GLN A N 1
ATOM 2933 C CA . GLN A 1 358 ? 15.909 11.897 -28.015 1.00 74.12 358 GLN A CA 1
ATOM 2934 C C . GLN A 1 358 ? 16.239 12.934 -29.089 1.00 74.12 358 GLN A C 1
ATOM 2936 O O . GLN A 1 358 ? 15.731 12.838 -30.203 1.00 74.12 358 GLN A O 1
ATOM 2941 N N . LYS A 1 359 ? 17.140 13.880 -28.798 1.00 76.88 359 LYS A N 1
ATOM 2942 C CA . LYS A 1 359 ? 17.585 14.885 -29.769 1.00 76.88 359 LYS A CA 1
ATOM 2943 C C . LYS A 1 359 ? 18.299 14.246 -30.958 1.00 76.88 359 LYS A C 1
ATOM 2945 O O . LYS A 1 359 ? 18.056 14.642 -32.095 1.00 76.88 359 LYS A O 1
ATOM 2950 N N . GLN A 1 360 ? 19.154 13.251 -30.720 1.00 77.81 360 GLN A N 1
ATOM 2951 C CA . GLN A 1 360 ? 19.839 12.523 -31.790 1.00 77.81 360 GLN A CA 1
ATOM 2952 C C . GLN A 1 360 ? 18.856 11.755 -32.685 1.00 77.81 360 GLN A C 1
ATOM 2954 O O . GLN A 1 360 ? 18.942 11.877 -33.906 1.00 77.81 360 GLN A O 1
ATOM 2959 N N . ARG A 1 361 ? 17.885 11.039 -32.096 1.00 71.56 361 ARG A N 1
ATOM 2960 C CA . ARG A 1 361 ? 16.820 10.357 -32.852 1.00 71.56 361 ARG A CA 1
ATOM 2961 C C . ARG A 1 361 ? 15.986 11.347 -33.661 1.00 71.56 361 ARG A C 1
ATOM 2963 O O . ARG A 1 361 ? 15.752 11.124 -34.843 1.00 71.56 361 ARG A O 1
ATOM 2970 N N . LEU A 1 362 ? 15.586 12.460 -33.048 1.00 73.56 362 LEU A N 1
ATOM 2971 C CA . LEU A 1 362 ? 14.829 13.512 -33.722 1.00 73.56 362 LEU A CA 1
ATOM 2972 C C . LEU A 1 362 ? 15.609 14.076 -34.917 1.00 73.56 362 LEU A C 1
ATOM 2974 O O . LEU A 1 362 ? 15.046 14.270 -35.985 1.00 73.56 362 LEU A O 1
ATOM 2978 N N . THR A 1 363 ? 16.918 14.279 -34.764 1.00 76.06 363 THR A N 1
ATOM 2979 C CA . THR A 1 363 ? 17.778 14.805 -35.835 1.00 76.06 363 THR A CA 1
ATOM 2980 C C . THR A 1 363 ? 17.909 13.803 -36.988 1.00 76.06 363 THR A C 1
ATOM 2982 O O . THR A 1 363 ? 17.887 14.201 -38.148 1.00 76.06 363 THR A O 1
ATOM 2985 N N . GLN A 1 364 ? 18.001 12.502 -36.690 1.00 74.88 364 GLN A N 1
ATOM 2986 C CA . GLN A 1 364 ? 17.985 11.443 -37.707 1.00 74.88 364 GLN A CA 1
ATOM 2987 C C . GLN A 1 364 ? 16.658 11.411 -38.472 1.00 74.88 364 GLN A C 1
ATOM 2989 O O . GLN A 1 364 ? 16.680 11.447 -39.698 1.00 74.88 364 GLN A O 1
ATOM 2994 N N . LEU A 1 365 ? 15.522 11.451 -37.768 1.00 69.38 365 LEU A N 1
ATOM 2995 C CA . LEU A 1 365 ? 14.193 11.468 -38.393 1.00 69.38 365 LEU A CA 1
ATOM 2996 C C . LEU A 1 365 ? 13.973 12.715 -39.261 1.00 69.38 365 LEU A C 1
ATOM 2998 O O . LEU A 1 365 ? 13.454 12.611 -40.368 1.00 69.38 365 LEU A O 1
ATOM 3002 N N . ILE A 1 366 ? 14.416 13.889 -38.804 1.00 70.62 366 ILE A N 1
ATOM 3003 C CA . ILE A 1 366 ? 14.343 15.139 -39.578 1.00 70.62 366 ILE A CA 1
ATOM 3004 C C . ILE A 1 366 ? 15.155 15.040 -40.877 1.00 70.62 366 ILE A C 1
ATOM 3006 O O . ILE A 1 366 ? 14.696 15.496 -41.927 1.00 70.62 366 ILE A O 1
ATOM 3010 N N . ASN A 1 367 ? 16.343 14.433 -40.816 1.00 72.44 367 ASN A N 1
ATOM 3011 C CA . ASN A 1 367 ? 17.211 14.255 -41.978 1.00 72.44 367 ASN A CA 1
ATOM 3012 C C . ASN A 1 367 ? 16.654 13.218 -42.966 1.00 72.44 367 ASN A C 1
ATOM 3014 O O . ASN A 1 367 ? 16.709 13.445 -44.174 1.00 72.44 367 ASN A O 1
ATOM 3018 N N . GLU A 1 368 ? 16.100 12.108 -42.472 1.00 69.94 368 GLU A N 1
ATOM 3019 C CA . GLU A 1 368 ? 15.469 11.072 -43.302 1.00 69.94 368 GLU A CA 1
ATOM 3020 C C . GLU A 1 368 ? 14.212 11.594 -44.009 1.00 69.94 368 GLU A C 1
ATOM 3022 O O . GLU A 1 368 ? 14.045 11.385 -45.212 1.00 69.94 368 GLU A O 1
ATOM 3027 N N . LEU A 1 369 ? 13.379 12.362 -43.301 1.00 65.81 369 LEU A N 1
ATOM 3028 C CA . LEU A 1 369 ? 12.159 12.965 -43.844 1.00 65.81 369 LEU A CA 1
ATOM 3029 C C . LEU A 1 369 ? 12.424 14.239 -44.674 1.00 65.81 369 LEU A C 1
ATOM 3031 O O . LEU A 1 369 ? 11.491 14.792 -45.253 1.00 65.81 369 LEU A O 1
ATOM 3035 N N . LYS A 1 370 ? 13.683 14.705 -44.758 1.00 68.88 370 LYS A N 1
ATOM 3036 C CA . LYS A 1 370 ? 14.097 15.955 -45.430 1.00 68.88 370 LYS A CA 1
ATOM 3037 C C . LYS A 1 370 ? 13.263 17.174 -45.006 1.00 68.88 370 LYS A C 1
ATOM 3039 O O . LYS A 1 370 ? 12.929 18.019 -45.830 1.00 68.88 370 LYS A O 1
ATOM 3044 N N . LEU A 1 371 ? 12.932 17.264 -43.719 1.00 65.31 371 LEU A N 1
ATOM 3045 C CA . LEU A 1 371 ? 12.071 18.320 -43.168 1.00 65.31 371 LEU A CA 1
ATOM 3046 C C . LEU A 1 371 ? 12.827 19.615 -42.840 1.00 65.31 371 LEU A C 1
ATOM 3048 O O . LEU A 1 371 ? 12.259 20.514 -42.228 1.00 65.31 371 LEU A O 1
ATOM 3052 N N . THR A 1 372 ? 14.104 19.723 -43.200 1.00 59.44 372 THR A N 1
ATOM 3053 C CA . THR A 1 372 ? 14.941 20.901 -42.952 1.00 59.44 372 THR A CA 1
ATOM 3054 C C . THR A 1 372 ? 15.091 21.759 -44.196 1.00 59.44 372 THR A C 1
ATOM 3056 O O . THR A 1 372 ? 15.470 21.281 -45.265 1.00 59.44 372 THR A O 1
ATOM 3059 N N . ASP A 1 373 ? 14.856 23.060 -44.038 1.00 57.28 373 ASP A N 1
ATOM 3060 C CA . ASP A 1 373 ? 15.180 24.045 -45.063 1.00 57.28 373 ASP A CA 1
ATOM 3061 C C . ASP A 1 373 ? 16.707 24.248 -45.118 1.00 57.28 373 ASP A C 1
ATOM 3063 O O . ASP A 1 373 ? 17.349 24.641 -44.134 1.00 57.28 373 ASP A O 1
ATOM 3067 N N . ALA A 1 374 ? 17.297 23.963 -46.284 1.00 54.12 374 ALA A N 1
ATOM 3068 C CA . ALA A 1 374 ? 18.742 23.913 -46.519 1.00 54.12 374 ALA A CA 1
ATOM 3069 C C . ALA A 1 374 ? 19.469 25.249 -46.267 1.00 54.12 374 ALA A C 1
ATOM 3071 O O . ALA A 1 374 ? 20.697 25.272 -46.196 1.00 54.12 374 ALA A O 1
ATOM 3072 N N . LYS A 1 375 ? 18.734 26.362 -46.129 1.00 48.50 375 LYS A N 1
ATOM 3073 C CA . LYS A 1 375 ? 19.299 27.697 -45.879 1.00 48.50 375 LYS A CA 1
ATOM 3074 C C . LYS A 1 375 ? 19.200 28.165 -44.429 1.00 48.50 375 LYS A C 1
ATOM 3076 O O . LYS A 1 375 ? 20.027 28.968 -44.007 1.00 48.50 375 LYS A O 1
ATOM 3081 N N . THR A 1 376 ? 18.208 27.702 -43.673 1.00 55.38 376 THR A N 1
ATOM 3082 C CA . THR A 1 376 ? 17.897 28.247 -42.338 1.00 55.38 376 THR A CA 1
ATOM 3083 C C . THR A 1 376 ? 18.117 27.247 -41.207 1.00 55.38 376 THR A C 1
ATOM 3085 O O . THR A 1 376 ? 18.192 27.656 -40.047 1.00 55.38 376 THR A O 1
ATOM 3088 N N . GLY A 1 377 ? 18.237 25.948 -41.514 1.00 55.41 377 GLY A N 1
ATOM 3089 C CA . GLY A 1 377 ? 18.384 24.892 -40.506 1.00 55.41 377 GLY A CA 1
ATOM 3090 C C . GLY A 1 377 ? 17.157 24.736 -39.600 1.00 55.41 377 GLY A C 1
ATOM 3091 O O . GLY A 1 377 ? 17.231 24.052 -38.579 1.00 55.41 377 GLY A O 1
ATOM 3092 N N . LYS A 1 378 ? 16.040 25.384 -39.954 1.00 58.91 378 LYS A N 1
ATOM 3093 C CA . LYS A 1 378 ? 14.745 25.284 -39.280 1.00 58.91 378 LYS A CA 1
ATOM 3094 C C . LYS A 1 378 ? 13.873 24.235 -39.977 1.00 58.91 378 LYS A C 1
ATOM 3096 O O . LYS A 1 378 ? 14.131 23.865 -41.124 1.00 58.91 378 LYS A O 1
ATOM 3101 N N . LEU A 1 379 ? 12.867 23.740 -39.254 1.00 60.94 379 LEU A N 1
ATOM 3102 C CA . LEU A 1 379 ? 11.834 22.870 -39.817 1.00 60.94 379 LEU A CA 1
ATOM 3103 C C . LEU A 1 379 ? 11.092 23.632 -40.926 1.00 60.94 379 LEU A C 1
ATOM 3105 O O . LEU A 1 379 ? 10.721 24.786 -40.727 1.00 60.94 379 LEU A O 1
ATOM 3109 N N . SER A 1 380 ? 10.936 22.995 -42.085 1.00 58.53 380 SER A N 1
ATOM 3110 C CA . SER A 1 380 ? 10.187 23.511 -43.233 1.00 58.53 380 SER A CA 1
ATOM 3111 C C . SER A 1 380 ? 8.710 23.685 -42.867 1.00 58.53 380 SER A C 1
ATOM 3113 O O . SER A 1 380 ? 8.086 22.725 -42.416 1.00 58.53 380 SER A O 1
ATOM 3115 N N . ASP A 1 381 ? 8.143 24.874 -43.101 1.00 55.12 381 ASP A N 1
ATOM 3116 C CA . ASP A 1 381 ? 6.692 25.113 -42.989 1.00 55.12 381 ASP A CA 1
ATOM 3117 C C . ASP A 1 381 ? 5.904 24.412 -44.118 1.00 55.12 381 ASP A C 1
ATOM 3119 O O . ASP A 1 381 ? 4.717 24.119 -43.971 1.00 5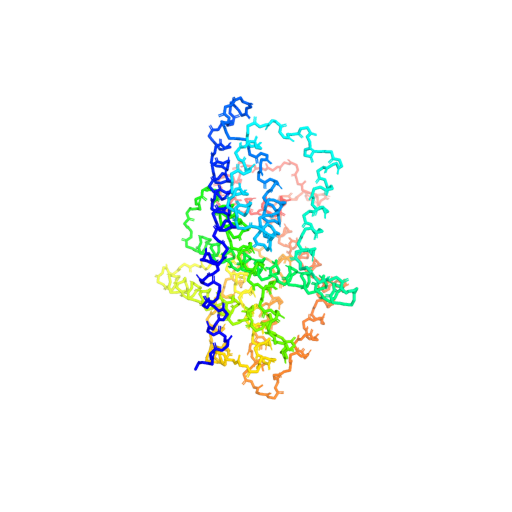5.12 381 ASP A O 1
ATOM 3123 N N . GLU A 1 382 ? 6.562 24.072 -45.231 1.00 53.62 382 GLU A N 1
ATOM 3124 C CA . GLU A 1 382 ? 5.988 23.270 -46.314 1.00 53.62 382 GLU A CA 1
ATOM 3125 C C . GLU A 1 382 ? 6.362 21.796 -46.124 1.00 53.62 382 GLU A C 1
ATOM 3127 O O . GLU A 1 382 ? 7.413 21.321 -46.565 1.00 53.62 382 GLU A O 1
ATOM 3132 N N . ILE A 1 383 ? 5.496 21.059 -45.427 1.00 61.44 383 ILE A N 1
ATOM 3133 C CA . ILE A 1 383 ? 5.576 19.599 -45.321 1.00 61.44 383 ILE A CA 1
ATOM 3134 C C . ILE A 1 383 ? 4.740 18.997 -46.453 1.00 61.44 383 ILE A C 1
ATOM 3136 O O . ILE A 1 383 ? 3.513 19.116 -46.461 1.00 61.44 383 ILE A O 1
ATOM 3140 N N . ASP A 1 384 ? 5.383 18.315 -47.403 1.00 63.78 384 ASP A N 1
ATOM 3141 C CA . ASP A 1 384 ? 4.695 17.668 -48.527 1.00 63.78 384 ASP A CA 1
ATOM 3142 C C . ASP A 1 384 ? 3.979 16.373 -48.086 1.00 63.78 384 ASP A C 1
ATOM 3144 O O . ASP A 1 384 ? 4.430 15.242 -48.293 1.00 63.78 384 ASP A O 1
ATOM 3148 N N . MET A 1 385 ? 2.823 16.547 -47.442 1.00 61.09 385 MET A N 1
ATOM 3149 C CA . MET A 1 385 ? 2.000 15.467 -46.886 1.00 61.09 385 MET A CA 1
ATOM 3150 C C . MET A 1 385 ? 1.468 14.484 -47.939 1.00 61.09 385 MET A C 1
ATOM 3152 O O . MET A 1 385 ? 1.049 13.380 -47.582 1.00 61.09 385 MET A O 1
ATOM 3156 N N . ARG A 1 386 ? 1.476 14.840 -49.234 1.00 57.41 386 ARG A N 1
ATOM 3157 C CA . ARG A 1 386 ? 1.085 13.915 -50.315 1.00 57.41 386 ARG A CA 1
ATOM 3158 C C . ARG A 1 386 ? 2.129 12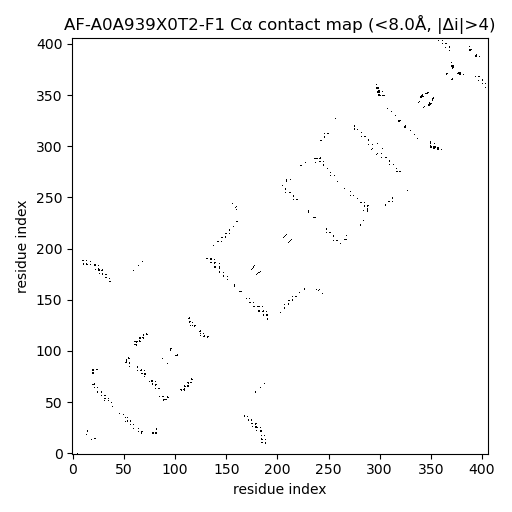.823 -50.518 1.00 57.41 386 ARG A C 1
ATOM 3160 O O . ARG A 1 386 ? 1.757 11.664 -50.671 1.00 57.41 386 ARG A O 1
ATOM 3167 N N . ARG A 1 387 ? 3.412 13.181 -50.447 1.00 64.62 387 ARG A N 1
ATOM 3168 C CA . ARG A 1 387 ? 4.533 12.240 -50.554 1.00 64.62 387 ARG A CA 1
ATOM 3169 C C . ARG A 1 387 ? 4.592 11.288 -49.360 1.00 64.62 387 ARG A C 1
ATOM 3171 O O . ARG A 1 387 ? 4.781 10.092 -49.542 1.00 64.62 387 ARG A O 1
ATOM 3178 N N . ILE A 1 388 ? 4.370 11.813 -48.155 1.00 61.47 388 ILE A N 1
ATOM 3179 C CA . ILE A 1 388 ? 4.384 11.031 -46.908 1.00 61.47 388 ILE A CA 1
ATOM 3180 C C . ILE A 1 388 ? 3.229 10.016 -46.873 1.00 61.47 388 ILE A C 1
ATOM 3182 O O . ILE A 1 388 ? 3.414 8.903 -46.401 1.00 61.47 388 ILE A O 1
ATOM 3186 N N . LYS A 1 389 ? 2.051 10.355 -47.419 1.00 60.34 389 LYS A N 1
ATOM 3187 C CA . LYS A 1 389 ? 0.903 9.430 -47.495 1.00 60.34 389 LYS A CA 1
ATOM 3188 C C . LYS A 1 389 ? 1.008 8.362 -48.591 1.00 60.34 389 LYS A C 1
ATOM 3190 O O . LYS A 1 389 ? 0.279 7.377 -48.519 1.00 60.34 389 LYS A O 1
ATOM 3195 N N . GLN A 1 390 ? 1.840 8.562 -49.614 1.00 61.00 390 GLN A N 1
ATOM 3196 C CA . GLN A 1 390 ? 2.003 7.609 -50.723 1.00 61.00 390 GLN A CA 1
ATOM 3197 C C . GLN A 1 390 ? 2.986 6.476 -50.412 1.00 61.00 390 GLN A C 1
ATOM 3199 O O . GLN A 1 390 ? 2.909 5.426 -51.046 1.00 61.00 390 GLN A O 1
ATOM 3204 N N . ASP A 1 391 ? 3.881 6.672 -49.446 1.00 64.06 391 ASP A N 1
ATOM 3205 C CA . ASP A 1 391 ? 4.876 5.687 -49.036 1.00 64.06 391 ASP A CA 1
ATOM 3206 C C . ASP A 1 391 ? 4.580 5.241 -47.599 1.00 64.06 391 ASP A C 1
ATOM 3208 O O . ASP A 1 391 ? 4.655 6.034 -46.656 1.00 64.06 391 ASP A O 1
ATOM 3212 N N . SER A 1 392 ? 4.213 3.968 -47.427 1.00 58.78 392 SER A N 1
ATOM 3213 C CA . SER A 1 392 ? 3.855 3.409 -46.120 1.00 58.78 392 SER A CA 1
ATOM 3214 C C . SER A 1 392 ? 4.986 3.553 -45.102 1.00 58.78 392 SER A C 1
ATOM 3216 O O . SER A 1 392 ? 4.714 3.760 -43.922 1.00 58.78 392 SER A O 1
ATOM 3218 N N . LEU A 1 393 ? 6.242 3.505 -45.563 1.00 57.72 393 LEU A N 1
ATOM 3219 C CA . LEU A 1 393 ? 7.421 3.643 -44.716 1.00 57.72 393 LEU A CA 1
ATOM 3220 C C . LEU A 1 393 ? 7.585 5.088 -44.217 1.00 57.72 393 LEU A C 1
ATOM 3222 O O . LEU A 1 393 ? 7.810 5.314 -43.030 1.00 57.72 393 LEU A O 1
ATOM 3226 N N . LEU A 1 394 ? 7.409 6.079 -45.100 1.00 58.50 394 LEU A N 1
ATOM 3227 C CA . LEU A 1 394 ? 7.480 7.498 -44.725 1.00 58.50 394 LEU A CA 1
ATOM 3228 C C . LEU A 1 394 ? 6.320 7.897 -43.808 1.00 58.50 394 LEU A C 1
ATOM 3230 O O . LEU A 1 394 ? 6.499 8.732 -42.922 1.00 58.50 394 LEU A O 1
ATOM 3234 N N . CYS A 1 395 ? 5.144 7.291 -43.985 1.00 59.47 395 CYS A N 1
ATOM 3235 C CA . CYS A 1 395 ? 3.996 7.515 -43.113 1.00 59.47 395 CYS A CA 1
ATOM 3236 C C . CYS A 1 395 ? 4.246 6.987 -41.690 1.00 59.47 395 CYS A C 1
ATOM 3238 O O . CYS A 1 395 ? 3.911 7.665 -40.718 1.00 59.47 395 CYS A O 1
ATOM 3240 N N . GLU A 1 396 ? 4.861 5.809 -41.560 1.00 59.84 396 GLU A N 1
ATOM 3241 C CA . GLU A 1 396 ? 5.243 5.226 -40.270 1.00 59.84 396 GLU A CA 1
ATOM 3242 C C . GLU A 1 396 ? 6.338 6.061 -39.584 1.00 59.84 396 GLU A C 1
ATOM 3244 O O . GLU A 1 396 ? 6.212 6.410 -38.411 1.00 59.84 396 GLU A O 1
ATOM 3249 N N . GLN A 1 397 ? 7.347 6.507 -40.338 1.00 60.31 397 GLN A N 1
ATOM 3250 C CA . GLN A 1 397 ? 8.397 7.407 -39.845 1.00 60.31 397 GLN A CA 1
ATOM 3251 C C . GLN A 1 397 ? 7.865 8.789 -39.425 1.00 60.31 397 GLN A C 1
ATOM 3253 O O . GLN A 1 397 ? 8.348 9.367 -38.449 1.00 60.31 397 GLN A O 1
ATOM 3258 N N . TYR A 1 398 ? 6.861 9.327 -40.126 1.00 60.47 398 TYR A N 1
ATOM 3259 C CA . TYR A 1 398 ? 6.217 10.593 -39.767 1.00 60.47 398 TYR A CA 1
ATOM 3260 C C . TYR A 1 398 ? 5.346 10.467 -38.508 1.00 60.47 398 TYR A C 1
ATOM 3262 O O . TYR A 1 398 ? 5.386 11.347 -37.649 1.00 60.47 398 TYR A O 1
ATOM 3270 N N . MET A 1 399 ? 4.619 9.355 -38.350 1.00 59.62 399 MET A N 1
ATOM 3271 C CA . MET A 1 399 ? 3.894 9.029 -37.113 1.00 59.62 399 MET A CA 1
ATOM 3272 C C . MET A 1 399 ? 4.856 8.942 -35.917 1.00 59.62 399 MET A C 1
ATOM 3274 O O . MET A 1 399 ? 4.608 9.547 -34.867 1.00 59.62 399 MET A O 1
ATOM 3278 N N . ASP A 1 400 ? 5.997 8.277 -36.106 1.00 58.25 400 ASP A N 1
ATOM 3279 C CA . ASP A 1 400 ? 7.082 8.200 -35.128 1.00 58.25 400 ASP A CA 1
ATOM 3280 C C . ASP A 1 400 ? 7.653 9.588 -34.788 1.00 58.25 400 ASP A C 1
ATOM 3282 O O . ASP A 1 400 ? 7.841 9.901 -33.611 1.00 58.25 400 ASP A O 1
ATOM 3286 N N . PHE A 1 401 ? 7.862 10.456 -35.784 1.00 61.19 401 PHE A N 1
ATOM 3287 C CA . PHE A 1 401 ? 8.286 11.846 -35.584 1.00 61.19 401 PHE A CA 1
ATOM 3288 C C . PHE A 1 401 ? 7.281 12.640 -34.733 1.00 61.19 401 PHE A C 1
ATOM 3290 O O . PHE A 1 401 ? 7.672 13.244 -33.732 1.00 61.19 401 PHE A O 1
ATOM 3297 N N . THR A 1 402 ? 5.983 12.587 -35.053 1.00 57.44 402 THR A N 1
ATOM 3298 C CA . THR A 1 402 ? 4.944 13.269 -34.259 1.00 57.44 402 THR A CA 1
ATOM 3299 C C . THR A 1 402 ? 4.840 12.754 -32.822 1.00 57.44 402 THR A C 1
ATOM 3301 O O . THR A 1 402 ? 4.531 13.536 -31.928 1.00 57.44 402 THR A O 1
ATOM 3304 N N . SER A 1 403 ? 5.152 11.477 -32.571 1.00 56.59 403 SER A N 1
ATOM 3305 C CA . SER A 1 403 ? 5.153 10.886 -31.221 1.00 56.59 403 SER A CA 1
ATOM 3306 C C . SER A 1 403 ? 6.322 11.327 -30.327 1.00 56.59 403 SER A C 1
ATOM 3308 O O . SER A 1 403 ? 6.291 11.105 -29.120 1.00 56.59 403 SER A O 1
ATOM 3310 N N . VAL A 1 404 ? 7.380 11.897 -30.918 1.00 55.81 404 VAL A N 1
ATOM 3311 C CA . VAL A 1 404 ? 8.556 12.416 -30.197 1.00 55.81 404 VAL A CA 1
ATOM 3312 C C . VAL A 1 404 ? 8.431 13.921 -29.930 1.00 55.81 404 VAL A C 1
ATOM 3314 O O . VAL A 1 404 ? 9.048 14.420 -28.990 1.00 55.81 404 VAL A O 1
ATOM 3317 N N . VAL A 1 405 ? 7.681 14.641 -30.773 1.00 53.97 405 VAL A N 1
ATOM 3318 C CA . VAL A 1 405 ? 7.493 16.101 -30.696 1.00 53.97 405 VAL A CA 1
ATOM 3319 C C . VAL A 1 405 ? 6.344 16.496 -29.760 1.00 53.97 405 VAL A C 1
ATOM 3321 O O . VAL A 1 405 ? 6.472 17.505 -29.068 1.00 53.97 405 VAL A O 1
ATOM 3324 N N . ASN A 1 406 ? 5.256 15.718 -29.739 1.00 40.22 406 ASN A N 1
ATOM 3325 C CA . ASN A 1 406 ? 4.170 15.833 -28.753 1.00 40.22 406 ASN A CA 1
ATOM 3326 C C . ASN A 1 406 ? 4.527 15.100 -27.459 1.00 40.22 406 ASN A C 1
ATOM 3328 O O . ASN A 1 406 ? 4.150 15.611 -26.381 1.00 40.22 406 ASN A O 1
#

pLDDT: mean 80.74, std 13.58, range [40.22, 96.25]

Nearest PDB structures (foldseek):
  9b3l-assembly1_A  TM=1.716E-01  e=5.168E+00  Staphylococcus aureus

Secondary structure (DSSP, 8-state):
--HHHHHHHHHHHTHHHHSHHHHHHHHHHHHHHHHHHHHHHH-TTTTTS--SS-GGGGGGHHHHHHHHHHHHHH-HHHHHHHGGGHHHHHTS--HHHHTSHHHHHHHHHHHHHHHHTS---SHHHHHHHHHHHHHHHHHHHHHHHHHHHHHHHHHHHHHHHHTPPPPTTHHHHHHHIIIIIIHHHHHHHHHHTTSS----TTHHHHHIIIIIIHHHHHHHHHHHHHHHHHHHHHTPPPPTTHHHHHHHHHHHHHHHHHHHHH-SS-S-HHHHHHHHHHTHHHHHHHHHHHHHHHHHH---HHHHHHHHHHHHHHHHHHHTTSTTT--HHHHHHHHHHHHIIIIISTTTSHHHHHHHHHHHHHHHHHHHTT-B-TTT-SBPS---HHHHHH-HHHHHHHHHHHHHH-

Radius of gyration: 28.29 Å; Cα contacts (8 Å, |Δi|>4): 317; chains: 1; bounding box: 63×51×89 Å